Protein 3ENQ (pdb70)

CATH classification: 3.40.50.1360 (+1 more: 3.30.70.260)

Foldseek 3Di:
DDCVLLLLLLLVCVVLDDFAFEEAAEDDSSSVSVLVNVLVPLPRYQAYEYLAPVSVVSRVVSVGDYDDPVVDQAGAEHEEEAQAAEPVQKGQHDPPGQQVSSLVNLVRYPAYEYGEEPPHYDHFPAQFFKKWWFAAVCPVVLQVVLVVVVWHWQWPPPDAHPVRTTITGTHDDRDDPLVVVLVSSVPRPGTDHIRICGVRGHRWYWYRDPVRIDTPD/DDLVLLLLLLLVCLVVDAFAFAEAAEDDSSSVSVLVNCLVCQVRYQAYEYLAPVSVVSCVVSVGDYDYPVVDQAGAEHEYEAQAAEPLQKGQHDPPGQQVSVVSNLVRYPAYEYGEEPPRYDHFDAQFWKKWWFAAVCVVVLCVVLVVVVWHWDWPPPDHHPVRTTITTTHGDGCPPLVVVLVSSVPDPGTDHISICHVRGHPWYFYRDPVGTDIDD

Solvent-accessible surface area: 18018 Å² total; per-residue (Å²): 153,71,77,124,24,42,106,24,0,0,98,16,0,31,186,69,16,108,168,56,15,27,0,0,0,0,34,34,56,13,1,59,30,0,0,65,0,0,18,84,22,31,143,66,16,124,0,0,2,13,0,8,90,68,4,25,104,56,0,90,94,68,64,6,145,60,33,78,6,44,113,13,77,59,3,56,12,0,0,2,11,4,28,6,6,18,102,86,94,12,0,0,8,4,19,73,40,30,6,6,48,5,14,0,0,1,24,10,6,77,116,0,1,0,1,3,13,53,115,55,72,40,127,52,0,3,119,74,24,1,0,0,2,0,7,52,50,0,66,26,22,0,20,71,36,0,88,156,61,51,10,82,23,55,78,68,138,81,83,118,26,116,47,23,2,8,10,2,16,1,97,64,15,182,4,97,87,14,97,86,14,7,70,76,0,21,45,15,22,3,8,6,6,0,0,0,3,4,99,64,15,7,52,10,8,0,16,1,37,126,186,45,26,110,80,86,110,120,84,89,126,38,29,104,33,0,0,92,15,0,25,163,45,13,113,156,44,14,23,1,0,0,0,35,36,57,10,0,59,35,0,0,61,0,0,19,89,36,27,174,84,17,123,0,0,3,6,0,8,105,65,1,26,104,63,0,100,92,71,69,8,125,49,28,85,4,57,108,18,73,62,4,60,12,0,0,2,10,6,31,7,5,17,108,111,66,16,0,0,5,5,17,77,42,47,9,8,68,4,16,0,0,0,22,10,7,97,84,0,0,0,0,2,2,52,73,49,76,40,142,66,1,1,124,72,25,1,1,0,2,0,6,53,42,0,63,26,23,0,21,69,38,0,87,153,58,55,10,80,23,52,78,64,136,80,79,118,22,147,36,28,2,8,18,3,17,1,96,54,17,176,5,114,73,10,102,95,16,7,69,71,0,22,39,15,25,2,8,9,7,0,0,0,2,5,99,62,14,7,51,4,5,0,28,0,30,114,165,30,40,114,50,54,155

Nearest PDB structures (foldseek):
  3env-assembly1_B  TM=9.980E-01  e=5.534E-43  Vibrio vulnificus
  1ks2-assembly1_B  TM=9.826E-01  e=5.321E-38  Escherichia coli
  4x84-assembly1_D  TM=9.539E-01  e=6.608E-34  Pseudomonas aeruginosa PAO1
  6mc0-assembly1_B  TM=9.629E-01  e=4.181E-31  Legionella pneumophila subsp. pneumophila str. Philadelphia 1
  5uf2-assembly1_A  TM=9.646E-01  e=6.404E-30  Neisseria gonorrhoeae NCCP11945

Sequence (434 aa):
TQDEMKKAAGWAALKYVEKGSIVGVGTGSTVNHFIDALGTMSEEIKGAVSSSVASTEKLEALGIKIFDCNEVASLDIYVDGADEINADREMIKGGGAALTREKIVAAIADKFICIVDGTKAVDVLGTFPLPVEVIPMARSYVARQLVKLGGDPCYREGVITDNGNVILDVYGMKITNPKQLEDQINAIPGVVTVGLFAHRGADVVITGTPEGAKIEETQDEMKKAAGWAALKYVEKGSIVGVGTGSTVNHFIDALGTMSEEIKGAVSSSVASTEKLEALGIKIFDCNEVASLDIYVDGADEINADREMIKGGGAALTREKIVAAIADKFICIVDGTKAVDVLGTFPLPVEVIPMARSYVARQLVKLGGDPCYREGVITDNGNVILDVYGMKITNPKQLEDQINAIPGVVTVGLFAHRGADVVITGTPEGAKIEE

Secondary structure (DSSP, 8-state):
--TTHHHHHHHHGGGG--TTPEEEE--SHHHHHHHHHHHTTGGG--EEEES-HHHHHHHHHTTPPB--GGG-S-EEEEEE--SEE-TT--EE--SSS-HHHHHHHHHHEEEEEEEE-TTSB-SSBTSS-EEEEE-GGGHHHHHHHHHHTT-EEEE-TT---TTS-EEEEEES--BS-HHHHHHHHHTSTTEEEESEE-SS--SEEEE--TTS-EE--/--HHHHHHHHHHGGGG--TT-EEEE--SHHHHHHHHHHHTTSTT--EEEES-HHHHHHHHHTTPPB--GGG-S-EEEEEE--SEE-TT--EE--TTS-HHHHHHHHHHEEEEEEEE-TTSB-SSBTSSPEEEEE-GGGHHHHHHHHHHTT-EEEE-TT---TTS-EEEEEES--BS-HHHHHHHHHTSTTEEEESEE-SS--SEEEEE-SSSEEEE-

Organism: Vibrio vulnificus (strain YJ016) (NCBI:txid196600)

B-factor: mean 23.43, std 11.81, range [2.66, 72.48]

Radius of gyration: 24.06 Å; Cα contacts (8 Å, |Δi|>4): 1073; chains: 2; bounding box: 36×67×70 Å

Structure (mmCIF, N/CA/C/O backbone):
data_3ENQ
#
_entry.id   3ENQ
#
_cell.length_a   77.094
_cell.length_b   77.094
_cell.length_c   189.995
_cell.angle_alpha   90.000
_cell.angle_beta   90.000
_cell.angle_gamma   120.000
#
_symmetry.space_group_name_H-M   'H 3'
#
loop_
_entity.id
_entity.type
_entity.pdbx_description
1 polymer 'Ribose-5-phosphate isomerase A'
2 water water
#
loop_
_atom_site.group_PDB
_atom_site.id
_atom_site.type_symbol
_atom_site.label_atom_id
_atom_site.label_alt_id
_atom_site.label_comp_id
_atom_site.label_asym_id
_atom_site.label_entity_id
_atom_site.label_seq_id
_atom_site.pdbx_PDB_ins_code
_atom_site.Cartn_x
_atom_site.Cartn_y
_atom_site.Cartn_z
_atom_site.occupancy
_atom_site.B_iso_or_equiv
_atom_site.auth_seq_id
_atom_site.auth_comp_id
_atom_site.auth_asym_id
_atom_site.auth_atom_id
_atom_site.pdbx_PDB_model_num
ATOM 1 N N . THR A 1 19 ? -17.040 -51.766 15.009 1.00 63.84 2 THR A N 1
ATOM 2 C CA . THR A 1 19 ? -17.802 -52.906 14.369 1.00 63.66 2 THR A CA 1
ATOM 3 C C . THR A 1 19 ? -19.216 -53.305 14.951 1.00 63.14 2 THR A C 1
ATOM 4 O O . THR A 1 19 ? -20.174 -53.388 14.165 1.00 62.97 2 THR A O 1
ATOM 8 N N . GLN A 1 20 ? -19.430 -53.506 16.261 1.00 62.37 3 GLN A N 1
ATOM 9 C CA . GLN A 1 20 ? -18.783 -52.904 17.447 1.00 61.25 3 GLN A CA 1
ATOM 10 C C . GLN A 1 20 ? -19.019 -51.421 17.555 1.00 60.63 3 GLN A C 1
ATOM 11 O O . GLN A 1 20 ? -18.103 -50.611 17.424 1.00 60.73 3 GLN A O 1
ATOM 17 N N . ASP A 1 21 ? -20.289 -51.088 17.762 1.00 60.01 4 ASP A N 1
ATOM 18 C CA . ASP A 1 21 ? -20.663 -49.838 18.403 1.00 59.72 4 ASP A CA 1
ATOM 19 C C . ASP A 1 21 ? -20.734 -50.081 19.902 1.00 58.61 4 ASP A C 1
ATOM 20 O O . ASP A 1 21 ? -21.607 -49.530 20.599 1.00 59.05 4 ASP A O 1
ATOM 25 N N . GLU A 1 22 ? -19.834 -50.953 20.371 1.00 57.00 5 GLU A N 1
ATOM 26 C CA . GLU A 1 22 ? -19.455 -51.043 21.774 1.00 55.05 5 GLU A CA 1
ATOM 27 C C . GLU A 1 22 ? -18.208 -50.160 21.955 1.00 53.52 5 GLU A C 1
ATOM 28 O O . GLU A 1 22 ? -18.060 -49.493 22.993 1.00 53.18 5 GLU A O 1
ATOM 34 N N . MET A 1 23 ? -17.331 -50.138 20.943 1.00 51.24 6 MET A N 1
ATOM 35 C CA . MET A 1 23 ? -16.187 -49.223 20.940 1.00 49.34 6 MET A CA 1
ATOM 36 C C . MET A 1 23 ? -16.659 -47.812 20.592 1.00 47.91 6 MET A C 1
ATOM 37 O O . MET A 1 23 ? -16.082 -46.806 21.052 1.00 47.77 6 MET A O 1
ATOM 42 N N . LYS A 1 24 ? -17.691 -47.728 19.752 1.00 46.05 7 LYS A N 1
ATOM 43 C CA . LYS A 1 24 ? -18.374 -46.444 19.529 1.00 43.62 7 LYS A CA 1
ATOM 44 C C . LYS A 1 24 ? -18.848 -45.843 20.868 1.00 42.38 7 LYS A C 1
ATOM 45 O O . LYS A 1 24 ? -18.612 -44.665 21.128 1.00 42.04 7 LYS A O 1
ATOM 51 N N . LYS A 1 25 ? -19.455 -46.667 21.728 1.00 40.98 8 LYS A N 1
ATOM 52 C CA . LYS A 1 25 ? -19.950 -46.219 23.055 1.00 39.97 8 LYS A CA 1
ATOM 53 C C . LYS A 1 25 ? -18.849 -45.931 24.074 1.00 38.83 8 LYS A C 1
ATOM 54 O O . LYS A 1 25 ? -18.927 -44.970 24.816 1.00 38.30 8 LYS A O 1
ATOM 60 N N . ALA A 1 26 ? -17.821 -46.773 24.120 1.00 38.04 9 ALA A N 1
ATOM 61 C CA . ALA A 1 26 ? -16.638 -46.487 24.938 1.00 36.52 9 ALA A CA 1
ATOM 62 C C . ALA A 1 26 ? -16.141 -45.094 24.593 1.00 35.60 9 ALA A C 1
ATOM 63 O O . ALA A 1 26 ? -16.043 -44.238 25.478 1.00 34.99 9 ALA A O 1
ATOM 65 N N . ALA A 1 27 ? -15.850 -44.881 23.293 1.00 34.88 10 ALA A N 1
ATOM 66 C CA . ALA A 1 27 ? -15.386 -43.593 22.753 1.00 33.27 10 ALA A CA 1
ATOM 67 C C . ALA A 1 27 ? -16.309 -42.446 23.174 1.00 32.18 10 ALA A C 1
ATOM 68 O O . ALA A 1 27 ? -15.859 -41.564 23.854 1.00 33.05 10 ALA A O 1
ATOM 70 N N . GLY A 1 28 ? -17.579 -42.466 22.790 1.00 32.26 11 GLY A N 1
ATOM 71 C CA . GLY A 1 28 ? -18.559 -41.437 23.187 1.00 32.65 11 GLY A CA 1
ATOM 72 C C . GLY A 1 28 ? -18.685 -41.096 24.670 1.00 33.74 11 GLY A C 1
ATOM 73 O O . GLY A 1 28 ? -18.778 -39.940 25.027 1.00 33.95 11 GLY A O 1
ATOM 74 N N . TRP A 1 29 ? -18.700 -42.086 25.559 1.00 34.42 12 TRP A N 1
ATOM 75 C CA . TRP A 1 29 ? -18.695 -41.806 27.000 1.00 35.24 12 TRP A CA 1
ATOM 76 C C . TRP A 1 29 ? -17.346 -41.262 27.477 1.00 35.77 12 TRP A C 1
ATOM 77 O O . TRP A 1 29 ? -17.241 -40.538 28.479 1.00 36.39 12 TRP A O 1
ATOM 88 N N . ALA A 1 30 ? -16.300 -41.577 26.733 1.00 36.86 13 ALA A N 1
ATOM 89 C CA . ALA A 1 30 ? -14.950 -41.145 27.102 1.00 35.94 13 ALA A CA 1
ATOM 90 C C . ALA A 1 30 ? -14.843 -39.601 27.050 1.00 35.89 13 ALA A C 1
ATOM 91 O O . ALA A 1 30 ? -14.117 -38.991 27.854 1.00 35.11 13 ALA A O 1
ATOM 93 N N . ALA A 1 31 ? -15.593 -38.989 26.112 1.00 34.53 14 ALA A N 1
ATOM 94 C CA . ALA A 1 31 ? -15.655 -37.522 25.949 1.00 33.53 14 ALA A CA 1
ATOM 95 C C . ALA A 1 31 ? -16.312 -36.755 27.123 1.00 32.85 14 ALA A C 1
ATOM 96 O O . ALA A 1 31 ? -16.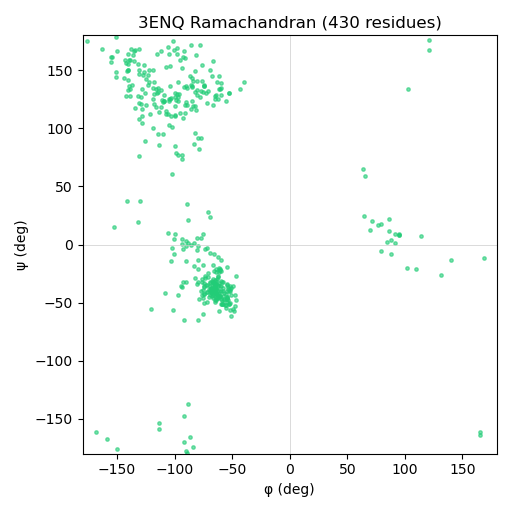187 -35.535 27.232 1.00 32.07 14 ALA A O 1
ATOM 98 N N . LEU A 1 32 ? -17.056 -37.446 27.972 1.00 32.78 15 LEU A N 1
ATOM 99 C CA . LEU A 1 32 ? -17.803 -36.747 29.042 1.00 33.34 15 LEU A CA 1
ATOM 100 C C . LEU A 1 32 ? -16.880 -35.995 30.026 1.00 33.10 15 LEU A C 1
ATOM 101 O O . LEU A 1 32 ? -17.282 -35.017 30.646 1.00 31.91 15 LEU A O 1
ATOM 106 N N . LYS A 1 33 ? -15.629 -36.439 30.104 1.00 34.25 16 LYS A N 1
ATOM 107 C CA . LYS A 1 33 ? -14.593 -35.832 30.960 1.00 35.22 16 LYS A CA 1
ATOM 108 C C . LYS A 1 33 ? -14.210 -34.421 30.543 1.00 34.88 16 LYS A C 1
ATOM 109 O O . LYS A 1 33 ? -13.695 -33.651 31.373 1.00 34.77 16 LYS A O 1
ATOM 115 N N . TYR A 1 34 ? -14.451 -34.079 29.264 1.00 33.65 17 TYR A N 1
ATOM 116 C CA . TYR A 1 34 ? -14.226 -32.707 28.757 1.00 32.56 17 TYR A CA 1
ATOM 117 C C . TYR A 1 34 ? -15.343 -31.682 29.095 1.00 33.03 17 TYR A C 1
ATOM 118 O O . TYR A 1 34 ? -15.131 -30.454 29.001 1.00 32.31 17 TYR A O 1
ATOM 127 N N . VAL A 1 35 ? -16.488 -32.193 29.559 1.00 32.95 18 VAL A N 1
ATOM 128 C CA . VAL A 1 35 ? -17.656 -31.383 29.833 1.00 34.38 18 VAL A CA 1
ATOM 129 C C . VAL A 1 35 ? -17.644 -30.758 31.244 1.00 36.98 18 VAL A C 1
ATOM 130 O O . VAL A 1 35 ? -17.692 -31.469 32.250 1.00 37.40 18 VAL A O 1
ATOM 134 N N . GLU A 1 36 ? -17.598 -29.419 31.272 1.00 39.24 19 GLU A N 1
ATOM 135 C CA . GLU A 1 36 ? -17.536 -28.605 32.476 1.00 40.21 19 GLU A CA 1
ATOM 136 C C . GLU A 1 36 ? -18.906 -28.236 32.992 1.00 40.25 19 GLU A C 1
ATOM 137 O O . GLU A 1 36 ? -19.776 -27.839 32.214 1.00 40.12 19 GLU A O 1
ATOM 143 N N . LYS A 1 37 ? -19.102 -28.334 34.300 1.00 39.71 20 LYS A N 1
ATOM 144 C CA . LYS A 1 37 ? -20.225 -27.651 34.955 1.00 39.29 20 LYS A CA 1
ATOM 145 C C . LYS A 1 37 ? -20.483 -26.227 34.378 1.00 37.66 20 LYS A C 1
ATOM 146 O O . LYS A 1 37 ? -19.534 -25.472 34.093 1.00 37.79 20 LYS A O 1
ATOM 152 N N . GLY A 1 38 ? -21.756 -25.864 34.216 1.00 35.86 21 GLY A N 1
ATOM 153 C CA . GLY A 1 38 ? -22.107 -24.475 33.846 1.00 33.75 21 GLY A CA 1
ATOM 154 C C . GLY A 1 38 ? -21.974 -24.055 32.393 1.00 32.49 21 GLY A C 1
ATOM 155 O O . GLY A 1 38 ? -22.353 -22.929 32.034 1.00 33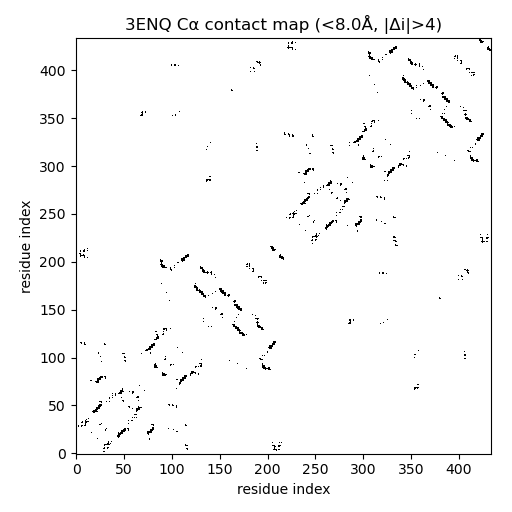.13 21 GLY A O 1
ATOM 156 N N . SER A 1 39 ? -21.441 -24.956 31.568 1.00 30.51 22 SER A N 1
ATOM 157 C CA . SER A 1 39 ? -21.175 -24.729 30.140 1.00 29.04 22 SER A CA 1
ATOM 158 C C . SER A 1 39 ? -22.295 -25.107 29.131 1.00 27.34 22 SER A C 1
ATOM 159 O O . SER A 1 39 ? -23.199 -25.882 29.420 1.00 27.32 22 SER A O 1
ATOM 162 N N . ILE A 1 40 ? -22.171 -24.517 27.945 1.00 26.22 23 ILE A N 1
ATOM 163 C CA . ILE A 1 40 ? -22.870 -24.893 26.724 1.00 23.82 23 ILE A CA 1
ATOM 164 C C . ILE A 1 40 ? -21.964 -25.788 25.862 1.00 22.20 23 ILE A C 1
ATOM 165 O O . ILE A 1 40 ? -20.880 -25.409 25.462 1.00 23.60 23 ILE A O 1
ATOM 170 N N . VAL A 1 41 ? -22.443 -26.962 25.536 1.00 20.67 24 VAL A N 1
ATOM 171 C CA . VAL A 1 41 ? -21.673 -27.983 24.869 1.00 20.82 24 VAL A CA 1
ATOM 172 C C . VAL A 1 41 ? -21.997 -27.998 23.345 1.00 21.20 24 VAL A C 1
ATOM 173 O O . VAL A 1 41 ? -23.152 -28.000 22.954 1.00 22.30 24 VAL A O 1
ATOM 177 N N . GLY A 1 42 ? -20.973 -27.977 22.500 1.00 21.23 25 GLY A N 1
ATOM 178 C CA . GLY A 1 42 ? -21.138 -28.126 21.054 1.00 19.52 25 GLY A CA 1
ATOM 179 C C . GLY A 1 42 ? -21.252 -29.596 20.761 1.00 19.38 25 GLY A C 1
ATOM 180 O O . GLY A 1 42 ? -20.480 -30.397 21.248 1.00 17.93 25 GLY A O 1
ATOM 181 N N . VAL A 1 43 ? -22.245 -29.989 19.979 1.00 19.75 26 VAL A N 1
ATOM 182 C CA . VAL A 1 43 ? -22.506 -31.424 19.763 1.00 21.12 26 VAL A CA 1
ATOM 183 C C . VAL A 1 43 ? -22.666 -31.729 18.288 1.00 20.73 26 VAL A C 1
ATOM 184 O O . VAL A 1 43 ? -23.442 -31.095 17.586 1.00 21.09 26 VAL A O 1
ATOM 188 N N . GLY A 1 44 ? -21.933 -32.697 17.786 1.00 23.03 27 GLY A N 1
ATOM 189 C CA . GLY A 1 44 ? -22.074 -33.046 16.357 1.00 24.40 27 GLY A CA 1
ATOM 190 C C . GLY A 1 44 ? -23.160 -34.088 16.128 1.00 26.55 27 GLY A C 1
ATOM 191 O O . GLY A 1 44 ? -24.237 -34.008 16.724 1.00 27.11 27 GLY A O 1
ATOM 192 N N . THR A 1 45 ? -22.873 -35.056 15.273 1.00 27.48 28 THR A N 1
ATOM 193 C CA . THR A 1 45 ? -23.738 -36.221 15.104 1.00 30.28 28 THR A CA 1
ATOM 194 C C . THR A 1 45 ? -23.005 -37.493 14.686 1.00 30.38 28 THR A C 1
ATOM 195 O O . THR A 1 45 ? -21.794 -3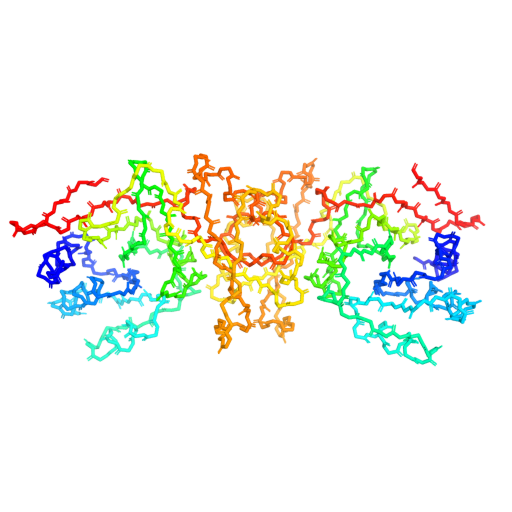7.524 14.477 1.00 30.13 28 THR A O 1
ATOM 199 N N . GLY A 1 46 ? -23.775 -38.550 14.569 1.00 31.09 29 GLY A N 1
ATOM 200 C CA . GLY A 1 46 ? -23.231 -39.849 14.310 1.00 32.98 29 GLY A CA 1
ATOM 201 C C . GLY A 1 46 ? -23.631 -40.773 15.435 1.00 33.49 29 GLY A C 1
ATOM 202 O O . GLY A 1 46 ? -24.110 -40.329 16.462 1.00 33.43 29 GLY A O 1
ATOM 203 N N . SER A 1 47 ? -23.432 -42.071 15.218 1.00 34.66 30 SER A N 1
ATOM 204 C CA . SER A 1 47 ? -23.765 -43.098 16.204 1.00 34.72 30 SER A CA 1
ATOM 205 C C . SER A 1 47 ? -22.853 -42.959 17.410 1.00 33.45 30 SER A C 1
ATOM 206 O O . SER A 1 47 ? -23.254 -43.221 18.531 1.00 32.73 30 SER A O 1
ATOM 209 N N . THR A 1 48 ? -21.621 -42.524 17.180 1.00 33.30 31 THR A N 1
ATOM 210 C CA . THR A 1 48 ? -20.681 -42.400 18.283 1.00 33.30 31 THR A CA 1
ATOM 211 C C . THR A 1 48 ? -20.891 -41.119 19.105 1.00 31.41 31 THR A C 1
ATOM 212 O O . THR A 1 48 ? -20.711 -41.122 20.322 1.00 31.82 31 THR A O 1
ATOM 216 N N . VAL A 1 49 ? -21.330 -40.040 18.453 1.00 29.96 32 VAL A N 1
ATOM 217 C CA . VAL A 1 49 ? -21.838 -38.849 19.186 1.00 28.31 32 VAL A CA 1
ATOM 218 C C . VAL A 1 49 ? -23.160 -39.146 19.924 1.00 27.61 32 VAL A C 1
ATOM 219 O O . VAL A 1 49 ? -23.357 -38.693 21.017 1.00 25.83 32 VAL A O 1
ATOM 223 N N . ASN A 1 50 ? -24.060 -39.907 19.299 1.00 28.44 33 ASN A N 1
ATOM 224 C CA . ASN A 1 50 ? -25.313 -40.262 19.941 1.00 29.58 33 ASN A CA 1
ATOM 225 C C . ASN A 1 50 ? -25.112 -41.046 21.277 1.00 29.11 33 ASN A C 1
ATOM 226 O O . ASN A 1 50 ? -25.850 -40.832 22.266 1.00 28.99 33 ASN A O 1
ATOM 231 N N . HIS A 1 51 ? -24.031 -41.836 21.361 1.00 29.35 34 HIS A N 1
ATOM 232 C CA . HIS A 1 51 ? -23.581 -42.385 22.667 1.00 29.59 34 HIS A CA 1
ATOM 233 C C . HIS A 1 51 ? -23.034 -41.313 23.613 1.00 29.29 34 HIS A C 1
ATOM 234 O O . HIS A 1 51 ? -23.270 -41.397 24.801 1.00 29.43 34 HIS A O 1
ATOM 241 N N . PHE A 1 52 ? -22.307 -40.309 23.099 1.00 28.39 35 PHE A N 1
ATOM 242 C CA . PHE A 1 52 ? -21.953 -39.131 23.901 1.00 27.18 35 PHE A CA 1
ATOM 243 C C . PHE A 1 52 ? -23.174 -38.322 24.395 1.00 27.32 35 PHE A C 1
ATOM 244 O O . PHE A 1 52 ? -23.125 -37.727 25.477 1.00 27.57 35 PHE A O 1
ATOM 252 N N . ILE A 1 53 ? -24.246 -38.279 23.608 1.00 27.23 36 ILE A N 1
ATOM 253 C CA . ILE A 1 53 ? -25.460 -37.584 24.046 1.00 28.95 36 ILE A CA 1
ATOM 254 C C . ILE A 1 53 ? -26.143 -38.398 25.189 1.00 30.31 36 ILE A C 1
ATOM 255 O O . ILE A 1 53 ? -26.832 -37.828 26.028 1.00 30.25 36 ILE A O 1
ATOM 260 N N . ASP A 1 54 ? -25.944 -39.712 25.198 1.00 31.51 37 ASP A N 1
ATOM 261 C CA . ASP A 1 54 ? -26.465 -40.547 26.286 1.00 33.84 37 ASP A CA 1
ATOM 262 C C . ASP A 1 54 ? -25.695 -40.268 27.568 1.00 34.06 37 ASP A C 1
ATOM 263 O O . ASP A 1 54 ? -26.285 -40.168 28.633 1.00 35.38 37 ASP A O 1
ATOM 268 N N . ALA A 1 55 ? -24.381 -40.068 27.436 1.00 34.82 38 ALA A N 1
ATOM 269 C CA . ALA A 1 55 ? -23.513 -39.635 28.531 1.00 34.25 38 ALA A CA 1
ATOM 270 C C . ALA A 1 55 ? -23.862 -38.251 29.032 1.00 34.55 38 ALA A C 1
ATOM 271 O O . ALA A 1 55 ? -23.954 -38.018 30.248 1.00 34.64 38 ALA A O 1
ATOM 273 N N . LEU A 1 56 ? -24.026 -37.321 28.094 1.00 34.26 39 LEU A N 1
ATOM 274 C CA . LEU A 1 56 ? -24.324 -35.931 28.410 1.00 34.20 39 LEU A CA 1
ATOM 275 C C . LEU A 1 56 ? -25.628 -35.702 29.212 1.00 35.62 39 LEU A C 1
ATOM 276 O O . LEU A 1 56 ? -25.648 -34.852 30.095 1.00 35.77 39 LEU A O 1
ATOM 281 N N . GLY A 1 57 ? -26.695 -36.432 28.884 1.00 37.29 40 GLY A N 1
ATOM 282 C CA . GLY A 1 57 ? -27.968 -36.414 29.638 1.00 38.95 40 GLY A CA 1
ATOM 283 C C . GLY A 1 57 ? -27.840 -36.878 31.094 1.00 40.46 40 GLY A C 1
ATOM 284 O O . GLY A 1 57 ? -28.669 -36.531 31.958 1.00 40.43 40 GLY A O 1
ATOM 285 N N . THR A 1 58 ? -26.779 -37.639 31.351 1.00 41.67 41 THR A N 1
ATOM 286 C CA . THR A 1 58 ? -26.370 -38.122 32.673 1.00 42.93 41 THR A CA 1
ATOM 287 C C . THR A 1 58 ? -26.013 -36.928 33.542 1.00 44.51 41 THR A C 1
ATOM 288 O O . THR A 1 58 ? -26.017 -37.020 34.783 1.00 45.38 41 THR A O 1
ATOM 292 N N . MET A 1 59 ? -25.703 -35.797 32.899 1.00 44.61 42 MET A N 1
ATOM 293 C CA . MET A 1 59 ? -25.458 -34.539 33.631 1.00 44.65 42 MET A CA 1
ATOM 294 C C . MET A 1 59 ? -26.252 -33.342 33.091 1.00 43.55 42 MET A C 1
ATOM 295 O O . MET A 1 59 ? -25.760 -32.238 33.086 1.00 43.46 42 MET A O 1
ATOM 300 N N . SER A 1 60 ? -27.490 -33.590 32.670 1.00 43.55 43 SER A N 1
ATOM 301 C CA . SER A 1 60 ? -28.405 -32.583 32.118 1.00 43.48 43 SER A CA 1
ATOM 302 C C . SER A 1 60 ? -28.508 -31.347 32.974 1.00 43.58 43 SER A C 1
ATOM 303 O O . SER A 1 60 ? -28.661 -30.231 32.473 1.00 43.91 43 SER A O 1
ATOM 306 N N . GLU A 1 61 ? -28.437 -31.600 34.283 1.00 42.95 44 GLU A N 1
ATOM 307 C CA . GLU A 1 61 ? -28.611 -30.655 35.368 1.00 41.65 44 GLU A CA 1
ATOM 308 C C . GLU A 1 61 ? -27.434 -29.720 35.535 1.00 40.46 44 GLU A C 1
ATOM 309 O O . GLU A 1 61 ? -27.593 -28.635 36.022 1.00 41.58 44 GLU A O 1
ATOM 315 N N . GLU A 1 62 ? -26.243 -30.142 35.147 1.00 38.64 45 GLU A N 1
ATOM 316 C CA . GLU A 1 62 ? -25.044 -29.395 35.486 1.00 37.02 45 GLU A CA 1
ATOM 317 C C . GLU A 1 62 ? -24.496 -28.524 34.374 1.00 35.43 45 GLU A C 1
ATOM 318 O O . GLU A 1 62 ? -23.446 -27.892 34.552 1.00 36.07 45 GLU A O 1
ATOM 324 N N . ILE A 1 63 ? -25.245 -28.482 33.265 1.00 33.29 46 ILE A N 1
ATOM 325 C CA . ILE A 1 63 ? -24.860 -27.936 31.948 1.00 30.64 46 ILE A CA 1
ATOM 326 C C . ILE A 1 63 ? -25.875 -26.859 31.606 1.00 29.27 46 ILE A C 1
ATOM 327 O O . ILE A 1 63 ? -27.040 -27.003 31.926 1.00 30.20 46 ILE A O 1
ATOM 332 N N . LYS A 1 64 ? -25.419 -25.746 31.030 1.00 27.01 47 LYS A N 1
ATOM 333 C CA . LYS A 1 64 ? -26.268 -24.613 30.684 1.00 24.72 47 LYS A CA 1
ATOM 334 C C . LYS A 1 64 ? -27.135 -24.926 29.440 1.00 22.88 47 LYS A C 1
ATOM 335 O O . LYS A 1 64 ? -28.284 -24.494 29.326 1.00 21.78 47 LYS A O 1
ATOM 341 N N . GLY A 1 65 ? -26.551 -25.674 28.521 1.00 21.89 48 GLY A N 1
ATOM 342 C CA . GLY A 1 65 ? -27.243 -26.137 27.324 1.00 21.52 48 GLY A CA 1
ATOM 343 C C . GLY A 1 65 ? -26.261 -26.655 26.292 1.00 20.72 48 GLY A C 1
ATOM 344 O O . GLY A 1 65 ? -25.094 -26.949 26.592 1.00 19.71 48 GLY A O 1
ATOM 345 N N . ALA A 1 66 ? -26.757 -26.731 25.066 1.00 19.96 49 ALA A N 1
ATOM 346 C CA . ALA A 1 66 ? -26.035 -27.272 23.934 1.00 20.12 49 ALA A CA 1
ATOM 347 C C . ALA A 1 66 ? -26.298 -26.455 22.649 1.00 19.56 49 ALA A C 1
ATOM 348 O O . ALA A 1 66 ? -27.387 -25.873 22.460 1.00 19.47 49 ALA A O 1
ATOM 350 N N . VAL A 1 67 ? -25.290 -26.446 21.782 1.00 19.46 50 VAL A N 1
ATOM 351 C CA . VAL A 1 67 ? -25.395 -26.011 20.379 1.00 18.58 50 VAL A CA 1
ATOM 352 C C . VAL A 1 67 ? -25.197 -27.264 19.556 1.00 19.29 50 VAL A C 1
ATOM 353 O O . VAL A 1 67 ? -24.284 -28.064 19.812 1.00 18.23 50 VAL A O 1
ATOM 357 N N . SER A 1 68 ? -26.058 -27.472 18.567 1.00 18.01 51 SER A N 1
ATOM 358 C CA . SER A 1 68 ? -25.885 -28.647 17.753 1.00 17.17 51 SER A CA 1
ATOM 359 C C . SER A 1 68 ? -25.840 -28.371 16.252 1.00 18.53 51 SER A C 1
ATOM 360 O O . SER A 1 68 ? -26.571 -27.498 15.731 1.00 15.65 51 SER A O 1
ATOM 363 N N . SER A 1 69 ? -25.026 -29.188 15.571 1.00 18.19 52 SER A N 1
ATOM 364 C CA . SER A 1 69 ? -24.916 -29.101 14.104 1.00 19.30 52 SER A CA 1
ATOM 365 C C . SER A 1 69 ? -25.880 -30.083 13.397 1.00 19.51 52 SER A C 1
ATOM 366 O O . SER A 1 69 ? -25.892 -30.127 12.183 1.00 19.73 52 SER A O 1
ATOM 369 N N . SER A 1 70 ? -26.728 -30.794 14.168 1.00 19.51 53 SER A N 1
ATOM 370 C CA . SER A 1 70 ? -27.568 -31.876 13.644 1.00 21.44 53 SER A CA 1
ATOM 371 C C . SER A 1 70 ? -29.032 -31.920 14.199 1.00 22.46 53 SER A C 1
ATOM 372 O O . SER A 1 70 ? -29.279 -31.719 15.397 1.00 22.05 53 SER A O 1
ATOM 375 N N . VAL A 1 71 ? -30.016 -32.088 13.314 1.00 23.71 54 VAL A N 1
ATOM 376 C CA . VAL A 1 71 ? -31.457 -32.134 13.730 1.00 25.01 54 VAL A CA 1
ATOM 377 C C . VAL A 1 71 ? -31.689 -33.275 14.739 1.00 24.93 54 VAL A C 1
ATOM 378 O O . VAL A 1 71 ? -32.322 -33.112 15.795 1.00 24.87 54 VAL A O 1
ATOM 382 N N . ALA A 1 72 ? -31.164 -34.439 14.376 1.00 25.96 55 ALA A N 1
ATOM 383 C CA . ALA A 1 72 ? -31.265 -35.656 15.175 1.00 26.28 55 ALA A CA 1
ATOM 384 C C . ALA A 1 72 ? -30.753 -35.431 16.599 1.00 26.00 55 ALA A C 1
ATOM 385 O O . ALA A 1 72 ? -31.445 -35.810 17.570 1.00 27.28 55 ALA A O 1
ATOM 387 N N . SER A 1 73 ? -29.549 -34.849 16.726 1.00 24.65 56 SER A N 1
ATOM 388 C CA . SER A 1 73 ? -28.957 -34.568 18.027 1.00 23.73 56 SER A CA 1
ATOM 389 C C . SER A 1 73 ? -29.751 -33.574 18.811 1.00 23.61 56 SER A C 1
ATOM 390 O O . SER A 1 73 ? -29.865 -33.745 20.000 1.00 23.85 56 SER A O 1
ATOM 393 N N . THR A 1 74 ? -30.242 -32.499 18.174 1.00 23.55 57 THR A N 1
ATOM 394 C CA . THR A 1 74 ? -30.954 -31.471 18.923 1.00 23.75 57 THR A CA 1
ATOM 395 C C . THR A 1 74 ? -32.308 -31.956 19.471 1.00 24.63 57 THR A C 1
ATOM 396 O O . THR A 1 74 ? -32.669 -31.631 20.596 1.00 24.04 57 THR A O 1
ATOM 400 N N . GLU A 1 75 ? -33.037 -32.724 18.670 1.00 25.48 58 GLU A N 1
ATOM 401 C CA . GLU A 1 75 ? -34.264 -33.406 19.121 1.00 26.70 58 GLU A CA 1
ATOM 402 C C . GLU A 1 75 ? -34.015 -34.339 20.300 1.00 27.27 58 GLU A C 1
ATOM 403 O O . GLU A 1 75 ? -34.823 -34.390 21.248 1.00 27.18 58 GLU A O 1
ATOM 409 N N . LYS A 1 76 ? -32.875 -35.043 20.242 1.00 28.46 59 LYS A N 1
ATOM 410 C CA . LYS A 1 76 ? -32.374 -35.915 21.319 1.00 27.88 59 LYS A CA 1
ATOM 411 C C . LYS A 1 76 ? -31.973 -35.143 22.596 1.00 27.35 59 LYS A C 1
ATOM 412 O O . LYS A 1 76 ? -32.331 -35.539 23.716 1.00 26.77 59 LYS A O 1
ATOM 418 N N . LEU A 1 77 ? -31.227 -34.049 22.433 1.00 26.21 60 LEU A N 1
ATOM 419 C CA . LEU A 1 77 ? -30.846 -33.208 23.555 1.00 25.21 60 LEU A CA 1
ATOM 420 C C . LEU A 1 77 ? -32.053 -32.577 24.214 1.00 25.85 60 LEU A C 1
ATOM 421 O O . LEU A 1 77 ? -32.125 -32.568 25.446 1.00 27.31 60 LEU A O 1
ATOM 426 N N . GLU A 1 78 ? -33.000 -32.087 23.427 1.00 25.44 61 GLU A N 1
ATOM 427 C CA . GLU A 1 78 ? -34.258 -31.500 23.946 1.00 27.43 61 GLU A CA 1
ATOM 428 C C . GLU A 1 78 ? -35.097 -32.429 24.806 1.00 28.55 61 GLU A C 1
ATOM 429 O O . GLU A 1 78 ? -35.564 -32.035 25.884 1.00 28.49 61 GLU A O 1
ATOM 435 N N . ALA A 1 79 ? -35.344 -33.624 24.249 1.00 29.54 62 ALA A N 1
ATOM 436 C CA . ALA A 1 79 ? -35.999 -34.747 24.890 1.00 30.32 62 ALA A CA 1
ATOM 437 C C . ALA A 1 79 ? -35.304 -35.125 26.221 1.00 31.26 62 ALA A C 1
ATOM 438 O O . ALA A 1 79 ? -35.983 -35.502 27.175 1.00 32.41 62 ALA A O 1
ATOM 440 N N . LEU A 1 80 ? -33.975 -34.982 26.321 1.00 30.84 63 LEU A N 1
ATOM 441 C CA . LEU A 1 80 ? -33.288 -35.062 27.610 1.00 30.38 63 LEU A CA 1
ATOM 442 C C . LEU A 1 80 ? -33.424 -33.788 28.474 1.00 30.28 63 LEU A C 1
ATOM 443 O O . LEU A 1 80 ? -32.786 -33.659 29.545 1.00 30.09 63 LEU A O 1
ATOM 448 N N . GLY A 1 81 ? -34.232 -32.848 27.982 1.00 29.98 64 GLY A N 1
ATOM 449 C CA . GLY A 1 81 ? -34.446 -31.504 28.602 1.00 29.14 64 GLY A CA 1
ATOM 450 C C . GLY A 1 81 ? -33.243 -30.565 28.659 1.00 27.79 64 GLY A C 1
ATOM 451 O O . GLY A 1 81 ? -33.173 -29.678 29.529 1.00 28.04 64 GLY A O 1
ATOM 452 N N . ILE A 1 82 ? -32.277 -30.747 27.761 1.00 25.59 65 ILE A N 1
ATOM 453 C CA . ILE A 1 82 ? -31.093 -29.830 27.680 1.00 24.40 65 ILE A CA 1
ATOM 454 C C . ILE A 1 82 ? -31.449 -28.612 26.801 1.00 24.67 65 ILE A C 1
ATOM 455 O O . ILE A 1 82 ? -31.863 -28.794 25.644 1.00 25.11 65 ILE A O 1
ATOM 460 N N . LYS A 1 83 ? -31.311 -27.399 27.348 1.00 24.36 66 LYS A N 1
ATOM 461 C CA . LYS A 1 83 ? -31.547 -26.147 26.614 1.00 25.17 66 LYS A CA 1
ATOM 462 C C . LYS A 1 83 ? -30.759 -26.060 25.289 1.00 23.49 66 LYS A C 1
ATOM 463 O O . LYS A 1 83 ? -29.560 -26.303 25.278 1.00 23.58 66 LYS A O 1
ATOM 469 N N . ILE A 1 84 ? -31.427 -25.719 24.184 1.00 22.89 67 ILE A N 1
ATOM 470 C CA . ILE A 1 84 ? -30.739 -25.491 22.871 1.00 22.20 67 ILE A CA 1
ATOM 471 C C . ILE A 1 84 ? -30.474 -24.009 22.614 1.00 21.97 67 ILE A C 1
ATOM 472 O O . ILE A 1 84 ? -31.376 -23.161 22.696 1.00 21.71 67 ILE A O 1
ATOM 477 N N . PHE A 1 85 ? -29.211 -23.716 22.328 1.00 21.63 68 PHE A N 1
ATOM 478 C CA . PHE A 1 85 ? -28.794 -22.407 21.872 1.00 20.74 68 PHE A CA 1
ATOM 479 C C . PHE A 1 85 ? -28.500 -22.377 20.362 1.00 21.15 68 PHE A C 1
ATOM 480 O O . PHE A 1 85 ? -28.086 -23.344 19.770 1.00 19.78 68 PHE A O 1
ATOM 488 N N . ASP A 1 86 ? -28.673 -21.183 19.837 1.00 22.52 69 ASP A N 1
ATOM 489 C CA . ASP A 1 86 ? -28.450 -20.686 18.490 1.00 23.87 69 ASP A CA 1
ATOM 490 C C . ASP A 1 86 ? -27.010 -20.169 18.542 1.00 22.13 69 ASP A C 1
ATOM 491 O O . ASP A 1 86 ? -26.617 -19.510 19.522 1.00 21.90 69 ASP A O 1
ATOM 496 N N . CYS A 1 87 ? -26.223 -20.479 17.514 1.00 20.98 70 CYS A N 1
ATOM 497 C CA . CYS A 1 87 ? -24.822 -20.026 17.363 1.00 19.69 70 CYS A CA 1
ATOM 498 C C . CYS A 1 87 ? -24.731 -18.535 17.512 1.00 17.98 70 CYS A C 1
ATOM 499 O O . CYS A 1 87 ? -23.816 -18.032 18.200 1.00 17.98 70 CYS A O 1
ATOM 502 N N . ASN A 1 88 ? -25.697 -17.794 16.950 1.00 17.36 71 ASN A N 1
ATOM 503 C CA . ASN A 1 88 ? -25.671 -16.328 17.077 1.00 15.78 71 ASN A CA 1
ATOM 504 C C . ASN A 1 88 ? -25.941 -15.808 18.501 1.00 18.45 71 ASN A C 1
ATOM 505 O O . ASN A 1 88 ? -25.822 -14.627 18.755 1.00 16.44 71 ASN A O 1
ATOM 510 N N . GLU A 1 89 ? -26.310 -16.691 19.417 1.00 21.16 72 GLU A N 1
ATOM 511 C CA . GLU A 1 89 ? -26.470 -16.280 20.807 1.00 25.10 72 GLU A CA 1
ATOM 512 C C . GLU A 1 89 ? -25.183 -16.491 21.650 1.00 25.36 72 GLU A C 1
ATOM 513 O O . GLU A 1 89 ? -25.166 -16.159 22.834 1.00 27.09 72 GLU A O 1
ATOM 519 N N . VAL A 1 90 ? -24.133 -17.073 21.092 1.00 25.37 73 VAL A N 1
ATOM 520 C CA . VAL A 1 90 ? -22.938 -17.365 21.909 1.00 25.27 73 VAL A CA 1
ATOM 521 C C . VAL A 1 90 ? -21.719 -16.690 21.281 1.00 25.24 73 VAL A C 1
ATOM 522 O O . VAL A 1 90 ? -21.670 -16.575 20.070 1.00 25.01 73 VAL A O 1
ATOM 526 N N . ALA A 1 91 ? -20.758 -16.211 22.066 1.00 25.54 74 ALA A N 1
ATOM 527 C CA . ALA A 1 91 ? -19.470 -15.692 21.480 1.00 25.41 74 ALA A CA 1
ATOM 528 C C . ALA A 1 91 ? -18.471 -16.795 21.185 1.00 25.54 74 ALA A C 1
ATOM 529 O O . ALA A 1 91 ? -17.497 -16.585 20.436 1.00 24.72 74 ALA A O 1
ATOM 531 N N . SER A 1 92 ? -18.691 -17.950 21.823 1.00 25.04 75 SER A N 1
ATOM 532 C CA . SER A 1 92 ? -17.874 -19.161 21.640 1.00 25.83 75 SER A CA 1
ATOM 533 C C . SER A 1 92 ? -18.437 -20.346 22.430 1.00 25.06 75 SER A C 1
ATOM 534 O O . SER A 1 92 ? -19.406 -20.215 23.161 1.00 23.46 75 SER A O 1
ATOM 537 N N . LEU A 1 93 ? -17.815 -21.516 22.249 1.00 25.51 76 LEU A N 1
ATOM 538 C CA . LEU A 1 93 ? -18.239 -22.763 22.894 1.00 25.16 76 LEU A CA 1
ATOM 539 C C . LEU A 1 93 ? -16.974 -23.309 23.482 1.00 25.16 76 LEU A C 1
ATOM 540 O O . LEU A 1 93 ? -15.912 -22.984 22.967 1.00 26.15 76 LEU A O 1
ATOM 545 N N . ASP A 1 94 ? -17.030 -24.057 24.582 1.00 25.57 77 ASP A N 1
ATOM 546 C CA . ASP A 1 94 ? -15.769 -24.603 25.129 1.00 24.60 77 ASP A CA 1
ATOM 547 C C . ASP A 1 94 ? -15.316 -25.738 24.241 1.00 23.59 77 ASP A C 1
ATOM 548 O O . ASP A 1 94 ? -14.152 -25.835 23.856 1.00 23.91 77 ASP A O 1
ATOM 553 N N . ILE A 1 95 ? -16.262 -26.569 23.842 1.00 22.20 78 ILE A N 1
ATOM 554 C CA . ILE A 1 95 ? -15.926 -27.802 23.128 1.00 22.30 78 ILE A CA 1
ATOM 555 C C . ILE A 1 95 ? -16.955 -28.112 22.013 1.00 19.83 78 ILE A C 1
ATOM 556 O O . ILE A 1 95 ? -18.088 -27.695 22.078 1.00 20.83 78 ILE A O 1
ATOM 561 N N . TYR A 1 96 ? -16.546 -28.867 21.026 1.00 19.15 79 TYR A N 1
ATOM 562 C CA . TYR A 1 96 ? -17.445 -29.425 20.033 1.00 18.46 79 TYR A CA 1
ATOM 563 C C . TYR A 1 96 ? -17.078 -30.890 19.949 1.00 18.66 79 TYR A C 1
ATOM 564 O O . TYR A 1 96 ? -15.945 -31.237 19.681 1.00 17.89 79 TYR A O 1
ATOM 573 N N . VAL A 1 97 ? -18.047 -31.753 20.213 1.00 19.81 80 VAL A N 1
ATOM 574 C CA . VAL A 1 97 ? -17.838 -33.204 20.205 1.00 19.92 80 VAL A CA 1
ATOM 575 C C . VAL A 1 97 ? -18.459 -33.830 18.963 1.00 19.23 80 VAL A C 1
ATOM 576 O O . VAL A 1 97 ? -19.670 -33.823 18.813 1.00 21.02 80 VAL A O 1
ATOM 580 N N . ASP A 1 98 ? -17.626 -34.334 18.074 1.00 17.93 81 ASP A N 1
ATOM 581 C CA . ASP A 1 98 ? -18.087 -34.870 16.832 1.00 19.75 81 ASP A CA 1
ATOM 582 C C . ASP A 1 98 ? -17.173 -35.956 16.390 1.00 19.26 81 ASP A C 1
ATOM 583 O O . ASP A 1 98 ? -16.036 -36.032 16.848 1.00 21.07 81 ASP A O 1
ATOM 588 N N . GLY A 1 99 ? -17.657 -36.707 15.404 1.00 20.15 82 GLY A N 1
ATOM 589 C CA . GLY A 1 99 ? -16.918 -37.747 14.710 1.00 19.16 82 GLY A CA 1
ATOM 590 C C . GLY A 1 99 ? -16.242 -37.180 13.486 1.00 19.18 82 GLY A C 1
ATOM 591 O O . GLY A 1 99 ? -16.207 -35.985 13.320 1.00 20.07 82 GLY A O 1
ATOM 592 N N . ALA A 1 100 ? -15.705 -38.050 12.640 1.00 17.86 83 ALA A N 1
ATOM 593 C CA . ALA A 1 100 ? -15.070 -37.658 11.412 1.00 18.47 83 ALA A CA 1
ATOM 594 C C . ALA A 1 100 ? -15.155 -38.844 10.471 1.00 17.92 83 ALA A C 1
ATOM 595 O O . ALA A 1 100 ? -15.391 -39.964 10.924 1.00 19.25 83 ALA A O 1
ATOM 597 N N . ASP A 1 101 ? -14.991 -38.605 9.177 1.00 17.25 84 ASP A N 1
ATOM 598 C CA . ASP A 1 101 ? -15.045 -39.662 8.170 1.00 17.79 84 ASP A CA 1
ATOM 599 C C . ASP A 1 101 ? -13.618 -40.203 7.980 1.00 17.74 84 ASP A C 1
ATOM 600 O O . ASP A 1 101 ? -13.453 -41.375 7.629 1.00 16.03 84 ASP A O 1
ATOM 605 N N . GLU A 1 102 ? -12.619 -39.323 8.148 1.00 16.64 85 GLU A N 1
ATOM 606 C CA . GLU A 1 102 ? -11.171 -39.665 8.061 1.00 17.73 85 GLU A CA 1
ATOM 607 C C . GLU A 1 102 ? -10.443 -38.710 8.946 1.00 18.90 85 GLU A C 1
ATOM 608 O O . GLU A 1 102 ? -10.814 -37.499 9.010 1.00 17.52 85 GLU A O 1
ATOM 614 N N . ILE A 1 103 ? -9.392 -39.193 9.604 1.00 18.40 86 ILE A N 1
ATOM 615 C CA . ILE A 1 103 ? -8.495 -38.322 10.360 1.00 19.41 86 ILE A CA 1
ATOM 616 C C . ILE A 1 103 ? -7.048 -38.802 10.120 1.00 21.40 86 ILE A C 1
ATOM 617 O O . ILE A 1 103 ? -6.795 -40.030 10.084 1.00 21.72 86 ILE A O 1
ATOM 622 N N . ASN A 1 104 ? -6.140 -37.844 9.890 1.00 20.54 87 ASN A N 1
ATOM 623 C CA . ASN A 1 104 ? -4.753 -38.151 9.589 1.00 19.33 87 ASN A CA 1
ATOM 624 C C . ASN A 1 104 ? -3.929 -37.940 10.865 1.00 19.08 87 ASN A C 1
ATOM 625 O O . ASN A 1 104 ? -4.482 -37.501 11.913 1.00 18.51 87 ASN A O 1
ATOM 630 N N . ALA A 1 105 ? -2.622 -38.273 10.809 1.00 19.16 88 ALA A N 1
ATOM 631 C CA . ALA A 1 105 ? -1.740 -38.210 11.954 1.00 19.13 88 ALA A CA 1
ATOM 632 C C . ALA A 1 105 ? -1.612 -36.793 12.481 1.00 17.97 88 ALA A C 1
ATOM 633 O O . ALA A 1 105 ? -1.349 -36.582 13.638 1.00 16.70 88 ALA A O 1
ATOM 635 N N . ASP A 1 106 ? -1.806 -35.820 11.605 1.00 19.63 89 ASP A N 1
ATOM 636 C CA . ASP A 1 106 ? -1.758 -34.416 12.006 1.00 20.65 89 ASP A CA 1
ATOM 637 C C . ASP A 1 106 ? -3.147 -33.867 12.450 1.00 21.94 89 ASP A C 1
ATOM 638 O O . ASP A 1 106 ? -3.259 -32.652 12.786 1.00 19.45 89 ASP A O 1
ATOM 643 N N . ARG A 1 107 ? -4.175 -34.749 12.466 1.00 21.64 90 ARG A N 1
ATOM 644 C CA . ARG A 1 107 ? -5.471 -34.487 13.142 1.00 22.21 90 ARG A CA 1
ATOM 645 C C . ARG A 1 107 ? -6.330 -33.586 12.250 1.00 21.06 90 ARG A C 1
ATOM 646 O O . ARG A 1 107 ? -7.264 -32.956 12.703 1.00 21.60 90 ARG A O 1
ATOM 654 N N . GLU A 1 108 ? -5.950 -33.531 10.981 1.00 19.27 91 GLU A N 1
ATOM 655 C CA . GLU A 1 108 ? -6.740 -33.014 9.902 1.00 19.37 91 GLU A CA 1
ATOM 656 C C . GLU A 1 108 ? -7.750 -34.060 9.437 1.00 18.91 91 GLU A C 1
ATOM 657 O O . GLU A 1 108 ? -7.432 -35.261 9.384 1.00 16.24 91 GLU A O 1
ATOM 663 N N . 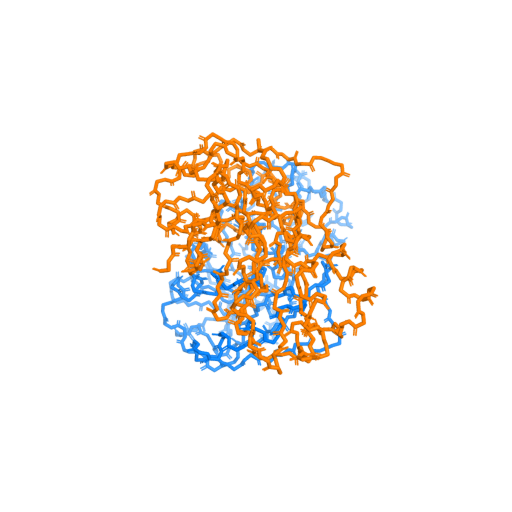MET A 1 109 ? -8.972 -33.583 9.115 1.00 19.14 92 MET A N 1
ATOM 664 C CA . MET A 1 109 ? -10.170 -34.462 8.886 1.00 18.37 92 MET A CA 1
ATOM 665 C C . MET A 1 109 ? -10.847 -34.199 7.554 1.00 17.84 92 MET A C 1
ATOM 666 O O . MET A 1 109 ? -10.822 -33.072 7.059 1.00 13.60 92 MET A O 1
ATOM 671 N N . ILE A 1 110 ? -11.429 -35.263 6.995 1.00 17.59 93 ILE A N 1
ATOM 672 C CA . ILE A 1 110 ? -12.545 -35.156 6.053 1.00 17.53 93 ILE A CA 1
ATOM 673 C C . ILE A 1 110 ? -13.811 -35.359 6.897 1.00 18.46 93 ILE A C 1
ATOM 674 O O . ILE A 1 110 ? -13.919 -36.296 7.720 1.00 18.88 93 ILE A O 1
ATOM 679 N N . LYS A 1 111 ? -14.752 -34.422 6.735 1.00 18.09 94 LYS A N 1
ATOM 680 C CA . LYS A 1 111 ? -16.047 -34.506 7.373 1.00 17.07 94 LYS A CA 1
ATOM 681 C C . LYS A 1 111 ? -17.170 -34.013 6.394 1.00 17.29 94 LYS A C 1
ATOM 682 O O . LYS A 1 111 ? -16.885 -33.394 5.382 1.00 16.81 94 LYS A O 1
ATOM 688 N N . GLY A 1 112 ? -18.428 -34.345 6.710 1.00 18.30 95 GLY A N 1
ATOM 689 C CA . GLY A 1 112 ? -19.579 -33.966 5.932 1.00 17.12 95 GLY A CA 1
ATOM 690 C C . GLY A 1 112 ? -20.050 -34.993 4.929 1.00 18.53 95 GLY A C 1
ATOM 691 O O . GLY A 1 112 ? -20.950 -34.710 4.088 1.00 17.44 95 GLY A O 1
ATOM 692 N N . GLY A 1 113 ? -19.470 -36.202 4.973 1.00 17.31 96 GLY A N 1
ATOM 693 C CA . GLY A 1 113 ? -19.953 -37.258 4.047 1.00 16.17 96 GLY A CA 1
ATOM 694 C C . GLY A 1 113 ? -21.365 -37.725 4.426 1.00 16.08 96 GLY A C 1
ATOM 695 O O . GLY A 1 113 ? -22.196 -38.024 3.564 1.00 16.83 96 GLY A O 1
ATOM 696 N N . GLY A 1 114 ? -21.687 -37.717 5.704 1.00 14.21 97 GLY A N 1
ATOM 697 C CA . GLY A 1 114 ? -22.977 -38.231 6.130 1.00 15.42 97 GLY A CA 1
ATOM 698 C C . GLY A 1 114 ? -23.747 -37.329 7.073 1.00 14.62 97 GLY A C 1
ATOM 699 O O . GLY A 1 114 ? -24.607 -37.825 7.774 1.00 13.72 97 GLY A O 1
ATOM 700 N N . ALA A 1 115 ? -23.432 -36.037 7.141 1.00 12.08 98 ALA A N 1
ATOM 701 C CA . ALA A 1 115 ? -24.290 -35.105 7.935 1.00 11.51 98 ALA A CA 1
ATOM 702 C C . ALA A 1 115 ? -24.057 -33.708 7.454 1.00 11.47 98 ALA A C 1
ATOM 703 O O . ALA A 1 115 ? -23.555 -33.542 6.329 1.00 12.32 98 ALA A O 1
ATOM 705 N N . ALA A 1 116 ? -24.535 -32.710 8.204 1.00 10.61 99 ALA A N 1
ATOM 706 C CA . ALA A 1 116 ? -24.629 -31.351 7.696 1.00 11.60 99 ALA A CA 1
ATOM 707 C C . ALA A 1 116 ? -23.252 -30.622 7.674 1.00 10.34 99 ALA A C 1
ATOM 708 O O . ALA A 1 116 ? -22.839 -30.020 8.647 1.00 10.53 99 ALA A O 1
ATOM 710 N N . LEU A 1 117 ? -22.585 -30.730 6.538 1.00 10.47 100 LEU A N 1
ATOM 711 C CA . LEU A 1 117 ? -21.211 -30.297 6.385 1.00 11.50 100 LEU A CA 1
ATOM 712 C C . LEU A 1 117 ? -21.030 -28.850 6.864 1.00 12.43 100 LEU A C 1
ATOM 713 O O . LEU A 1 117 ? -20.139 -28.591 7.679 1.00 12.73 100 LEU A O 1
ATOM 718 N N . THR A 1 118 ? -21.877 -27.933 6.390 1.00 10.70 101 THR A N 1
ATOM 719 C CA . THR A 1 118 ? -21.637 -26.507 6.702 1.00 12.40 101 THR A CA 1
ATOM 720 C C . THR A 1 118 ? -21.913 -26.112 8.115 1.00 10.46 101 THR A C 1
ATOM 721 O O . THR A 1 118 ? -21.139 -25.391 8.669 1.00 10.64 101 THR A O 1
ATOM 725 N N . ARG A 1 119 ? -22.906 -26.713 8.735 1.00 9.88 102 ARG A N 1
ATOM 726 C CA . ARG A 1 119 ? -23.218 -26.483 10.143 1.00 11.34 102 ARG A CA 1
ATOM 727 C C . ARG A 1 119 ? -22.128 -27.063 11.035 1.00 10.58 102 ARG A C 1
ATOM 728 O O . ARG A 1 119 ? -21.769 -26.465 12.012 1.00 9.81 102 ARG A O 1
ATOM 736 N N . GLU A 1 120 ? -21.612 -28.225 10.682 1.00 10.79 103 GLU A N 1
ATOM 737 C CA . GLU A 1 120 ? -20.479 -28.816 11.436 1.00 13.89 103 GLU A CA 1
ATOM 738 C C . GLU A 1 120 ? -19.264 -27.870 11.377 1.00 12.52 103 GLU A C 1
ATOM 739 O O . GLU A 1 120 ? -18.663 -27.592 12.405 1.00 13.74 103 GLU A O 1
ATOM 745 N N . LYS A 1 121 ? -18.953 -27.318 10.197 1.00 13.04 104 LYS A N 1
ATOM 746 C CA . LYS A 1 121 ? -17.713 -26.516 10.067 1.00 11.57 104 LYS A CA 1
ATOM 747 C C . LYS A 1 121 ? -17.881 -25.234 10.853 1.00 12.20 104 LYS A C 1
ATOM 748 O O . LYS A 1 121 ? -16.905 -24.701 11.428 1.00 11.54 104 LYS A O 1
ATOM 754 N N . ILE A 1 122 ? -19.115 -24.723 10.909 1.00 10.52 105 ILE A N 1
ATOM 755 C CA . ILE A 1 122 ? -19.377 -23.440 11.596 1.00 9.99 105 ILE A CA 1
ATOM 756 C C . ILE A 1 122 ? -19.355 -23.646 13.133 1.00 12.15 105 ILE A C 1
ATOM 757 O O . ILE A 1 122 ? -18.739 -22.848 13.817 1.00 10.81 105 ILE A O 1
ATOM 762 N N . VAL A 1 123 ? -20.009 -24.695 13.671 1.00 11.61 106 VAL A N 1
ATOM 763 C CA . VAL A 1 123 ? -19.979 -24.940 15.145 1.00 13.70 106 VAL A CA 1
ATOM 764 C C . VAL A 1 123 ? -18.539 -25.286 15.606 1.00 13.66 106 VAL A C 1
ATOM 765 O O . VAL A 1 123 ? -18.121 -24.872 16.677 1.00 16.08 106 VAL A O 1
ATOM 769 N N . ALA A 1 124 ? -17.814 -26.051 14.813 1.00 14.06 107 ALA A N 1
ATOM 770 C CA . ALA A 1 124 ? -16.358 -26.374 15.080 1.00 14.51 107 ALA A CA 1
ATOM 771 C C . ALA A 1 124 ? -15.509 -25.092 15.039 1.00 14.64 107 ALA A C 1
ATOM 772 O O . ALA A 1 124 ? -14.494 -24.957 15.760 1.00 16.08 107 ALA A O 1
ATOM 774 N N . ALA A 1 125 ? -15.937 -24.119 14.245 1.00 13.94 108 ALA A N 1
ATOM 775 C CA . ALA A 1 125 ? -15.145 -22.875 14.176 1.00 15.52 108 ALA A CA 1
ATOM 776 C C . ALA A 1 125 ? -15.312 -22.013 15.417 1.00 15.50 108 ALA A C 1
ATOM 777 O O . ALA A 1 125 ? -14.383 -21.335 15.797 1.00 16.19 108 ALA A O 1
ATOM 779 N N . ILE A 1 126 ? -16.523 -21.992 15.980 1.00 15.88 109 ILE A N 1
ATOM 780 C CA . ILE A 1 126 ? -16.873 -21.222 17.155 1.00 18.64 109 ILE A CA 1
ATOM 781 C C . ILE A 1 126 ? -16.330 -21.893 18.427 1.00 18.09 109 ILE A C 1
ATOM 782 O O . ILE A 1 126 ? -16.009 -21.192 19.389 1.00 17.26 109 ILE A O 1
ATOM 787 N N . ALA A 1 127 ? -16.210 -23.225 18.406 1.00 18.12 110 ALA A N 1
ATOM 788 C CA . ALA A 1 127 ? -15.627 -24.023 19.519 1.00 19.01 110 ALA A CA 1
ATOM 789 C C . ALA A 1 127 ? -14.110 -23.927 19.765 1.00 20.30 110 ALA A C 1
ATOM 790 O O . ALA A 1 127 ? -13.298 -24.031 18.849 1.00 18.99 110 ALA A O 1
ATOM 792 N N . ASP A 1 128 ? -13.739 -23.723 21.034 1.00 21.62 111 ASP A N 1
ATOM 793 C CA . ASP A 1 128 ? -12.311 -23.641 21.458 1.00 24.34 111 ASP A CA 1
ATOM 794 C C . ASP A 1 128 ? -11.573 -24.922 21.123 1.00 24.54 111 ASP A C 1
ATOM 795 O O . ASP A 1 128 ? -10.560 -24.891 20.407 1.00 25.67 111 ASP A O 1
ATOM 800 N N . LYS A 1 129 ? -12.163 -26.059 21.551 1.00 24.16 112 LYS A N 1
ATOM 801 C CA . LYS A 1 129 ? -11.540 -27.388 21.412 1.00 24.28 112 LYS A CA 1
ATOM 802 C C . LYS A 1 129 ? -12.475 -28.381 20.692 1.00 22.50 112 LYS A C 1
ATOM 803 O O . LYS A 1 129 ? -13.640 -28.496 21.073 1.00 23.36 112 LYS A O 1
ATOM 809 N N . PHE A 1 130 ? -11.971 -29.080 19.681 1.00 21.04 113 PHE A N 1
ATOM 810 C CA . PHE A 1 130 ? -12.703 -30.095 18.875 1.00 21.94 113 PHE A CA 1
ATOM 811 C C . PHE A 1 130 ? -12.282 -31.458 19.434 1.00 22.49 113 PHE A C 1
ATOM 812 O O . PHE A 1 130 ? -11.107 -31.785 19.429 1.00 21.37 113 PHE A O 1
ATOM 820 N N . ILE A 1 131 ? -13.254 -32.214 19.942 1.00 23.18 114 ILE A N 1
ATOM 821 C CA . ILE A 1 131 ? -13.039 -33.553 20.480 1.00 24.11 114 ILE A CA 1
ATOM 822 C C . ILE A 1 131 ? -13.497 -34.619 19.473 1.00 24.27 114 ILE A C 1
ATOM 823 O O . ILE A 1 131 ? -14.689 -34.868 19.307 1.00 25.20 114 ILE A O 1
ATOM 828 N N . CYS A 1 132 ? -12.560 -35.221 18.764 1.00 23.08 115 CYS A N 1
ATOM 829 C CA . CYS A 1 132 ? -12.929 -36.122 17.697 1.00 24.75 115 CYS A CA 1
ATOM 830 C C . CYS A 1 132 ? -13.074 -37.534 18.235 1.00 25.49 115 CYS A C 1
ATOM 831 O O . CYS A 1 132 ? -12.211 -38.031 18.946 1.00 25.98 115 CYS A O 1
ATOM 834 N N . ILE A 1 133 ? -14.152 -38.177 17.825 1.00 27.36 116 ILE A N 1
ATOM 835 C CA . ILE A 1 133 ? -14.646 -39.376 18.493 1.00 28.21 116 ILE A CA 1
ATOM 836 C C . ILE A 1 133 ? -14.896 -40.413 17.375 1.00 28.85 116 ILE A C 1
ATOM 837 O O . ILE A 1 133 ? -15.811 -40.274 16.537 1.00 27.80 116 ILE A O 1
ATOM 842 N N . VAL A 1 134 ? -14.028 -41.425 17.328 1.00 29.39 117 VAL A N 1
ATOM 843 C CA . VAL A 1 134 ? -13.913 -42.288 16.178 1.00 30.79 117 VAL A CA 1
ATOM 844 C C . VAL A 1 134 ? -13.833 -43.792 16.563 1.00 32.54 117 VAL A C 1
ATOM 845 O O . VAL A 1 134 ? -13.462 -44.103 17.668 1.00 32.65 117 VAL A O 1
ATOM 849 N N . ASP A 1 135 ? -14.171 -44.689 15.633 1.00 34.27 118 ASP A N 1
ATOM 850 C CA . ASP A 1 135 ? -13.765 -46.102 15.721 1.00 35.63 118 ASP A CA 1
ATOM 851 C C . ASP A 1 135 ? -12.414 -46.330 15.029 1.00 35.25 118 ASP A C 1
ATOM 852 O O . ASP A 1 135 ? -11.815 -45.390 14.487 1.00 35.80 118 ASP A O 1
ATOM 857 N N . GLY A 1 136 ? -11.963 -47.583 14.996 1.00 33.92 119 GLY A N 1
ATOM 858 C CA . GLY A 1 136 ? -10.720 -47.945 14.326 1.00 31.73 119 GLY A CA 1
ATOM 859 C C . GLY A 1 136 ? -10.592 -47.668 12.842 1.00 31.06 119 GLY A C 1
ATOM 860 O O . GLY A 1 136 ? -9.484 -47.719 12.301 1.00 29.57 119 GLY A O 1
ATOM 861 N N . THR A 1 137 ? -11.700 -47.354 12.165 1.00 30.59 120 THR A N 1
ATOM 862 C CA . THR A 1 137 ? -11.696 -47.254 10.694 1.00 30.06 120 THR A CA 1
ATOM 863 C C . THR A 1 137 ? -11.368 -45.804 10.189 1.00 28.92 120 THR A C 1
ATOM 864 O O . THR A 1 137 ? -10.980 -45.599 9.032 1.00 27.07 120 THR A O 1
ATOM 868 N N . LYS A 1 138 ? -11.430 -44.819 11.077 1.00 27.58 121 LYS A N 1
ATOM 869 C CA . LYS A 1 138 ? -11.243 -43.396 10.626 1.00 26.65 121 LYS A CA 1
ATOM 870 C C . LYS A 1 138 ? -9.774 -42.906 10.405 1.00 25.73 121 LYS A C 1
ATOM 871 O O . LYS A 1 138 ? -9.488 -42.116 9.483 1.00 24.00 121 LYS A O 1
ATOM 877 N N . ALA A 1 139 ? -8.845 -43.401 11.210 1.00 25.60 122 ALA A N 1
ATOM 878 C CA . ALA A 1 139 ? -7.428 -42.988 11.076 1.00 26.20 122 ALA A CA 1
ATOM 879 C C . ALA A 1 139 ? -6.839 -43.425 9.737 1.00 26.85 122 ALA A C 1
ATOM 880 O O . ALA A 1 139 ? -7.007 -44.580 9.333 1.00 27.13 122 ALA A O 1
ATOM 882 N N . VAL A 1 140 ? -6.238 -42.486 8.987 1.00 27.53 123 VAL A N 1
ATOM 883 C CA . VAL A 1 140 ? -5.661 -42.784 7.662 1.00 28.27 123 VAL A CA 1
ATOM 884 C C . VAL A 1 140 ? -4.188 -42.242 7.506 1.00 29.61 123 VAL A C 1
ATOM 885 O O . VAL A 1 140 ? -3.702 -41.471 8.313 1.00 28.88 123 VAL A O 1
ATOM 889 N N . ASP A 1 141 ? -3.503 -42.675 6.453 1.00 31.48 124 ASP A N 1
ATOM 890 C CA . ASP A 1 141 ? -2.163 -42.140 6.138 1.00 32.58 124 ASP A CA 1
ATOM 891 C C . ASP A 1 141 ? -2.332 -40.750 5.537 1.00 30.67 124 ASP A C 1
ATOM 892 O O . ASP A 1 141 ? -1.845 -39.686 6.033 1.00 30.96 124 ASP A O 1
ATOM 897 N N . VAL A 1 142 ? -3.058 -40.806 4.442 1.00 28.89 125 VAL A N 1
ATOM 898 C CA . VAL A 1 142 ? -3.307 -39.685 3.578 1.00 26.96 125 VAL A CA 1
ATOM 899 C C . VAL A 1 142 ? -4.840 -39.613 3.387 1.00 26.03 125 VAL A C 1
ATOM 900 O O . VAL A 1 142 ? -5.479 -40.551 2.867 1.00 24.69 125 VAL A O 1
ATOM 904 N N . LEU A 1 143 ? -5.399 -38.502 3.868 1.00 23.26 126 LEU A N 1
ATOM 905 C CA . LEU A 1 143 ? -6.768 -38.130 3.553 1.00 23.11 126 LEU A CA 1
ATOM 906 C C . LEU A 1 143 ? -7.148 -38.330 2.085 1.00 21.57 126 LEU A C 1
ATOM 907 O O . LEU A 1 143 ? -6.437 -37.902 1.189 1.00 22.57 126 LEU A O 1
ATOM 912 N N . GLY A 1 144 ? -8.301 -38.922 1.812 1.00 21.73 127 GLY A N 1
ATOM 913 C CA . GLY A 1 144 ? -8.799 -38.861 0.424 1.00 20.46 127 GLY A CA 1
ATOM 914 C C . GLY A 1 144 ? -9.444 -40.084 -0.185 1.00 19.90 127 GLY A C 1
ATOM 915 O O . GLY A 1 144 ? -10.068 -40.004 -1.271 1.00 19.68 127 GLY A O 1
ATOM 916 N N . THR A 1 145 ? -9.278 -41.233 0.465 1.00 20.57 128 THR A N 1
ATOM 917 C CA . THR A 1 145 ? -9.959 -42.447 0.031 1.00 22.39 128 THR A CA 1
ATOM 918 C C . THR A 1 145 ? -11.484 -42.274 0.096 1.00 21.11 128 THR A C 1
ATOM 919 O O . THR A 1 145 ? -12.159 -42.479 -0.891 1.00 21.02 128 THR A O 1
ATOM 923 N N . PHE A 1 146 ? -11.978 -41.939 1.289 1.00 21.60 129 PHE A N 1
ATOM 924 C CA . PHE A 1 146 ? -13.329 -41.366 1.522 1.00 20.39 129 PHE A CA 1
ATOM 925 C C . PHE A 1 146 ? -13.531 -40.102 0.678 1.00 19.35 129 PHE A C 1
ATOM 926 O O . PHE A 1 146 ? -12.678 -39.168 0.771 1.00 18.33 129 PHE A O 1
ATOM 934 N N . PRO A 1 147 ? -14.592 -40.081 -0.170 1.00 17.80 130 PRO A N 1
ATOM 935 C CA . PRO A 1 147 ? -14.765 -38.918 -1.051 1.00 18.18 130 PRO A CA 1
ATOM 936 C C . PRO A 1 147 ? -14.925 -37.625 -0.216 1.00 17.31 130 PRO A C 1
ATOM 937 O O . PRO A 1 147 ? -15.501 -37.655 0.879 1.00 15.26 130 PRO A O 1
ATOM 941 N N . LEU A 1 148 ? -14.278 -36.560 -0.700 1.00 16.60 131 LEU A N 1
ATOM 942 C CA . LEU A 1 148 ? -14.323 -35.245 -0.069 1.00 15.58 131 LEU A CA 1
ATOM 943 C C . LEU A 1 148 ? -15.621 -34.537 -0.488 1.00 13.14 131 LEU A C 1
ATOM 944 O O . LEU A 1 148 ? -15.845 -34.266 -1.682 1.00 12.38 131 LEU A O 1
ATOM 949 N N . PRO A 1 149 ? -16.509 -34.276 0.492 1.00 13.57 132 PRO A N 1
ATOM 950 C CA . PRO A 1 149 ? -17.744 -33.528 0.198 1.00 12.85 132 PRO A CA 1
ATOM 951 C C . PRO A 1 149 ? -17.469 -32.029 -0.008 1.00 12.14 132 PRO A C 1
ATOM 952 O O . PRO A 1 149 ? -16.714 -31.413 0.764 1.00 11.63 132 PRO A O 1
ATOM 956 N N . VAL A 1 150 ? -18.125 -31.479 -1.024 1.00 11.94 133 VAL A N 1
ATOM 957 C CA . VAL A 1 150 ? -18.062 -30.053 -1.329 1.00 10.64 133 VAL A CA 1
ATOM 958 C C . VAL A 1 150 ? -19.494 -29.524 -1.616 1.00 10.18 133 VAL A C 1
ATOM 959 O O . VAL A 1 150 ? -20.148 -29.927 -2.586 1.00 8.60 133 VAL A O 1
ATOM 963 N N . GLU A 1 151 ? -19.969 -28.586 -0.796 1.00 9.73 134 GLU A N 1
ATOM 964 C CA . GLU A 1 151 ? -21.267 -27.997 -1.031 1.00 8.34 134 GLU A CA 1
ATOM 965 C C . GLU A 1 151 ? -21.113 -26.849 -2.023 1.00 9.49 134 GLU A C 1
ATOM 966 O O . GLU A 1 151 ? -20.201 -26.021 -1.898 1.00 9.26 134 GLU A O 1
ATOM 972 N N . VAL A 1 152 ? -22.032 -26.789 -2.985 1.00 10.24 135 VAL A N 1
ATOM 973 C CA . VAL A 1 152 ? -21.888 -25.942 -4.164 1.00 10.38 135 VAL A CA 1
ATOM 974 C C . VAL A 1 152 ? -23.236 -25.247 -4.441 1.00 11.26 135 VAL A C 1
ATOM 975 O O . VAL A 1 152 ? -24.310 -25.879 -4.384 1.00 13.18 135 VAL A O 1
ATOM 979 N N . ILE A 1 153 ? -23.187 -23.970 -4.776 1.00 10.04 136 ILE A N 1
ATOM 980 C CA . ILE A 1 153 ? -24.354 -23.250 -5.241 1.00 10.73 136 ILE A CA 1
ATOM 981 C C . ILE A 1 153 ? -24.780 -23.991 -6.520 1.00 12.82 136 ILE A C 1
ATOM 982 O O . ILE A 1 153 ? -23.907 -24.319 -7.304 1.00 13.87 136 ILE A O 1
ATOM 987 N N . PRO A 1 154 ? -26.099 -24.315 -6.713 1.00 13.77 137 PRO A N 1
ATOM 988 C CA . PRO A 1 154 ? -26.553 -25.135 -7.837 1.00 13.54 137 PRO A CA 1
ATOM 989 C C . PRO A 1 154 ? -26.205 -24.610 -9.266 1.00 14.37 137 PRO A C 1
ATOM 990 O O . PRO A 1 154 ? -25.762 -25.381 -10.145 1.00 11.10 137 PRO A O 1
ATOM 994 N N . MET A 1 155 ? -26.353 -23.294 -9.486 1.00 13.25 138 MET A N 1
ATOM 995 C CA . MET A 1 155 ? -25.942 -22.722 -10.801 1.00 15.11 138 MET A CA 1
ATOM 996 C C . MET A 1 155 ? -24.433 -22.883 -11.126 1.00 13.38 138 MET A C 1
ATOM 997 O O . MET A 1 155 ? -24.020 -22.850 -12.291 1.00 14.75 138 MET A O 1
ATOM 1002 N N . ALA A 1 156 ? -23.617 -23.103 -10.102 1.00 12.32 139 ALA A N 1
ATOM 1003 C CA . ALA A 1 156 ? -22.170 -23.324 -10.296 1.00 12.63 139 ALA A CA 1
ATOM 1004 C C . ALA A 1 156 ? -21.707 -24.786 -10.417 1.00 12.66 139 ALA A C 1
ATOM 1005 O O . ALA A 1 156 ? -20.523 -25.034 -10.552 1.00 12.43 139 ALA A O 1
ATOM 1007 N N . ARG A 1 157 ? -22.611 -25.763 -10.356 1.00 13.72 140 ARG A N 1
ATOM 1008 C CA . ARG A 1 157 ? -22.189 -27.162 -10.114 1.00 14.11 140 ARG A CA 1
ATOM 1009 C C . ARG A 1 157 ? -21.273 -27.715 -11.235 1.00 15.53 140 ARG A C 1
ATOM 1010 O O . ARG A 1 157 ? -20.273 -28.322 -10.954 1.00 16.37 140 ARG A O 1
ATOM 1018 N N . SER A 1 158 ? -21.637 -27.507 -12.488 1.00 16.56 141 SER A N 1
ATOM 1019 C CA . SER A 1 158 ? -20.781 -27.929 -13.587 1.00 17.95 141 SER A CA 1
ATOM 1020 C C . SER A 1 158 ? -19.444 -27.178 -13.601 1.00 16.84 141 SER A C 1
ATOM 1021 O O . SER A 1 158 ? -18.391 -27.813 -13.848 1.00 19.21 141 SER A O 1
ATOM 1024 N N . TYR A 1 159 ? -19.447 -25.867 -13.301 1.00 15.70 142 TYR A N 1
ATOM 1025 C CA . TYR A 1 159 ? -18.206 -25.074 -13.139 1.00 14.20 142 TYR A CA 1
ATOM 1026 C C . TYR A 1 159 ? -17.275 -25.601 -12.037 1.00 13.88 142 TYR A C 1
ATOM 1027 O O . TYR A 1 159 ? -16.061 -25.812 -12.289 1.00 14.62 142 TYR A O 1
ATOM 1036 N N . VAL A 1 160 ? -17.790 -25.822 -10.817 1.00 11.66 143 VAL A N 1
ATOM 1037 C CA . VAL A 1 160 ? -16.966 -26.245 -9.703 1.00 12.82 143 VAL A CA 1
ATOM 1038 C C . VAL A 1 160 ? -16.374 -27.632 -10.010 1.00 15.25 143 VAL A C 1
ATOM 1039 O O . VAL A 1 160 ? -15.180 -27.956 -9.702 1.00 15.06 143 VAL A O 1
ATOM 1043 N N . ALA A 1 161 ? -17.212 -28.447 -10.651 1.00 15.87 144 ALA A N 1
ATOM 1044 C CA . ALA A 1 161 ? -16.838 -29.799 -10.988 1.00 16.74 144 ALA A CA 1
ATOM 1045 C C . ALA A 1 161 ? -15.652 -29.727 -11.975 1.00 16.15 144 ALA A C 1
ATOM 1046 O O . ALA A 1 161 ? -14.728 -30.447 -11.782 1.00 16.34 144 ALA A O 1
ATOM 1048 N N . ARG A 1 162 ? -15.702 -28.873 -13.010 1.00 17.34 145 ARG A N 1
ATOM 1049 C CA . ARG A 1 162 ? -14.516 -28.695 -13.924 1.00 17.47 145 ARG A CA 1
ATOM 1050 C C . ARG A 1 162 ? -13.255 -28.320 -13.191 1.00 17.79 145 ARG A C 1
ATOM 1051 O O . ARG A 1 162 ? -12.159 -28.862 -13.465 1.00 19.21 145 ARG A O 1
ATOM 1059 N N . GLN A 1 163 ? -13.397 -27.415 -12.223 1.00 17.33 146 GLN A N 1
ATOM 1060 C CA . GLN A 1 163 ? -12.290 -27.029 -11.352 1.00 16.38 146 GLN A CA 1
ATOM 1061 C C . GLN A 1 163 ? -11.711 -28.096 -10.445 1.00 16.67 146 GLN A C 1
ATOM 1062 O O . GLN A 1 163 ? -10.517 -28.092 -10.201 1.00 14.63 146 GLN A O 1
ATOM 1068 N N . LEU A 1 164 ? -12.559 -28.957 -9.881 1.00 15.99 147 LEU A N 1
ATOM 1069 C CA . LEU A 1 164 ? -12.080 -30.105 -9.108 1.00 16.93 147 LEU A CA 1
ATOM 1070 C C . LEU A 1 164 ? -11.323 -31.132 -9.956 1.00 17.95 147 LEU A C 1
ATOM 1071 O O . LEU A 1 164 ? -10.417 -31.806 -9.454 1.00 18.31 147 LEU A O 1
ATOM 1076 N N . VAL A 1 165 ? -11.728 -31.272 -11.213 1.00 18.34 148 VAL A N 1
ATOM 1077 C CA . VAL A 1 165 ? -11.050 -32.163 -12.124 1.00 20.48 148 VAL A CA 1
ATOM 1078 C C . VAL A 1 165 ? -9.629 -31.636 -12.361 1.00 22.28 148 VAL A C 1
ATOM 1079 O O . VAL A 1 165 ? -8.665 -32.389 -12.274 1.00 23.36 148 VAL A O 1
ATOM 1083 N N . LYS A 1 166 ? -9.486 -30.326 -12.561 1.00 22.50 149 LYS A N 1
ATOM 1084 C CA . LYS A 1 166 ? -8.150 -29.726 -12.715 1.00 22.52 149 LYS A CA 1
ATOM 1085 C C . LYS A 1 166 ? -7.247 -29.959 -11.499 1.00 23.08 149 LYS A C 1
ATOM 1086 O O . LYS A 1 166 ? -6.041 -30.080 -11.635 1.00 24.47 149 LYS A O 1
ATOM 1092 N N . LEU A 1 167 ? -7.838 -30.022 -10.315 1.00 21.28 150 LEU A N 1
ATOM 1093 C CA . LEU A 1 167 ? -7.135 -30.306 -9.108 1.00 20.81 150 LEU A CA 1
ATOM 1094 C C . LEU A 1 167 ? -6.855 -31.802 -8.932 1.00 21.13 150 LEU A C 1
ATOM 1095 O O . LEU A 1 167 ? -6.246 -32.165 -7.923 1.00 21.44 150 LEU A O 1
ATOM 1100 N N . GLY A 1 168 ? -7.302 -32.630 -9.874 1.00 21.06 151 GLY A N 1
ATOM 1101 C CA . GLY A 1 168 ? -7.040 -34.075 -9.804 1.00 23.25 151 GLY A CA 1
ATOM 1102 C C . GLY A 1 168 ? -8.034 -34.912 -8.983 1.00 22.23 151 GLY A C 1
ATOM 1103 O O . GLY A 1 168 ? -7.720 -36.029 -8.477 1.00 20.71 151 GLY A O 1
ATOM 1104 N N . GLY A 1 169 ? -9.224 -34.350 -8.818 1.00 22.55 152 GLY A N 1
ATOM 1105 C CA . GLY A 1 169 ? -10.360 -35.097 -8.248 1.00 21.53 152 GLY A CA 1
ATOM 1106 C C . GLY A 1 169 ? -11.303 -35.642 -9.282 1.00 21.70 152 GLY A C 1
ATOM 1107 O O . GLY A 1 169 ? -11.266 -35.260 -10.465 1.00 21.68 152 GLY A O 1
ATOM 1108 N N . ASP A 1 170 ? -12.195 -36.510 -8.813 1.00 22.43 153 ASP A N 1
ATOM 1109 C CA . ASP A 1 170 ? -13.290 -37.069 -9.653 1.00 23.04 153 ASP A CA 1
ATOM 1110 C C . ASP A 1 170 ? -14.593 -36.781 -8.896 1.00 21.78 153 ASP A C 1
ATOM 1111 O O . ASP A 1 170 ? -14.986 -37.576 -8.073 1.00 17.79 153 ASP A O 1
ATOM 1116 N N . PRO A 1 171 ? -15.205 -35.587 -9.153 1.00 22.65 154 PRO A N 1
ATOM 1117 C CA . PRO A 1 171 ? -16.403 -35.052 -8.456 1.00 21.31 154 PRO A CA 1
ATOM 1118 C C . PRO A 1 171 ? -17.636 -35.827 -8.889 1.00 20.99 154 PRO A C 1
ATOM 1119 O O . PRO A 1 171 ? -17.814 -36.032 -10.066 1.00 21.89 154 PRO A O 1
ATOM 1123 N N . CYS A 1 172 ? -18.453 -36.304 -7.950 1.00 20.25 155 CYS A N 1
ATOM 1124 C CA . CYS A 1 172 ? -19.686 -36.968 -8.305 1.00 20.26 155 CYS A CA 1
ATOM 1125 C C . CYS A 1 172 ? -20.800 -36.258 -7.585 1.00 17.70 155 CYS A C 1
ATOM 1126 O O . CYS A 1 172 ? -20.812 -36.213 -6.346 1.00 17.04 155 CYS A O 1
ATOM 1129 N N . TYR A 1 173 ? -21.727 -35.730 -8.360 1.00 15.91 156 TYR A N 1
ATOM 1130 C CA . TYR A 1 173 ? -22.930 -35.071 -7.829 1.00 16.14 156 TYR A CA 1
ATOM 1131 C C . TYR A 1 173 ? -23.798 -36.077 -7.064 1.00 15.47 156 TYR A C 1
ATOM 1132 O O . TYR A 1 173 ? -24.095 -37.140 -7.553 1.00 13.87 156 TYR A O 1
ATOM 1141 N N . ARG A 1 174 ? -24.166 -35.725 -5.847 1.00 14.30 157 ARG A N 1
ATOM 1142 C CA . ARG A 1 174 ? -25.088 -36.483 -5.041 1.00 15.37 157 ARG A CA 1
ATOM 1143 C C . ARG A 1 174 ? -26.513 -36.158 -5.505 1.00 15.57 157 ARG A C 1
ATOM 1144 O O . ARG A 1 174 ? -27.106 -35.183 -5.090 1.00 15.56 157 ARG A O 1
ATOM 1152 N N . GLU A 1 175 ? -27.050 -36.934 -6.442 1.00 13.91 158 GLU A N 1
ATOM 1153 C CA . GLU A 1 175 ? -28.315 -36.604 -7.058 1.00 16.04 158 GLU A CA 1
ATOM 1154 C C . GLU A 1 175 ? -29.495 -36.927 -6.109 1.00 16.26 158 GLU A C 1
ATOM 1155 O O . GLU A 1 175 ? -29.372 -37.856 -5.266 1.00 17.28 158 GLU A O 1
ATOM 1161 N N . GLY A 1 176 ? -30.611 -36.228 -6.294 1.00 14.82 159 GLY A N 1
ATOM 1162 C CA . GLY A 1 176 ? -31.876 -36.488 -5.614 1.00 14.23 159 GLY A CA 1
ATOM 1163 C C . GLY A 1 176 ? -32.014 -35.850 -4.245 1.00 14.82 159 GLY A C 1
ATOM 1164 O O . GLY A 1 176 ? -33.024 -36.044 -3.528 1.00 14.57 159 GLY A O 1
ATOM 1165 N N . VAL A 1 177 ? -30.991 -35.103 -3.847 1.00 11.99 160 VAL A N 1
ATOM 1166 C CA . VAL A 1 177 ? -31.028 -34.452 -2.558 1.00 12.36 160 VAL A CA 1
ATOM 1167 C C . VAL A 1 177 ? -30.345 -33.064 -2.674 1.00 12.72 160 VAL A C 1
ATOM 1168 O O . VAL A 1 177 ? -29.582 -32.792 -3.630 1.00 11.80 160 VAL A O 1
ATOM 1172 N N . ILE A 1 178 ? -30.677 -32.204 -1.730 1.00 12.15 161 ILE A N 1
ATOM 1173 C CA . ILE A 1 178 ? -30.070 -30.882 -1.572 1.00 14.20 161 ILE A CA 1
ATOM 1174 C C . ILE A 1 178 ? -29.770 -30.684 -0.041 1.00 13.86 161 ILE A C 1
ATOM 1175 O O . ILE A 1 178 ? -30.278 -31.400 0.810 1.00 13.21 161 ILE A O 1
ATOM 1180 N N . THR A 1 179 ? -28.976 -29.688 0.306 1.00 15.40 162 THR A N 1
ATOM 1181 C CA . THR A 1 179 ? -28.751 -29.316 1.729 1.00 16.75 162 THR A CA 1
ATOM 1182 C C . THR A 1 179 ? -29.969 -28.514 2.236 1.00 19.43 162 THR A C 1
ATOM 1183 O O . THR A 1 179 ? -30.800 -28.109 1.410 1.00 19.68 162 THR A O 1
ATOM 1187 N N . ASP A 1 180 ? -30.079 -28.205 3.551 1.00 23.14 163 ASP A N 1
ATOM 1188 C CA . ASP A 1 180 ? -31.230 -27.361 3.981 1.00 25.76 163 ASP A CA 1
ATOM 1189 C C . ASP A 1 180 ? -31.350 -26.061 3.180 1.00 27.11 163 ASP A C 1
ATOM 1190 O O . ASP A 1 180 ? -32.470 -25.671 2.818 1.00 27.17 163 ASP A O 1
ATOM 1195 N N . ASN A 1 181 ? -30.183 -25.451 2.907 1.00 27.17 164 ASN A N 1
ATOM 1196 C CA . ASN A 1 181 ? -29.982 -24.225 2.104 1.00 29.14 164 ASN A CA 1
ATOM 1197 C C . ASN A 1 181 ? -30.448 -24.318 0.640 1.00 27.14 164 ASN A C 1
ATOM 1198 O O . ASN A 1 181 ? -30.703 -23.275 -0.015 1.00 28.03 164 ASN A O 1
ATOM 1203 N N . GLY A 1 182 ? -30.553 -25.561 0.126 1.00 24.85 165 GLY A N 1
ATOM 1204 C CA . GLY A 1 182 ? -30.900 -25.817 -1.245 1.00 19.89 165 GLY A CA 1
ATOM 1205 C C . GLY A 1 182 ? -29.705 -26.006 -2.170 1.00 18.39 165 GLY A C 1
ATOM 1206 O O . GLY A 1 182 ? -29.873 -26.096 -3.353 1.00 18.70 165 GLY A O 1
ATOM 1207 N N . ASN A 1 183 ? -28.501 -26.100 -1.634 1.00 16.43 166 ASN A N 1
ATOM 1208 C CA . ASN A 1 183 ? -27.305 -26.372 -2.443 1.00 14.64 166 ASN A CA 1
ATOM 1209 C C . ASN A 1 183 ? -27.102 -27.856 -2.779 1.00 14.12 166 ASN A C 1
ATOM 1210 O O . ASN A 1 183 ? -27.688 -28.750 -2.177 1.00 12.93 166 ASN A O 1
ATOM 1215 N N . VAL A 1 184 ? -26.270 -28.124 -3.771 1.00 13.20 167 VAL A N 1
ATOM 1216 C CA . VAL A 1 184 ? -25.992 -29.528 -4.064 1.00 13.10 167 VAL A CA 1
ATOM 1217 C C . VAL A 1 184 ? -24.655 -29.983 -3.488 1.00 13.62 167 VAL A C 1
ATOM 1218 O O . VAL A 1 184 ? -23.807 -29.140 -3.062 1.00 11.50 167 VAL A O 1
ATOM 1222 N N . ILE A 1 185 ? -24.438 -31.319 -3.477 1.00 12.38 168 ILE A N 1
ATOM 1223 C CA . ILE A 1 185 ? -23.197 -31.821 -2.945 1.00 13.20 168 ILE A CA 1
ATOM 1224 C C . ILE A 1 185 ? -22.495 -32.522 -4.048 1.00 14.44 168 ILE A C 1
ATOM 1225 O O . ILE A 1 185 ? -23.141 -33.185 -4.872 1.00 13.20 168 ILE A O 1
ATOM 1230 N N . LEU A 1 186 ? -21.181 -32.318 -4.091 1.00 14.39 169 LEU A N 1
ATOM 1231 C CA . LEU A 1 186 ? -20.287 -33.056 -5.000 1.00 16.26 169 LEU A CA 1
ATOM 1232 C C . LEU A 1 186 ? -19.396 -33.860 -4.048 1.00 16.97 169 LEU A C 1
ATOM 1233 O O . LEU A 1 186 ? -18.814 -33.303 -3.088 1.00 17.27 169 LEU A O 1
ATOM 1238 N N . ASP A 1 187 ? -19.279 -35.153 -4.308 1.00 16.56 170 ASP A N 1
ATOM 1239 C CA . ASP A 1 187 ? -18.354 -35.977 -3.559 1.00 16.23 170 ASP A CA 1
ATOM 1240 C C . ASP A 1 187 ? -17.167 -36.251 -4.444 1.00 15.25 170 ASP A C 1
ATOM 1241 O O . ASP A 1 187 ? -17.310 -36.776 -5.535 1.00 14.63 170 ASP A O 1
ATOM 1246 N N . VAL A 1 188 ? -16.001 -35.890 -3.960 1.00 15.49 171 VAL A N 1
ATOM 1247 C CA . VAL A 1 188 ? -14.816 -35.867 -4.860 1.00 16.37 171 VAL A CA 1
ATOM 1248 C C . VAL A 1 188 ? -13.934 -37.081 -4.622 1.00 16.02 171 VAL A C 1
ATOM 1249 O O . VAL A 1 188 ? -13.317 -37.208 -3.586 1.00 15.18 171 VAL A O 1
ATOM 1253 N N . TYR A 1 189 ? -13.907 -37.969 -5.607 1.00 18.38 172 TYR A N 1
ATOM 1254 C CA . TYR A 1 189 ? -13.122 -39.222 -5.480 1.00 20.52 172 TYR A CA 1
ATOM 1255 C C . TYR A 1 189 ? -11.696 -39.124 -6.073 1.00 21.26 172 TYR A C 1
ATOM 1256 O O . TYR A 1 189 ? -11.446 -38.369 -7.013 1.00 21.74 172 TYR A O 1
ATOM 1265 N N . GLY A 1 190 ? -10.769 -39.909 -5.528 1.00 22.93 173 GLY A N 1
ATOM 1266 C CA . GLY A 1 190 ? -9.508 -40.159 -6.243 1.00 24.09 173 GLY A CA 1
ATOM 1267 C C . GLY A 1 190 ? -8.330 -39.285 -5.891 1.00 24.43 173 GLY A C 1
ATOM 1268 O O . GLY A 1 190 ? -7.271 -39.381 -6.515 1.00 25.47 173 GLY A O 1
ATOM 1269 N N . MET A 1 191 ? -8.472 -38.480 -4.844 1.00 24.20 174 MET A N 1
ATOM 1270 C CA . MET A 1 191 ? -7.460 -37.523 -4.500 1.00 24.15 174 MET A CA 1
ATOM 1271 C C . MET A 1 191 ? -6.542 -38.053 -3.407 1.00 24.54 174 MET A C 1
ATOM 1272 O O . MET A 1 191 ? -6.992 -38.707 -2.477 1.00 23.60 174 MET A O 1
ATOM 1277 N N . LYS A 1 192 ? -5.245 -37.783 -3.534 1.00 25.02 175 LYS A N 1
ATOM 1278 C CA . LYS A 1 192 ? -4.279 -38.173 -2.508 1.00 27.69 175 LYS A CA 1
ATOM 1279 C C . LYS A 1 192 ? -3.994 -36.849 -1.846 1.00 26.30 175 LYS A C 1
ATOM 1280 O O . LYS A 1 192 ? -3.255 -36.014 -2.402 1.00 25.84 175 LYS A O 1
ATOM 1286 N N . ILE A 1 193 ? -4.589 -36.638 -0.677 1.00 25.62 176 ILE A N 1
ATOM 1287 C CA . ILE A 1 193 ? -4.592 -35.288 -0.133 1.00 24.54 176 ILE A CA 1
ATOM 1288 C C . ILE A 1 193 ? -3.438 -35.111 0.787 1.00 25.30 176 ILE A C 1
ATOM 1289 O O . ILE A 1 193 ? -3.534 -35.110 2.008 1.00 25.20 176 ILE A O 1
ATOM 1294 N N . THR A 1 194 ? -2.297 -35.018 0.139 1.00 27.03 177 THR A N 1
ATOM 1295 C CA . THR A 1 194 ? -1.141 -34.510 0.768 1.00 28.93 177 THR A CA 1
ATOM 1296 C C . THR A 1 194 ? -1.387 -32.995 0.531 1.00 29.77 177 THR A C 1
ATOM 1297 O O . THR A 1 194 ? -1.960 -32.542 -0.542 1.00 31.61 177 THR A O 1
ATOM 1301 N N . ASN A 1 195 ? -1.008 -32.230 1.545 1.00 29.63 178 ASN A N 1
ATOM 1302 C CA . ASN A 1 195 ? -1.293 -30.783 1.634 1.00 27.20 178 ASN A CA 1
ATOM 1303 C C . ASN A 1 195 ? -2.807 -30.451 1.753 1.00 24.41 178 ASN A C 1
ATOM 1304 O O . ASN A 1 195 ? -3.377 -29.748 0.929 1.00 21.51 178 ASN A O 1
ATOM 1309 N N . PRO A 1 196 ? -3.433 -30.982 2.802 1.00 22.52 179 PRO A N 1
ATOM 1310 C CA . PRO A 1 196 ? -4.846 -30.684 3.110 1.00 23.01 179 PRO A CA 1
ATOM 1311 C C . PRO A 1 196 ? -5.112 -29.180 3.311 1.00 21.60 179 PRO A C 1
ATOM 1312 O O . PRO A 1 196 ? -6.161 -28.710 2.952 1.00 21.01 179 PRO A O 1
ATOM 1316 N N . LYS A 1 197 ? -4.171 -28.457 3.925 1.00 21.30 180 LYS A N 1
ATOM 1317 C CA . LYS A 1 197 ? -4.389 -27.039 4.211 1.00 20.52 180 LYS A CA 1
ATOM 1318 C C . LYS A 1 197 ? -4.412 -26.337 2.863 1.00 20.27 180 LYS A C 1
ATOM 1319 O O . LYS A 1 197 ? -5.265 -25.489 2.611 1.00 21.07 180 LYS A O 1
ATOM 1325 N N . GLN A 1 198 ? -3.509 -26.736 1.970 1.00 19.46 181 GLN A N 1
ATOM 1326 C CA . GLN A 1 198 ? -3.443 -26.126 0.644 1.00 18.87 181 GLN A CA 1
ATOM 1327 C C . GLN A 1 198 ? -4.656 -26.434 -0.238 1.00 17.32 181 GLN A C 1
ATOM 1328 O O . GLN A 1 198 ? -5.187 -25.559 -0.919 1.00 15.31 181 GLN A O 1
ATOM 1334 N N . LEU A 1 199 ? -5.078 -27.698 -0.238 1.00 14.95 182 LEU A N 1
ATOM 1335 C CA . LEU A 1 199 ? -6.294 -28.068 -0.956 1.00 13.38 182 LEU A CA 1
ATOM 1336 C C . LEU A 1 199 ? -7.540 -27.332 -0.358 1.00 13.21 182 LEU A C 1
ATOM 1337 O O . LEU A 1 199 ? -8.363 -26.855 -1.108 1.00 14.01 182 LEU A O 1
ATOM 1342 N N . GLU A 1 200 ? -7.615 -27.194 0.951 1.00 12.29 183 GLU A N 1
ATOM 1343 C CA . GLU A 1 200 ? -8.708 -26.444 1.590 1.00 13.21 183 GLU A CA 1
ATOM 1344 C C . GLU A 1 200 ? -8.715 -25.010 0.999 1.00 16.02 183 GLU A C 1
ATOM 1345 O O . GLU A 1 200 ? -9.733 -24.525 0.416 1.00 14.77 183 GLU A O 1
ATOM 1351 N N . ASP A 1 201 ? -7.532 -24.362 1.036 1.00 15.79 184 ASP A N 1
ATOM 1352 C CA . ASP A 1 201 ? -7.367 -23.061 0.374 1.00 16.73 184 ASP A CA 1
ATOM 1353 C C . ASP A 1 201 ? -7.896 -23.021 -1.083 1.00 16.35 184 ASP A C 1
ATOM 1354 O O . ASP A 1 201 ? -8.721 -22.176 -1.459 1.00 15.69 184 ASP A O 1
ATOM 1359 N N . GLN A 1 202 ? -7.376 -23.916 -1.916 1.00 16.98 185 GLN A N 1
ATOM 1360 C CA . GLN A 1 202 ? -7.717 -24.018 -3.312 1.00 17.27 185 GLN A CA 1
ATOM 1361 C C . GLN A 1 202 ? -9.203 -24.145 -3.603 1.00 16.23 185 GLN A C 1
ATOM 1362 O O . GLN A 1 202 ? -9.745 -23.488 -4.533 1.00 15.52 185 GLN A O 1
ATOM 1368 N N . ILE A 1 203 ? -9.859 -25.048 -2.882 1.00 15.04 186 ILE A N 1
ATOM 1369 C CA . ILE A 1 203 ? -11.331 -25.272 -3.134 1.00 12.76 186 ILE A CA 1
ATOM 1370 C C . ILE A 1 203 ? -12.130 -24.108 -2.536 1.00 12.51 186 ILE A C 1
ATOM 1371 O O . ILE A 1 203 ? -13.095 -23.690 -3.134 1.00 12.77 186 ILE A O 1
ATOM 1376 N N . ASN A 1 204 ? -11.751 -23.613 -1.376 1.00 12.91 187 ASN A N 1
ATOM 1377 C CA . ASN A 1 204 ? -12.439 -22.417 -0.803 1.00 14.19 187 ASN A CA 1
ATOM 1378 C C . ASN A 1 204 ? -12.313 -21.206 -1.758 1.00 15.46 187 ASN A C 1
ATOM 1379 O O . ASN A 1 204 ? -13.108 -20.250 -1.699 1.00 13.69 187 ASN A O 1
ATOM 1384 N N . ALA A 1 205 ? -11.294 -21.214 -2.628 1.00 17.14 188 ALA A N 1
ATOM 1385 C CA . ALA A 1 205 ? -11.193 -20.149 -3.610 1.00 17.70 188 ALA A CA 1
ATOM 1386 C C . ALA A 1 205 ? -12.036 -20.229 -4.854 1.00 17.91 188 ALA A C 1
ATOM 1387 O O . ALA A 1 205 ? -12.019 -19.268 -5.623 1.00 16.80 188 ALA A O 1
ATOM 1389 N N . ILE A 1 206 ? -12.791 -21.323 -5.062 1.00 15.50 189 ILE A N 1
ATOM 1390 C CA . ILE A 1 206 ? -13.519 -21.521 -6.349 1.00 14.32 189 ILE A CA 1
ATOM 1391 C C . ILE A 1 206 ? -14.890 -20.881 -6.178 1.00 14.68 189 ILE A C 1
ATOM 1392 O O . ILE A 1 206 ? -15.649 -21.261 -5.237 1.00 12.24 189 ILE A O 1
ATOM 1397 N N . PRO A 1 207 ? -15.213 -19.913 -7.069 1.00 12.85 190 PRO A N 1
ATOM 1398 C CA . PRO A 1 207 ? -16.526 -19.284 -6.975 1.00 14.41 190 PRO A CA 1
ATOM 1399 C C . PRO A 1 207 ? -17.673 -20.298 -7.131 1.00 14.22 190 PRO A C 1
ATOM 1400 O O . PRO A 1 207 ? -17.594 -21.177 -7.963 1.00 16.08 190 PRO A O 1
ATOM 1404 N N . GLY A 1 208 ? -18.685 -20.224 -6.273 1.00 13.65 191 GLY A N 1
ATOM 1405 C CA . GLY A 1 208 ? -19.762 -21.238 -6.330 1.00 13.46 191 GLY A CA 1
ATOM 1406 C C . GLY A 1 208 ? -19.605 -22.304 -5.236 1.00 13.63 191 GLY A C 1
ATOM 1407 O O . GLY A 1 208 ? -20.581 -23.002 -4.885 1.00 12.68 191 GLY A O 1
ATOM 1408 N N . VAL A 1 209 ? -18.390 -22.449 -4.677 1.00 14.43 192 VAL A N 1
ATOM 1409 C CA . VAL A 1 209 ? -18.213 -23.349 -3.520 1.00 12.18 192 VAL A CA 1
ATOM 1410 C C . VAL A 1 209 ? -18.726 -22.651 -2.301 1.00 11.68 192 VAL A C 1
ATOM 1411 O O . VAL A 1 209 ? -18.374 -21.508 -2.085 1.00 10.67 192 VAL A O 1
ATOM 1415 N N . VAL A 1 210 ? -19.541 -23.362 -1.506 1.00 10.18 193 VAL A N 1
ATOM 1416 C CA . VAL A 1 210 ? -20.060 -22.941 -0.194 1.00 9.21 193 VAL A CA 1
ATOM 1417 C C . VAL A 1 210 ? -19.174 -23.396 0.927 1.00 10.29 193 VAL A C 1
ATOM 1418 O O . VAL A 1 210 ? -18.641 -22.569 1.702 1.00 10.17 193 VAL A O 1
ATOM 1422 N N . THR A 1 211 ? -19.085 -24.721 1.094 1.00 11.27 194 THR A N 1
ATOM 1423 C CA . THR A 1 211 ? -18.144 -25.277 2.056 1.00 11.75 194 THR A CA 1
ATOM 1424 C C . THR A 1 211 ? -17.411 -26.566 1.584 1.00 12.07 194 THR A C 1
ATOM 1425 O O . THR A 1 211 ? -17.929 -27.299 0.741 1.00 10.28 194 THR A O 1
ATOM 1429 N N . VAL A 1 212 ? -16.188 -26.762 2.074 1.00 12.01 195 VAL A N 1
ATOM 1430 C CA . VAL A 1 212 ? -15.385 -27.942 1.704 1.00 12.21 195 VAL A CA 1
ATOM 1431 C C . VAL A 1 212 ? -15.122 -28.740 2.973 1.00 10.67 195 VAL A C 1
ATOM 1432 O O . VAL A 1 212 ? -14.779 -28.159 4.012 1.00 11.09 195 VAL A O 1
ATOM 1436 N N . GLY A 1 213 ? -15.407 -30.035 2.877 1.00 11.93 196 GLY A N 1
ATOM 1437 C CA . GLY A 1 213 ? -15.274 -30.981 3.968 1.00 12.06 196 GLY A CA 1
ATOM 1438 C C . GLY A 1 213 ? -13.863 -31.319 4.376 1.00 12.72 196 GLY A C 1
ATOM 1439 O O . GLY A 1 213 ? -13.635 -32.401 4.930 1.00 12.63 196 GLY A O 1
ATOM 1440 N N . LEU A 1 214 ? -12.912 -30.389 4.173 1.00 12.35 197 LEU A N 1
ATOM 1441 C CA . LEU A 1 214 ? -11.546 -30.524 4.736 1.00 14.02 197 LEU A CA 1
ATOM 1442 C C . LEU A 1 214 ? -11.508 -29.677 5.969 1.00 14.55 197 LEU A C 1
ATOM 1443 O O . LEU A 1 214 ? -11.647 -28.458 5.882 1.00 16.69 197 LEU A O 1
ATOM 1448 N N . PHE A 1 215 ? -11.421 -30.299 7.134 1.00 16.09 198 PHE A N 1
ATOM 1449 C CA . PHE A 1 215 ? -11.169 -29.551 8.371 1.00 16.28 198 PHE A CA 1
ATOM 1450 C C . PHE A 1 215 ? -9.647 -29.635 8.651 1.00 16.91 198 PHE A C 1
ATOM 1451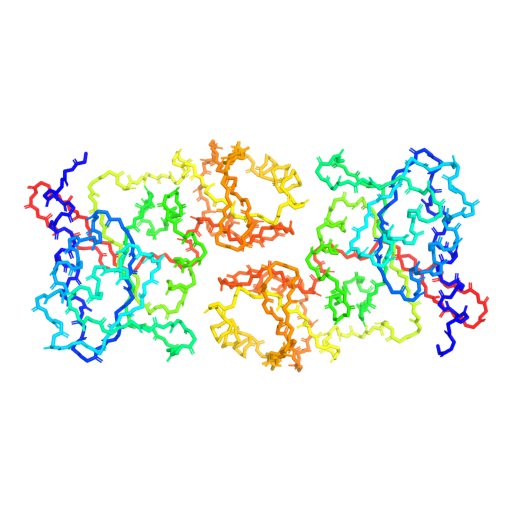 O O . PHE A 1 215 ? -9.201 -30.396 9.550 1.00 16.29 198 PHE A O 1
ATOM 1459 N N . ALA A 1 216 ? -8.889 -28.826 7.904 1.00 17.23 199 ALA A N 1
ATOM 1460 C CA . ALA A 1 216 ? -7.386 -28.860 7.935 1.00 17.35 199 ALA A CA 1
ATOM 1461 C C . ALA A 1 216 ? -6.758 -27.654 8.631 1.00 17.55 199 ALA A C 1
ATOM 1462 O O . ALA A 1 216 ? -5.876 -27.808 9.444 1.00 18.43 199 ALA A O 1
ATOM 1464 N N . HIS A 1 217 ? -7.262 -26.444 8.403 1.00 19.18 200 HIS A N 1
ATOM 1465 C CA . HIS A 1 217 ? -6.760 -25.318 9.192 1.00 18.82 200 HIS A CA 1
ATOM 1466 C C . HIS A 1 217 ? -7.288 -25.376 10.593 1.00 18.97 200 HIS A C 1
ATOM 1467 O O . HIS A 1 217 ? -6.608 -24.958 11.537 1.00 20.33 200 HIS A O 1
ATOM 1474 N N . ARG A 1 218 ? -8.461 -25.952 10.799 1.00 17.65 201 ARG A N 1
ATOM 1475 C CA . ARG A 1 218 ? -8.903 -26.138 12.193 1.00 18.27 201 ARG A CA 1
ATOM 1476 C C . ARG A 1 218 ? -9.264 -27.617 12.212 1.00 19.11 201 ARG A C 1
ATOM 1477 O O . ARG A 1 218 ? -10.192 -27.986 11.514 1.00 17.83 201 ARG A O 1
ATOM 1485 N N . GLY A 1 219 ? -8.484 -28.457 12.918 1.00 18.52 202 GLY A N 1
ATOM 1486 C CA . GLY A 1 219 ? -8.777 -29.891 12.983 1.00 19.94 202 GLY A CA 1
ATOM 1487 C C . GLY A 1 219 ? -9.180 -30.356 14.400 1.00 20.60 202 GLY A C 1
ATOM 1488 O O . GLY A 1 219 ? -9.692 -29.554 15.220 1.00 21.85 202 GLY A O 1
ATOM 1489 N N . ALA A 1 220 ? -8.936 -31.641 14.706 1.00 20.93 203 ALA A N 1
ATOM 1490 C CA . ALA A 1 220 ? -9.277 -32.194 16.018 1.00 21.28 203 ALA A CA 1
ATOM 1491 C C . ALA A 1 220 ? -8.252 -31.746 17.087 1.00 21.49 203 ALA A C 1
ATOM 1492 O O . ALA A 1 220 ? -7.044 -31.695 16.810 1.00 21.05 203 ALA A O 1
ATOM 1494 N N . ASP A 1 221 ? -8.721 -31.428 18.292 1.00 21.24 204 ASP A N 1
ATOM 1495 C CA . ASP A 1 221 ? -7.796 -31.029 19.369 1.00 23.23 204 ASP A CA 1
ATOM 1496 C C . ASP A 1 221 ? -7.461 -32.204 20.289 1.00 24.11 204 ASP A C 1
ATOM 1497 O O . ASP A 1 221 ? -6.287 -32.380 20.640 1.00 25.44 204 ASP A O 1
ATOM 1502 N N . VAL A 1 222 ? -8.502 -32.981 20.638 1.00 24.15 205 VAL A N 1
ATOM 1503 C CA . VAL A 1 222 ? -8.405 -34.326 21.246 1.00 23.33 205 VAL A CA 1
ATOM 1504 C C . VAL A 1 222 ? -9.005 -35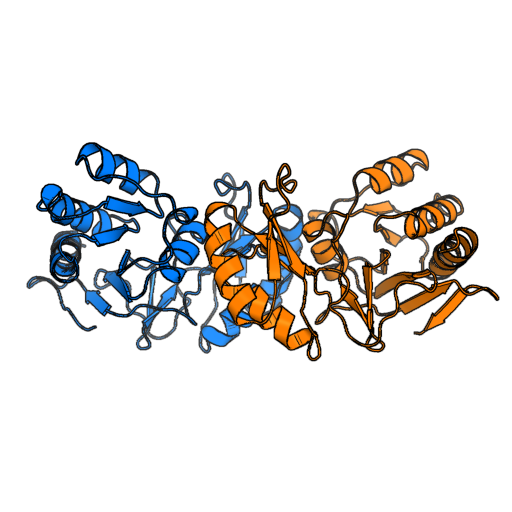.376 20.286 1.00 24.56 205 VAL A C 1
ATOM 1505 O O . VAL A 1 222 ? -10.094 -35.147 19.701 1.00 24.03 205 VAL A O 1
ATOM 1509 N N . VAL A 1 223 ? -8.297 -36.493 20.084 1.00 24.23 206 VAL A N 1
ATOM 1510 C CA . VAL A 1 223 ? -8.864 -37.689 19.431 1.00 26.10 206 VAL A CA 1
ATOM 1511 C C . VAL A 1 223 ? -9.061 -38.821 20.449 1.00 28.10 206 VAL A C 1
ATOM 1512 O O . VAL A 1 223 ? -8.122 -39.169 21.195 1.00 28.18 206 VAL A O 1
ATOM 1516 N N . ILE A 1 224 ? -10.278 -39.381 20.465 1.00 29.67 207 ILE A N 1
ATOM 1517 C CA . ILE A 1 224 ? -10.655 -40.513 21.331 1.00 30.68 207 ILE A CA 1
ATOM 1518 C C . ILE A 1 224 ? -11.101 -41.627 20.403 1.00 33.39 207 ILE A C 1
ATOM 1519 O O . ILE A 1 224 ? -12.097 -41.481 19.672 1.00 32.89 207 ILE A O 1
ATOM 1524 N N . THR A 1 225 ? -10.316 -42.707 20.364 1.00 36.41 208 THR A N 1
ATOM 1525 C CA . THR A 1 225 ? -10.561 -43.813 19.422 1.00 39.13 208 THR A CA 1
ATOM 1526 C C . THR A 1 225 ? -11.058 -45.011 20.201 1.00 41.81 208 THR A C 1
ATOM 1527 O O . THR A 1 225 ? -10.411 -45.467 21.134 1.00 42.29 208 THR A O 1
ATOM 1531 N N . GLY A 1 226 ? -12.221 -45.512 19.828 1.00 44.65 209 GLY A N 1
ATOM 1532 C CA . GLY A 1 226 ? -12.757 -46.717 20.457 1.00 48.35 209 GLY A CA 1
ATOM 1533 C C . GLY A 1 226 ? -11.910 -47.931 20.129 1.00 50.68 209 GLY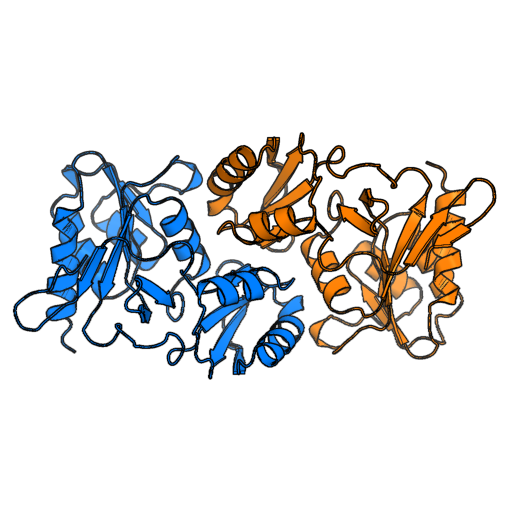 A C 1
ATOM 1534 O O . GLY A 1 226 ? -11.744 -48.280 18.947 1.00 50.85 209 GLY A O 1
ATOM 1535 N N . THR A 1 227 ? -11.362 -48.558 21.172 1.00 53.31 210 THR A N 1
ATOM 1536 C CA . THR A 1 227 ? -10.691 -49.857 21.035 1.00 56.61 210 THR A CA 1
ATOM 1537 C C . THR A 1 227 ? -11.496 -50.949 21.753 1.00 58.89 210 THR A C 1
ATOM 1538 O O . THR A 1 227 ? -12.419 -50.622 22.521 1.00 59.18 210 THR A O 1
ATOM 1542 N N . PRO A 1 228 ? -11.173 -52.246 21.491 1.00 61.24 211 PRO A N 1
ATOM 1543 C CA . PRO A 1 228 ? -11.846 -53.332 22.249 1.00 63.28 211 PRO A CA 1
ATOM 1544 C C . PRO A 1 228 ? -11.820 -53.209 23.807 1.00 64.21 211 PRO A C 1
ATOM 1545 O O . PRO A 1 228 ? -12.837 -53.508 24.448 1.00 64.44 211 PRO A O 1
ATOM 1549 N N . GLU A 1 229 ? -10.711 -52.744 24.403 1.00 65.54 212 GLU A N 1
ATOM 1550 C CA . GLU A 1 229 ? -10.624 -52.596 25.885 1.00 66.64 212 GLU A CA 1
ATOM 1551 C C . GLU A 1 229 ? -11.096 -51.252 26.496 1.00 67.77 212 GLU A C 1
ATOM 1552 O O . GLU A 1 229 ? -10.701 -50.907 27.629 1.00 67.85 212 GLU A O 1
ATOM 1558 N N . GLY A 1 230 ? -11.921 -50.496 25.760 1.00 68.42 213 GLY A N 1
ATOM 1559 C CA . GLY A 1 230 ? -12.655 -49.358 26.352 1.00 69.15 213 GLY A CA 1
ATOM 1560 C C . GLY A 1 230 ? -12.396 -47.899 25.944 1.00 69.74 213 GLY A C 1
ATOM 1561 O O . GLY A 1 230 ? -12.947 -46.987 26.599 1.00 70.01 213 GLY A O 1
ATOM 1562 N N . ALA A 1 231 ? -11.575 -47.675 24.897 1.00 69.36 214 ALA A N 1
ATOM 1563 C CA . ALA A 1 231 ? -11.324 -46.343 24.253 1.00 68.98 214 ALA A CA 1
ATOM 1564 C C . ALA A 1 231 ? -10.013 -45.640 24.591 1.00 68.81 214 ALA A C 1
ATOM 1565 O O . ALA A 1 231 ? -9.652 -45.493 25.758 1.00 68.71 214 ALA A O 1
ATOM 1567 N N . LYS A 1 232 ? -9.367 -45.138 23.537 1.00 68.82 215 LYS A N 1
ATOM 1568 C CA . LYS A 1 232 ? -7.963 -44.683 23.531 1.00 69.06 215 LYS A CA 1
ATOM 1569 C C . LYS A 1 232 ? -7.835 -43.145 23.406 1.00 68.81 215 LYS A C 1
ATOM 1570 O O . LYS A 1 232 ? -7.858 -42.596 22.298 1.00 68.74 215 LYS A O 1
ATOM 1576 N N . ILE A 1 233 ? -7.712 -42.453 24.534 1.00 68.77 216 ILE A N 1
ATOM 1577 C CA . ILE A 1 233 ? -7.623 -40.992 24.507 1.00 69.50 216 ILE A CA 1
ATOM 1578 C C . ILE A 1 233 ? -6.217 -40.518 24.116 1.00 70.20 216 ILE A C 1
ATOM 1579 O O . ILE A 1 233 ? -5.388 -40.168 24.967 1.00 70.21 216 ILE A O 1
ATOM 1584 N N . GLU A 1 234 ? -5.989 -40.509 22.802 1.00 70.86 217 GLU A N 1
ATOM 1585 C CA . GLU A 1 234 ? -4.709 -40.172 22.154 1.00 71.11 217 GLU A CA 1
ATOM 1586 C C . GLU A 1 234 ? -4.788 -38.759 21.608 1.00 70.59 217 GLU A C 1
ATOM 1587 O O . GLU A 1 234 ? -4.648 -38.547 20.402 1.00 70.67 217 GLU A O 1
ATOM 1593 N N . GLU A 1 235 ? -5.010 -37.794 22.492 1.00 70.34 218 GLU A N 1
ATOM 1594 C CA . GLU A 1 235 ? -5.348 -36.417 22.083 1.00 69.96 218 GLU A CA 1
ATOM 1595 C C . GLU A 1 235 ? -4.371 -35.690 21.085 1.00 69.92 218 GLU A C 1
ATOM 1596 O O . GLU A 1 235 ? -4.660 -35.514 19.886 1.00 69.37 218 GLU A O 1
ATOM 1603 N N . THR B 1 19 ? -21.719 11.411 -11.326 1.00 43.59 2 THR B N 1
ATOM 1604 C CA . THR B 1 19 ? -21.774 10.367 -12.408 1.00 43.38 2 THR B CA 1
ATOM 1605 C C . THR B 1 19 ? -22.620 10.823 -13.626 1.00 42.65 2 THR B C 1
ATOM 1606 O O . THR B 1 19 ? -23.712 11.398 -13.486 1.00 43.55 2 THR B O 1
ATOM 1610 N N . GLN B 1 20 ? -22.133 10.603 -14.836 1.00 41.00 3 GLN B N 1
ATOM 1611 C CA . GLN B 1 20 ? -22.957 11.035 -15.980 1.00 38.23 3 GLN B CA 1
ATOM 1612 C C . GLN B 1 20 ? -23.432 9.838 -16.803 1.00 36.08 3 GLN B C 1
ATOM 1613 O O . GLN B 1 20 ? -22.653 8.922 -17.117 1.00 34.31 3 GLN B O 1
ATOM 1619 N N . ASP B 1 21 ? -24.730 9.836 -17.085 1.00 34.92 4 ASP B N 1
ATOM 1620 C CA . ASP B 1 21 ? -25.354 8.755 -17.854 1.00 34.74 4 ASP B CA 1
ATOM 1621 C C . ASP B 1 21 ? -24.803 8.626 -19.279 1.00 32.96 4 ASP B C 1
ATOM 1622 O O . ASP B 1 21 ? -24.851 7.536 -19.845 1.00 32.30 4 ASP B O 1
ATOM 1627 N N . GLU B 1 22 ? -24.312 9.736 -19.856 1.00 31.32 5 GLU B N 1
ATOM 1628 C CA . GLU B 1 22 ? -23.757 9.750 -21.212 1.00 29.60 5 GLU B CA 1
ATOM 1629 C C . GLU B 1 22 ? -22.390 9.106 -21.220 1.00 28.21 5 GLU B C 1
ATOM 1630 O O . GLU B 1 22 ? -22.019 8.454 -22.173 1.00 28.33 5 GLU B O 1
ATOM 1636 N N . MET B 1 23 ? -21.652 9.258 -20.124 1.00 26.80 6 MET B N 1
ATOM 1637 C CA . MET B 1 23 ? -20.411 8.532 -19.955 1.00 24.79 6 MET B CA 1
ATOM 1638 C C . MET B 1 23 ? -20.648 7.037 -19.697 1.00 23.67 6 MET B C 1
ATOM 1639 O O . MET B 1 23 ? -19.935 6.209 -20.261 1.00 22.56 6 MET B O 1
ATOM 1644 N N . LYS B 1 24 ? -21.654 6.698 -18.872 1.00 22.73 7 LYS B N 1
ATOM 1645 C CA . LYS B 1 24 ? -22.132 5.298 -18.721 1.00 21.62 7 LYS B CA 1
ATOM 1646 C C . LYS B 1 24 ? -22.489 4.768 -20.089 1.00 21.33 7 LYS B C 1
ATOM 1647 O O . LYS B 1 24 ? -22.153 3.629 -20.451 1.00 20.30 7 LYS B O 1
ATOM 1653 N N . LYS B 1 25 ? -23.216 5.591 -20.848 1.00 21.92 8 LYS B N 1
ATOM 1654 C CA . LYS B 1 25 ? -23.707 5.163 -22.184 1.00 22.40 8 LYS B CA 1
ATOM 1655 C C . LYS B 1 25 ? -22.537 4.945 -23.077 1.00 22.16 8 LYS B C 1
ATOM 1656 O O . LYS B 1 25 ? -22.450 3.911 -23.709 1.00 22.56 8 LYS B O 1
ATOM 1662 N N . ALA B 1 26 ? -21.607 5.893 -23.149 1.00 23.09 9 ALA B N 1
ATOM 1663 C CA . ALA B 1 26 ? -20.419 5.648 -24.000 1.00 23.88 9 ALA B CA 1
ATOM 1664 C C . ALA B 1 26 ? -19.713 4.297 -23.664 1.00 24.67 9 ALA B C 1
ATOM 1665 O O . ALA B 1 26 ? -19.452 3.478 -24.564 1.00 24.57 9 ALA B O 1
ATOM 1667 N N . ALA B 1 27 ? -19.411 4.077 -22.378 1.00 23.48 10 ALA B N 1
ATOM 1668 C CA . ALA B 1 27 ? -18.741 2.875 -21.936 1.00 23.24 10 ALA B CA 1
ATOM 1669 C C . ALA B 1 27 ? -19.506 1.618 -22.318 1.00 24.34 10 ALA B C 1
ATOM 1670 O O . ALA B 1 27 ? -18.909 0.695 -22.911 1.00 26.59 10 ALA B O 1
ATOM 1672 N N . GLY B 1 28 ? -20.811 1.563 -22.090 1.00 23.45 11 GLY B N 1
ATOM 1673 C CA . GLY B 1 28 ? -21.544 0.337 -22.415 1.00 24.62 11 GLY B CA 1
ATOM 1674 C C . GLY B 1 28 ? -21.557 0.013 -23.905 1.00 26.51 11 GLY B C 1
ATOM 1675 O O . GLY B 1 28 ? -21.386 -1.142 -24.281 1.00 25.85 11 GLY B O 1
ATOM 1676 N N . TRP B 1 29 ? -21.737 1.029 -24.758 1.00 26.19 12 TRP B N 1
ATOM 1677 C CA . TRP B 1 29 ? -21.687 0.811 -26.217 1.00 28.10 12 TRP B CA 1
ATOM 1678 C C . TRP B 1 29 ? -20.314 0.314 -26.734 1.00 28.82 12 TRP B C 1
ATOM 1679 O O . TRP B 1 29 ? -20.270 -0.496 -27.688 1.00 29.64 12 TRP B O 1
ATOM 1690 N N . ALA B 1 30 ? -19.221 0.788 -26.111 1.00 28.67 13 ALA B N 1
ATOM 1691 C CA . ALA B 1 30 ? -17.862 0.507 -26.555 1.00 29.47 13 ALA B CA 1
ATOM 1692 C C . ALA B 1 30 ? -17.528 -0.949 -26.391 1.00 29.85 13 ALA B C 1
ATOM 1693 O O . ALA B 1 30 ? -16.695 -1.494 -27.139 1.00 29.29 13 ALA B O 1
ATOM 1695 N N . ALA B 1 31 ? -18.173 -1.571 -25.385 1.00 29.96 14 ALA B N 1
ATOM 1696 C CA . ALA B 1 31 ? -18.011 -2.995 -25.056 1.00 29.48 14 ALA B CA 1
ATOM 1697 C C . ALA B 1 31 ? -18.506 -3.887 -26.181 1.00 30.66 14 ALA B C 1
ATOM 1698 O O . ALA B 1 31 ? -18.102 -5.048 -26.277 1.00 29.46 14 ALA B O 1
ATOM 1700 N N . LEU B 1 32 ? -19.399 -3.352 -27.009 1.00 31.77 15 LEU B N 1
ATOM 1701 C CA . LEU B 1 32 ? -20.008 -4.115 -28.082 1.00 34.76 15 LEU B CA 1
ATOM 1702 C C . LEU B 1 32 ? -18.980 -4.673 -29.135 1.00 35.89 15 LEU B C 1
ATOM 1703 O O . LEU B 1 32 ? -19.136 -5.801 -29.629 1.00 35.96 15 LEU B O 1
ATOM 1708 N N . LYS B 1 33 ? -17.926 -3.893 -29.409 1.00 37.45 16 LYS B N 1
ATOM 1709 C CA . LYS B 1 33 ? -16.748 -4.329 -30.176 1.00 38.82 16 LYS B CA 1
ATOM 1710 C C . LYS B 1 33 ? -16.207 -5.682 -29.734 1.00 37.42 16 LYS B C 1
ATOM 1711 O O . LYS B 1 33 ? -15.583 -6.380 -30.538 1.00 38.01 16 LYS B O 1
ATOM 1717 N N . TYR B 1 34 ? -16.425 -6.053 -28.477 1.00 36.21 17 TYR B N 1
ATOM 1718 C CA . TYR B 1 34 ? -15.884 -7.317 -27.953 1.00 35.30 17 TYR B CA 1
ATOM 1719 C C . TYR B 1 34 ? -16.801 -8.518 -28.155 1.00 34.68 17 TYR B C 1
ATOM 1720 O O . TYR B 1 34 ? -16.461 -9.635 -27.761 1.00 34.41 17 TYR B O 1
ATOM 1729 N N . VAL B 1 35 ? -17.943 -8.293 -28.800 1.00 34.01 18 VAL B N 1
ATOM 1730 C CA . VAL B 1 35 ? -18.899 -9.361 -28.985 1.00 33.90 18 VAL B CA 1
ATOM 1731 C C . VAL B 1 35 ? -18.723 -10.105 -30.324 1.00 35.29 18 VAL B C 1
ATOM 1732 O O . VAL B 1 35 ? -19.056 -9.578 -31.396 1.00 35.49 18 VAL B O 1
ATOM 1736 N N . GLU B 1 36 ? -18.231 -11.338 -30.231 1.00 36.02 19 GLU B N 1
ATOM 1737 C CA . GLU B 1 36 ? -18.058 -12.213 -31.373 1.00 37.39 19 GLU B CA 1
ATOM 1738 C C . GLU B 1 36 ? -19.382 -12.772 -31.864 1.00 37.54 19 GLU B C 1
ATOM 1739 O O . GLU B 1 36 ? -20.237 -13.238 -31.061 1.00 36.71 19 GLU B O 1
ATOM 1745 N N . LYS B 1 37 ? -19.539 -12.759 -33.197 1.00 36.53 20 LYS B N 1
ATOM 1746 C CA . LYS B 1 37 ? -20.730 -13.288 -33.848 1.00 35.34 20 LYS B CA 1
ATOM 1747 C C . LYS B 1 37 ? -20.846 -14.772 -33.522 1.00 33.40 20 LYS B C 1
ATOM 1748 O O . LYS B 1 37 ? -19.849 -15.452 -33.367 1.00 32.50 20 LYS B O 1
ATOM 1754 N N . GLY B 1 38 ? -22.074 -15.250 -33.379 1.00 32.47 21 GLY B N 1
ATOM 1755 C CA . GLY B 1 38 ? -22.319 -16.646 -32.964 1.00 32.15 21 GLY B CA 1
ATOM 1756 C C . GLY B 1 38 ? -21.958 -17.000 -31.512 1.00 32.06 21 GLY B C 1
ATOM 1757 O O . GLY B 1 38 ? -21.917 -18.178 -31.163 1.00 31.96 21 GLY B O 1
ATOM 1758 N N . SER B 1 39 ? -21.705 -16.009 -30.653 1.00 31.13 22 SER B N 1
ATOM 1759 C CA . SER B 1 39 ? -21.369 -16.314 -29.231 1.00 31.05 22 SER B CA 1
ATOM 1760 C C . SER B 1 39 ? -22.566 -16.197 -28.238 1.00 29.95 22 SER B C 1
ATOM 1761 O O . SER B 1 39 ? -23.616 -15.638 -28.577 1.00 30.66 22 SER B O 1
ATOM 1764 N N . ILE B 1 40 ? -22.401 -16.778 -27.040 1.00 28.97 23 ILE B N 1
ATOM 1765 C CA . ILE B 1 40 ? -23.375 -16.625 -25.944 1.00 25.84 23 ILE B CA 1
ATOM 1766 C C . ILE B 1 40 ? -22.655 -15.670 -25.047 1.00 24.95 23 ILE B C 1
ATOM 1767 O O . ILE B 1 40 ? -21.499 -15.942 -24.714 1.00 25.09 23 ILE B O 1
ATOM 1772 N N . VAL B 1 41 ? -23.314 -14.555 -24.714 1.00 23.42 24 VAL B N 1
ATOM 1773 C CA . VAL B 1 41 ? -22.691 -13.373 -24.069 1.00 21.94 24 VAL B CA 1
ATOM 1774 C C . VAL B 1 41 ? -22.978 -13.399 -22.564 1.00 20.58 24 VAL B C 1
ATOM 1775 O O . VAL B 1 41 ? -24.119 -13.574 -22.172 1.00 19.90 24 VAL B O 1
ATOM 1779 N N . GLY B 1 42 ? -21.937 -13.293 -21.748 1.00 20.14 25 GLY B N 1
ATOM 1780 C CA . GLY B 1 42 ? -22.135 -13.105 -20.301 1.00 20.37 25 GLY B CA 1
ATOM 1781 C C . GLY B 1 42 ? -22.502 -11.659 -20.029 1.00 20.42 25 GLY B C 1
ATOM 1782 O O . GLY B 1 42 ? -21.794 -10.738 -20.452 1.00 20.01 25 GLY B O 1
ATOM 1783 N N . VAL B 1 43 ? -23.609 -11.429 -19.324 1.00 19.93 26 VAL B N 1
ATOM 1784 C CA . VAL B 1 43 ? -24.093 -10.065 -19.156 1.00 20.26 26 VAL B CA 1
ATOM 1785 C C . VAL B 1 43 ? -24.337 -9.771 -17.684 1.00 19.42 26 VAL B C 1
ATOM 1786 O O . VAL B 1 43 ? -24.983 -10.562 -17.000 1.00 18.95 26 VAL B O 1
ATOM 1790 N N . GLY B 1 44 ? -23.862 -8.611 -17.222 1.00 19.66 27 GLY B N 1
ATOM 1791 C CA . GLY B 1 44 ? -23.983 -8.222 -15.789 1.00 18.85 27 GLY B CA 1
ATOM 1792 C C . GLY B 1 44 ? -25.226 -7.431 -15.476 1.00 18.88 27 GLY B C 1
ATOM 1793 O O . GLY B 1 44 ? -26.246 -7.642 -16.103 1.00 19.94 27 GLY B O 1
ATOM 1794 N N . THR B 1 45 ? -25.160 -6.517 -14.505 1.00 18.41 28 THR B N 1
ATOM 1795 C CA . THR B 1 45 ? -26.293 -5.646 -14.185 1.00 18.06 28 THR B CA 1
ATOM 1796 C C . THR B 1 45 ? -25.859 -4.216 -13.975 1.00 16.80 28 THR B C 1
ATOM 1797 O O . THR B 1 45 ? -24.710 -3.973 -13.653 1.00 14.91 28 THR B O 1
ATOM 1801 N N . GLY B 1 46 ? -26.824 -3.314 -14.024 1.00 15.24 29 GLY B N 1
ATOM 1802 C CA . GLY B 1 46 ? -26.660 -1.940 -13.644 1.00 17.93 29 GLY B CA 1
ATOM 1803 C C . GLY B 1 46 ? -26.991 -1.035 -14.811 1.00 19.08 29 GLY B C 1
ATOM 1804 O O . GLY B 1 46 ? -27.198 -1.517 -15.931 1.00 19.75 29 GLY B O 1
ATOM 1805 N N . SER B 1 47 ? -26.960 0.273 -14.566 1.00 20.04 30 SER B N 1
ATOM 1806 C CA . SER B 1 47 ? -27.266 1.290 -15.594 1.00 21.63 30 SER B CA 1
ATOM 1807 C C . SER B 1 47 ? -26.257 1.289 -16.726 1.00 20.31 30 SER B C 1
ATOM 1808 O O . SER B 1 47 ? -26.600 1.533 -17.905 1.00 20.51 30 SER B O 1
ATOM 1811 N N . THR B 1 48 ? -25.002 1.029 -16.382 1.00 19.26 31 THR B N 1
ATOM 1812 C CA . THR B 1 48 ? -23.975 1.051 -17.421 1.00 18.04 31 THR B CA 1
ATOM 1813 C C . THR B 1 48 ? -24.201 -0.133 -18.335 1.00 17.78 31 THR B C 1
ATOM 1814 O O . THR B 1 48 ? -24.162 0.009 -19.551 1.00 19.44 31 THR B O 1
ATOM 1818 N N . VAL B 1 49 ? -24.487 -1.303 -17.756 1.00 17.11 32 VAL B N 1
ATOM 1819 C CA . VAL B 1 49 ? -24.774 -2.526 -18.504 1.00 17.07 32 VAL B CA 1
ATOM 1820 C C . VAL B 1 49 ? -26.068 -2.433 -19.302 1.00 18.64 32 VAL B C 1
ATOM 1821 O O . VAL B 1 49 ? -26.178 -3.021 -20.385 1.00 19.03 32 VAL B O 1
ATOM 1825 N N . ASN B 1 50 ? -27.064 -1.712 -18.785 1.00 18.86 33 ASN B N 1
ATOM 1826 C CA . ASN B 1 50 ? -28.282 -1.446 -19.571 1.00 19.68 33 ASN B CA 1
ATOM 1827 C C . ASN B 1 50 ? -27.960 -0.800 -20.934 1.00 20.52 33 ASN B C 1
ATOM 1828 O O . ASN B 1 50 ? -28.524 -1.154 -21.967 1.00 20.58 33 ASN B O 1
ATOM 1833 N N . HIS B 1 51 ? -27.004 0.113 -20.963 1.00 22.12 34 HIS B N 1
ATOM 1834 C CA . HIS B 1 51 ? -26.558 0.658 -22.267 1.00 21.55 34 HIS B CA 1
ATOM 1835 C C . HIS B 1 51 ? -25.930 -0.425 -23.131 1.00 22.72 34 HIS B C 1
ATOM 1836 O O . HIS B 1 51 ? -26.273 -0.531 -24.300 1.00 23.69 34 HIS B O 1
ATOM 1843 N N . PHE B 1 52 ? -25.045 -1.255 -22.567 1.00 21.42 35 PHE B N 1
ATOM 1844 C CA . PHE B 1 52 ? -24.534 -2.420 -23.289 1.00 20.60 35 PHE B CA 1
ATOM 1845 C C . PHE B 1 52 ? -25.625 -3.351 -23.861 1.00 20.21 35 PHE B C 1
ATOM 1846 O O . PHE B 1 52 ? -25.490 -3.917 -24.986 1.00 20.64 35 PHE B O 1
ATOM 1854 N N . ILE B 1 53 ? -26.690 -3.535 -23.103 1.00 19.02 36 ILE B N 1
ATOM 1855 C CA . ILE B 1 53 ? -27.772 -4.377 -23.537 1.00 19.57 36 ILE B CA 1
ATOM 1856 C C . ILE B 1 53 ? -28.484 -3.738 -24.750 1.00 21.79 36 ILE B C 1
ATOM 1857 O O . ILE B 1 53 ? -28.880 -4.429 -25.684 1.00 22.20 36 ILE B O 1
ATOM 1862 N N . ASP B 1 54 ? -28.584 -2.417 -24.735 1.00 23.31 37 ASP B N 1
ATOM 1863 C CA . ASP B 1 54 ? -29.097 -1.656 -25.863 1.00 24.25 37 ASP B CA 1
ATOM 1864 C C . ASP B 1 54 ? -28.242 -1.940 -27.087 1.00 25.21 37 ASP B C 1
ATOM 1865 O O . ASP B 1 54 ? -28.765 -2.304 -28.165 1.00 28.20 37 ASP B O 1
ATOM 1870 N N . ALA B 1 55 ? -26.939 -1.807 -26.920 1.00 26.12 38 ALA B N 1
ATOM 1871 C CA . ALA B 1 55 ? -25.964 -2.140 -27.941 1.00 26.53 38 ALA B CA 1
ATOM 1872 C C . ALA B 1 55 ? -26.125 -3.559 -28.510 1.00 28.01 38 ALA B C 1
ATOM 1873 O O . ALA B 1 55 ? -26.188 -3.755 -29.739 1.00 27.34 38 ALA B O 1
ATOM 1875 N N . LEU B 1 56 ? -26.203 -4.536 -27.613 1.00 27.64 39 LEU B N 1
ATOM 1876 C CA . LEU B 1 56 ? -26.416 -5.939 -27.950 1.00 29.50 39 LEU B CA 1
ATOM 1877 C C . LEU B 1 56 ? -27.727 -6.165 -28.742 1.00 30.47 39 LEU B C 1
ATOM 1878 O O . LEU B 1 56 ? -27.811 -7.076 -29.590 1.00 31.69 39 LEU B O 1
ATOM 1883 N N . GLY B 1 57 ? -28.744 -5.341 -28.471 1.00 31.15 40 GLY B N 1
ATOM 1884 C CA . GLY B 1 57 ? -29.964 -5.325 -29.268 1.00 32.25 40 GLY B CA 1
ATOM 1885 C C . GLY B 1 57 ? -29.658 -5.135 -30.759 1.00 33.27 40 GLY B C 1
ATOM 1886 O O . GLY B 1 57 ? -30.326 -5.736 -31.623 1.00 33.28 40 GLY B O 1
ATOM 1887 N N . THR B 1 58 ? -28.638 -4.315 -31.051 1.00 34.59 41 THR B N 1
ATOM 1888 C CA . THR B 1 58 ? -28.261 -3.955 -32.440 1.00 34.82 41 THR B CA 1
ATOM 1889 C C . THR B 1 58 ? -27.524 -5.057 -33.210 1.00 36.59 41 THR B C 1
ATOM 1890 O O . THR B 1 58 ? -27.060 -4.841 -34.324 1.00 36.68 41 THR B O 1
ATOM 1894 N N . MET B 1 59 ? -27.462 -6.246 -32.634 1.00 37.93 42 MET B N 1
ATOM 1895 C CA . MET B 1 59 ? -26.627 -7.309 -33.141 1.00 39.55 42 MET B CA 1
ATOM 1896 C C . MET B 1 59 ? -27.242 -8.672 -32.742 1.00 39.42 42 MET B C 1
ATOM 1897 O O . MET B 1 59 ? -26.583 -9.705 -32.841 1.00 38.43 42 MET B O 1
ATOM 1902 N N . SER B 1 60 ? -28.510 -8.655 -32.310 1.00 39.76 43 SER B N 1
ATOM 1903 C CA . SER B 1 60 ? -29.153 -9.814 -31.675 1.00 41.10 43 SER B CA 1
ATOM 1904 C C . SER B 1 60 ? -29.329 -11.052 -32.563 1.00 42.09 43 SER B C 1
ATOM 1905 O O . SER B 1 60 ? -29.321 -12.193 -32.074 1.00 40.95 43 SER B O 1
ATOM 1908 N N . GLU B 1 61 ? -29.559 -10.796 -33.854 1.00 43.45 44 GLU B N 1
ATOM 1909 C CA . GLU B 1 61 ? -29.704 -11.819 -34.879 1.00 44.46 44 GLU B CA 1
ATOM 1910 C C . GLU B 1 61 ? -28.313 -11.783 -35.458 1.00 44.67 44 GLU B C 1
ATOM 1911 O O . GLU B 1 61 ? -28.084 -11.175 -36.529 1.00 46.23 44 GLU B O 1
ATOM 1917 N N . GLU B 1 62 ? -27.400 -12.430 -34.723 1.00 43.90 45 GLU B N 1
ATOM 1918 C CA . GLU B 1 62 ? -25.937 -12.463 -34.922 1.00 42.99 45 GLU B CA 1
ATOM 1919 C C . GLU B 1 62 ? -25.246 -13.100 -33.685 1.00 41.77 45 GLU B C 1
ATOM 1920 O O . GLU B 1 62 ? -24.050 -13.398 -33.720 1.00 42.36 45 GLU B O 1
ATOM 1926 N N . ILE B 1 63 ? -26.005 -13.289 -32.590 1.00 39.68 46 ILE B N 1
ATOM 1927 C CA . ILE B 1 63 ? -25.534 -13.975 -31.366 1.00 36.73 46 ILE B CA 1
ATOM 1928 C C . ILE B 1 63 ? -26.472 -15.136 -30.998 1.00 35.74 46 ILE B C 1
ATOM 1929 O O . ILE B 1 63 ? -27.706 -15.016 -31.143 1.00 35.34 46 ILE B O 1
ATOM 1934 N N . LYS B 1 64 ? -25.890 -16.242 -30.503 1.00 34.48 47 LYS B N 1
ATOM 1935 C CA . LYS B 1 64 ? -26.670 -17.432 -30.076 1.00 32.88 47 LYS B CA 1
ATOM 1936 C C . LYS B 1 64 ? -27.521 -17.135 -28.822 1.00 31.40 47 LYS B C 1
ATOM 1937 O O . LYS B 1 64 ? -28.599 -17.695 -28.647 1.00 31.49 47 LYS B O 1
ATOM 1943 N N . GLY B 1 65 ? -27.037 -16.239 -27.960 1.00 28.96 48 GLY B N 1
ATOM 1944 C CA . GLY B 1 65 ? -27.698 -16.032 -26.685 1.00 26.33 48 GLY B CA 1
ATOM 1945 C C . GLY B 1 65 ? -26.873 -15.268 -25.685 1.00 25.13 48 GLY B C 1
ATOM 1946 O O . GLY B 1 65 ? -25.921 -14.568 -26.049 1.00 26.12 48 GLY B O 1
ATOM 1947 N N . ALA B 1 66 ? -27.314 -15.354 -24.428 1.00 24.72 49 ALA B N 1
ATOM 1948 C CA . ALA B 1 66 ? -26.760 -14.611 -23.279 1.00 22.75 49 ALA B CA 1
ATOM 1949 C C . ALA B 1 66 ? -26.946 -15.392 -21.951 1.00 21.63 49 ALA B C 1
ATOM 1950 O O . ALA B 1 66 ? -27.906 -16.133 -21.779 1.00 20.27 49 ALA B O 1
ATOM 1952 N N . VAL B 1 67 ? -25.991 -15.206 -21.036 1.00 20.59 50 VAL B N 1
ATOM 1953 C CA . VAL B 1 67 ? -26.055 -15.735 -19.710 1.00 19.16 50 VAL B CA 1
ATOM 1954 C C . VAL B 1 67 ? -26.024 -14.485 -18.838 1.00 19.34 50 VAL B C 1
ATOM 1955 O O . VAL B 1 67 ? -25.093 -13.661 -18.976 1.00 18.86 50 VAL B O 1
ATOM 1959 N N . SER B 1 68 ? -27.016 -14.342 -17.951 1.00 17.17 51 SER B N 1
ATOM 1960 C CA . SER B 1 68 ? -27.166 -13.134 -17.180 1.00 17.55 51 SER B CA 1
ATOM 1961 C C . SER B 1 68 ? -27.044 -13.376 -15.692 1.00 18.37 51 SER B C 1
ATOM 1962 O O . SER B 1 68 ? -27.424 -14.430 -15.196 1.00 18.26 51 SER B O 1
ATOM 1965 N N . SER B 1 69 ? -26.568 -12.371 -14.973 1.00 19.01 52 SER B N 1
ATOM 1966 C CA . SER B 1 69 ? -26.414 -12.464 -13.532 1.00 19.12 52 SER B CA 1
ATOM 1967 C C . SER B 1 69 ? -27.509 -11.646 -12.798 1.00 19.17 52 SER B C 1
ATOM 1968 O O . SER B 1 69 ? -27.481 -11.453 -11.577 1.00 17.64 52 SER B O 1
ATOM 1971 N N . SER B 1 70 ? -28.488 -11.185 -13.568 1.00 17.76 53 SER B N 1
ATOM 1972 C CA . SER B 1 70 ? -29.448 -10.247 -13.053 1.00 17.45 53 SER B CA 1
ATOM 1973 C C . SER B 1 70 ? -30.813 -10.568 -13.631 1.00 17.77 53 SER B C 1
ATOM 1974 O O . SER B 1 70 ? -30.947 -10.761 -14.853 1.00 16.01 53 SER B O 1
ATOM 1977 N N . VAL B 1 71 ? -31.796 -10.702 -12.732 1.00 18.05 54 VAL B N 1
ATOM 1978 C CA . VAL B 1 71 ? -33.232 -10.747 -13.077 1.00 19.32 54 VAL B CA 1
ATOM 1979 C C . VAL B 1 71 ? -33.608 -9.641 -14.069 1.00 19.24 54 VAL B C 1
ATOM 1980 O O . VAL B 1 71 ? -34.298 -9.872 -15.097 1.00 19.72 54 VAL B O 1
ATOM 1984 N N . ALA B 1 72 ? -33.182 -8.415 -13.792 1.00 19.40 55 ALA B N 1
ATOM 1985 C CA . ALA B 1 72 ? -33.638 -7.328 -14.680 1.00 19.21 55 ALA B CA 1
ATOM 1986 C C . ALA B 1 72 ? -32.965 -7.380 -16.051 1.00 18.95 55 ALA B C 1
ATOM 1987 O O . ALA B 1 72 ? -33.602 -7.040 -17.081 1.00 19.25 55 ALA B O 1
ATOM 1989 N N . SER B 1 73 ? -31.695 -7.791 -16.077 1.00 17.57 56 SER B N 1
ATOM 1990 C CA . SER B 1 73 ? -30.975 -7.962 -17.333 1.00 17.45 56 SER B CA 1
ATOM 1991 C C . SER B 1 73 ? -31.573 -9.092 -18.208 1.00 17.87 56 SER B C 1
ATOM 1992 O O . SER B 1 73 ? -31.578 -8.982 -19.423 1.00 18.62 56 SER B O 1
ATOM 1995 N N . THR B 1 74 ? -32.018 -10.172 -17.582 1.00 17.60 57 THR B N 1
ATOM 1996 C CA . THR B 1 74 ? -32.703 -11.284 -18.280 1.00 17.89 57 THR B CA 1
ATOM 1997 C C . THR B 1 74 ? -34.003 -10.812 -18.978 1.00 19.07 57 THR B C 1
ATOM 1998 O O . THR B 1 74 ? -34.263 -11.175 -20.158 1.00 17.45 57 THR B O 1
ATOM 2002 N N . GLU B 1 75 ? -34.789 -9.999 -18.253 1.00 20.21 58 GLU B N 1
ATOM 2003 C CA . GLU B 1 75 ? -35.998 -9.422 -18.788 1.00 22.46 58 GLU B CA 1
ATOM 2004 C C . GLU B 1 75 ? -35.710 -8.621 -20.037 1.00 23.42 58 GLU B C 1
ATOM 2005 O O . GLU B 1 75 ? -36.401 -8.807 -21.026 1.00 23.72 58 GLU B O 1
ATOM 2011 N N . LYS B 1 76 ? -34.683 -7.761 -19.987 1.00 24.50 59 LYS B N 1
ATOM 2012 C CA . LYS B 1 76 ? -34.296 -6.878 -21.092 1.00 24.53 59 LYS B CA 1
ATOM 2013 C C . LYS B 1 76 ? -33.800 -7.671 -22.309 1.00 24.32 59 LYS B C 1
ATOM 2014 O O . LYS B 1 76 ? -34.236 -7.445 -23.458 1.00 23.15 59 LYS B O 1
ATOM 2020 N N . LEU B 1 77 ? -32.917 -8.634 -22.067 1.00 23.66 60 LEU B N 1
ATOM 2021 C CA . LEU B 1 77 ? -32.438 -9.511 -23.123 1.00 23.27 60 LEU B CA 1
ATOM 2022 C C . LEU B 1 77 ? -33.575 -10.340 -23.784 1.00 24.87 60 LEU B C 1
ATOM 2023 O O . LEU B 1 77 ? -33.564 -10.558 -25.023 1.00 23.68 60 LEU B O 1
ATOM 2028 N N . GLU B 1 78 ? -34.516 -10.825 -22.965 1.00 24.77 61 GLU B N 1
ATOM 2029 C CA . GLU B 1 78 ? -35.750 -11.486 -23.470 1.00 25.69 61 GLU B CA 1
ATOM 2030 C C . GLU B 1 78 ? -36.599 -10.508 -24.334 1.00 27.18 61 GLU B C 1
ATOM 2031 O O . GLU B 1 78 ? -37.122 -10.899 -25.379 1.00 28.38 61 GLU B O 1
ATOM 2037 N N . ALA B 1 79 ? -36.752 -9.267 -23.906 1.00 27.89 62 ALA B N 1
ATOM 2038 C CA . ALA B 1 79 ? -37.465 -8.264 -24.712 1.00 29.77 62 ALA B CA 1
ATOM 2039 C C . ALA B 1 79 ? -36.931 -8.170 -26.139 1.00 30.21 62 ALA B C 1
ATOM 2040 O O . ALA B 1 79 ? -37.708 -7.898 -27.073 1.00 32.03 62 ALA B O 1
ATOM 2042 N N . LEU B 1 80 ? -35.615 -8.334 -26.282 1.00 29.95 63 LEU B N 1
ATOM 2043 C CA . LEU B 1 80 ? -34.878 -8.260 -27.551 1.00 29.95 63 LEU B CA 1
ATOM 2044 C C . LEU B 1 80 ? -34.862 -9.580 -28.314 1.00 29.85 63 LEU B C 1
ATOM 2045 O O . LEU B 1 80 ? -34.276 -9.659 -29.395 1.00 30.24 63 LEU B O 1
ATOM 2050 N N . GLY B 1 81 ? -35.501 -10.603 -27.746 1.00 30.11 64 GLY B N 1
ATOM 2051 C CA . GLY B 1 81 ? -35.556 -11.966 -28.294 1.00 29.29 64 GLY B CA 1
ATOM 2052 C C . GLY B 1 81 ? -34.248 -12.726 -28.201 1.00 29.61 64 GLY B C 1
ATOM 2053 O O . GLY B 1 81 ? -34.042 -13.709 -28.954 1.00 30.50 64 GLY B O 1
ATOM 2054 N N . ILE B 1 82 ? -33.348 -12.300 -27.301 1.00 28.18 65 ILE B N 1
ATOM 2055 C CA . ILE B 1 82 ? -32.066 -12.996 -27.126 1.00 26.30 65 ILE B CA 1
ATOM 2056 C C . ILE B 1 82 ? -32.254 -14.261 -26.227 1.00 26.49 65 ILE B C 1
ATOM 2057 O O . ILE B 1 82 ? -32.885 -14.190 -25.159 1.00 27.25 65 ILE B O 1
ATOM 2062 N N . LYS B 1 83 ? -31.784 -15.419 -26.675 1.00 24.30 66 LYS B N 1
ATOM 2063 C CA . LYS B 1 83 ? -32.035 -16.618 -25.879 1.00 24.87 66 LYS B CA 1
ATOM 2064 C C . LYS B 1 83 ? -31.266 -16.551 -24.550 1.00 23.76 66 LYS B C 1
ATOM 2065 O O . LYS B 1 83 ? -30.161 -15.986 -24.466 1.00 23.75 66 LYS B O 1
ATOM 2071 N N . ILE B 1 84 ? -31.882 -17.085 -23.499 1.00 23.49 67 ILE B N 1
ATOM 2072 C CA . ILE B 1 84 ? -31.213 -17.105 -22.226 1.00 22.07 67 ILE B CA 1
ATOM 2073 C C . ILE B 1 84 ? -30.681 -18.507 -21.935 1.00 21.41 67 ILE B C 1
ATOM 2074 O O . ILE B 1 84 ? -31.430 -19.467 -22.035 1.00 19.01 67 ILE B O 1
ATOM 2079 N N . PHE B 1 85 ? -29.376 -18.607 -21.640 1.00 20.12 68 PHE B N 1
ATOM 2080 C CA . PHE B 1 85 ? -28.816 -19.846 -21.140 1.00 21.37 68 PHE B CA 1
ATOM 2081 C C . PHE B 1 85 ? -28.480 -19.722 -19.634 1.00 22.55 68 PHE B C 1
ATOM 2082 O O . PHE B 1 85 ? -28.134 -18.628 -19.157 1.00 20.65 68 PHE B O 1
ATOM 2090 N N . ASP B 1 86 ? -28.511 -20.866 -18.946 1.00 23.49 69 ASP B N 1
ATOM 2091 C CA . ASP B 1 86 ? -27.978 -20.992 -17.594 1.00 26.44 69 ASP B CA 1
ATOM 2092 C C . ASP B 1 86 ? -26.507 -21.457 -17.669 1.00 26.36 69 ASP B C 1
ATOM 2093 O O . ASP B 1 86 ? -26.042 -22.025 -18.684 1.00 26.96 69 ASP B O 1
ATOM 2098 N N . CYS B 1 87 ? -25.801 -21.236 -16.569 1.00 26.44 70 CYS B N 1
ATOM 2099 C CA . CYS B 1 87 ? -24.393 -21.580 -16.389 1.00 26.05 70 CYS B CA 1
ATOM 2100 C C . CYS B 1 87 ? -24.069 -23.073 -16.531 1.00 25.42 70 CYS B C 1
ATOM 2101 O O . CYS B 1 87 ? -23.005 -23.434 -17.028 1.00 25.99 70 CYS B O 1
ATOM 2104 N N . ASN B 1 88 ? -24.979 -23.929 -16.089 1.00 25.27 71 ASN B N 1
ATOM 2105 C CA . ASN B 1 88 ? -24.842 -25.366 -16.303 1.00 25.21 71 ASN B CA 1
ATOM 2106 C C . ASN B 1 88 ? -25.067 -25.832 -17.748 1.00 26.30 71 ASN B C 1
ATOM 2107 O O . ASN B 1 88 ? -24.957 -27.038 -18.023 1.00 25.17 71 ASN B O 1
ATOM 2112 N N . GLU B 1 89 ? -25.424 -24.903 -18.642 1.00 26.81 72 GLU B N 1
ATOM 2113 C CA . GLU B 1 89 ? -25.728 -25.256 -20.035 1.00 29.47 72 GLU B CA 1
ATOM 2114 C C . GLU B 1 89 ? -24.567 -24.953 -20.974 1.00 29.69 72 GLU B C 1
ATOM 2115 O O . GLU B 1 89 ? -24.589 -25.320 -22.163 1.00 31.15 72 GLU B O 1
ATOM 2121 N N . VAL B 1 90 ? -23.557 -24.268 -20.435 1.00 29.27 73 VAL B N 1
ATOM 2122 C CA . VAL B 1 90 ? -22.378 -23.812 -21.176 1.00 28.96 73 VAL B CA 1
ATOM 2123 C C . VAL B 1 90 ? -21.148 -24.332 -20.413 1.00 29.30 73 VAL B C 1
ATOM 2124 O O . VAL B 1 90 ? -21.252 -24.588 -19.205 1.00 29.96 73 VAL B O 1
ATOM 2128 N N . ALA B 1 91 ? -20.018 -24.512 -21.100 1.00 29.22 74 ALA B N 1
ATOM 2129 C CA . ALA B 1 91 ? -18.753 -24.912 -20.446 1.00 29.22 74 ALA B CA 1
ATOM 2130 C C . ALA B 1 91 ? -17.797 -23.746 -20.288 1.00 29.16 74 ALA B C 1
ATOM 2131 O O . ALA B 1 91 ? -16.806 -23.851 -19.575 1.00 29.93 74 ALA B O 1
ATOM 2133 N N . SER B 1 92 ? -18.065 -22.649 -20.981 1.00 27.96 75 SER B N 1
ATOM 2134 C CA . SER B 1 92 ? -17.236 -21.451 -20.897 1.00 27.32 75 SER B CA 1
ATOM 2135 C C . SER B 1 92 ? -18.085 -20.363 -21.454 1.00 26.16 75 SER B C 1
ATOM 2136 O O . SER B 1 92 ? -19.151 -20.619 -22.046 1.00 25.50 75 SER B O 1
ATOM 2139 N N . LEU B 1 93 ? -17.629 -19.135 -21.249 1.00 25.65 76 LEU B N 1
ATOM 2140 C CA . LEU B 1 93 ? -18.216 -17.992 -21.927 1.00 24.78 76 LEU B CA 1
ATOM 2141 C C . LEU B 1 93 ? -17.021 -17.241 -22.492 1.00 23.61 76 LEU B C 1
ATOM 2142 O O . LEU B 1 93 ? -15.961 -17.250 -21.895 1.00 23.36 76 LEU B O 1
ATOM 2147 N N . ASP B 1 94 ? -17.165 -16.597 -23.642 1.00 24.33 77 ASP B N 1
ATOM 2148 C CA . ASP B 1 94 ? -16.021 -15.813 -24.211 1.00 24.52 77 ASP B CA 1
ATOM 2149 C C . ASP B 1 94 ? -15.791 -14.536 -23.376 1.00 22.97 77 ASP B C 1
ATOM 2150 O O . ASP B 1 94 ? -14.662 -14.217 -22.963 1.00 23.91 77 ASP B O 1
ATOM 2155 N N . ILE B 1 95 ? -16.879 -13.802 -23.128 1.00 22.31 78 ILE B N 1
ATOM 2156 C CA . ILE B 1 95 ? -16.819 -12.551 -22.337 1.00 21.02 78 ILE B CA 1
ATOM 2157 C C . ILE B 1 95 ? -17.906 -12.478 -21.244 1.00 20.09 78 ILE B C 1
ATOM 2158 O O . ILE B 1 95 ? -18.950 -13.105 -21.355 1.00 20.68 78 ILE B O 1
ATOM 2163 N N . TYR B 1 96 ? -17.636 -11.705 -20.204 1.00 17.83 79 TYR B N 1
ATOM 2164 C CA . TYR B 1 96 ? -18.678 -11.264 -19.287 1.00 17.67 79 TYR B CA 1
ATOM 2165 C C . TYR B 1 96 ? -18.543 -9.787 -19.168 1.00 16.41 79 TYR B C 1
ATOM 2166 O O . TYR B 1 96 ? -17.477 -9.292 -18.905 1.00 16.70 79 TYR B O 1
ATOM 2175 N N . VAL B 1 97 ? -19.646 -9.098 -19.399 1.00 17.14 80 VAL B N 1
ATOM 2176 C CA . VAL B 1 97 ? -19.682 -7.638 -19.404 1.00 15.97 80 VAL B CA 1
ATOM 2177 C C . VAL B 1 97 ? -20.467 -7.096 -18.249 1.00 15.26 80 VAL B C 1
ATOM 2178 O O . VAL B 1 97 ? -21.656 -7.377 -18.116 1.00 15.67 80 VAL B O 1
ATOM 2182 N N . ASP B 1 98 ? -19.792 -6.324 -17.385 1.00 15.28 81 ASP B N 1
ATOM 2183 C CA . ASP B 1 98 ? -20.437 -5.909 -16.097 1.00 14.64 81 ASP B CA 1
ATOM 2184 C C . ASP B 1 98 ? -19.813 -4.601 -15.588 1.00 14.44 81 ASP B C 1
ATOM 2185 O O . ASP B 1 98 ? -18.720 -4.247 -15.993 1.00 14.43 81 ASP B O 1
ATOM 2190 N N . GLY B 1 99 ? -20.506 -3.906 -14.690 1.00 13.89 82 GLY B N 1
ATOM 2191 C CA . GLY B 1 99 ? -19.939 -2.755 -14.000 1.00 13.55 82 GLY B CA 1
ATOM 2192 C C . GLY B 1 99 ? -19.182 -3.210 -12.763 1.00 14.59 82 GLY B C 1
ATOM 2193 O O . GLY B 1 99 ? -18.863 -4.376 -12.613 1.00 14.18 82 GLY B O 1
ATOM 2194 N N . ALA B 1 100 ? -18.864 -2.284 -11.876 1.00 15.02 83 ALA B N 1
ATOM 2195 C CA . ALA B 1 100 ? -18.170 -2.592 -10.591 1.00 14.74 83 ALA B CA 1
ATOM 2196 C C . ALA B 1 100 ? -18.534 -1.478 -9.681 1.00 14.60 83 ALA B C 1
ATOM 2197 O O . ALA B 1 100 ? -18.867 -0.390 -10.176 1.00 14.47 83 ALA B O 1
ATOM 2199 N N . ASP B 1 101 ? -18.450 -1.728 -8.370 1.00 13.99 84 ASP B N 1
ATOM 2200 C CA . ASP B 1 101 ? -18.617 -0.731 -7.313 1.00 13.32 84 ASP B CA 1
ATOM 2201 C C . ASP B 1 101 ? -17.360 0.083 -7.161 1.00 14.06 84 ASP B C 1
ATOM 2202 O O . ASP B 1 101 ? -17.460 1.304 -7.051 1.00 11.04 84 ASP B O 1
ATOM 2207 N N . GLU B 1 102 ? -16.213 -0.600 -7.118 1.00 12.77 85 GLU B N 1
ATOM 2208 C CA . GLU B 1 102 ? -14.888 0.068 -7.090 1.00 14.46 85 GLU B CA 1
ATOM 2209 C C . GLU B 1 102 ? -13.946 -0.740 -7.939 1.00 14.15 85 GLU B C 1
ATOM 2210 O O . GLU B 1 102 ? -14.144 -1.974 -8.061 1.00 16.20 85 GLU B O 1
ATOM 2216 N N . ILE B 1 103 ? -12.963 -0.092 -8.569 1.00 14.03 86 ILE B N 1
ATOM 2217 C CA . ILE B 1 103 ? -11.900 -0.823 -9.337 1.00 14.44 86 ILE B CA 1
ATOM 2218 C C . ILE B 1 103 ? -10.543 -0.140 -9.039 1.00 15.97 86 ILE B C 1
ATOM 2219 O O . ILE B 1 103 ? -10.477 1.104 -8.986 1.00 16.58 86 ILE B O 1
ATOM 2224 N N . ASN B 1 104 ? -9.523 -0.904 -8.622 1.00 16.98 87 ASN B N 1
ATOM 2225 C CA . ASN B 1 104 ? -8.165 -0.307 -8.369 1.00 15.09 87 ASN B CA 1
ATOM 2226 C C . ASN B 1 104 ? -7.367 -0.345 -9.670 1.00 15.61 87 ASN B C 1
ATOM 2227 O O . ASN B 1 104 ? -7.891 -0.842 -10.636 1.00 14.45 87 ASN B O 1
ATOM 2232 N N . ALA B 1 105 ? -6.105 0.127 -9.704 1.00 15.68 88 ALA B N 1
ATOM 2233 C CA . ALA B 1 105 ? -5.364 0.282 -10.962 1.00 17.54 88 ALA B CA 1
ATOM 2234 C C . ALA B 1 105 ? -4.893 -1.079 -11.496 1.00 16.73 88 ALA B C 1
ATOM 2235 O O . ALA B 1 105 ? -4.624 -1.257 -12.712 1.00 16.81 88 ALA B O 1
ATOM 2237 N N . ASP B 1 106 ? -4.895 -2.053 -10.581 1.00 17.61 89 ASP B N 1
ATOM 2238 C CA . ASP B 1 106 ? -4.631 -3.455 -10.880 1.00 19.42 89 ASP B CA 1
ATOM 2239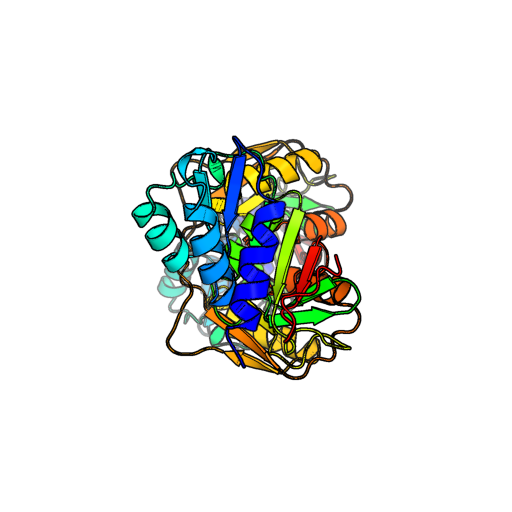 C C . ASP B 1 106 ? -5.817 -4.221 -11.375 1.00 19.19 89 ASP B C 1
ATOM 2240 O O . ASP B 1 106 ? -5.671 -5.395 -11.687 1.00 19.40 89 ASP B O 1
ATOM 2245 N N . ARG B 1 107 ? -6.961 -3.546 -11.510 1.00 17.36 90 ARG B N 1
ATOM 2246 C CA . ARG B 1 107 ? -8.157 -4.101 -12.132 1.00 14.70 90 ARG B CA 1
ATOM 2247 C C . ARG B 1 107 ? -8.911 -5.058 -11.230 1.00 15.52 90 ARG B C 1
ATOM 2248 O O . ARG B 1 107 ? -9.768 -5.840 -11.713 1.00 15.81 90 ARG B O 1
ATOM 2256 N N . GLU B 1 108 ? -8.595 -4.988 -9.934 1.00 13.28 91 GLU B N 1
ATOM 2257 C CA . GLU B 1 108 ? -9.276 -5.725 -8.895 1.00 13.90 91 GLU B CA 1
ATOM 2258 C C . GLU B 1 108 ? -10.469 -4.920 -8.480 1.00 13.96 91 GLU B C 1
ATOM 2259 O O . GLU B 1 108 ? -10.350 -3.729 -8.369 1.00 13.39 91 GLU B O 1
ATOM 2265 N N . MET B 1 109 ? -11.617 -5.587 -8.282 1.00 14.46 92 MET B N 1
ATOM 2266 C CA . MET B 1 109 ? -12.890 -4.915 -8.035 1.00 12.07 92 MET B CA 1
ATOM 2267 C C . MET B 1 109 ? -13.570 -5.303 -6.710 1.00 12.80 92 MET B C 1
ATOM 2268 O O . MET B 1 109 ? -13.378 -6.434 -6.177 1.00 10.97 92 MET B O 1
ATOM 2273 N N . ILE B 1 110 ? -14.333 -4.334 -6.158 1.00 11.31 93 ILE B N 1
ATOM 2274 C CA . ILE B 1 110 ? -15.388 -4.667 -5.212 1.00 10.65 93 ILE B CA 1
ATOM 2275 C C . ILE B 1 110 ? -16.672 -4.679 -6.045 1.00 11.73 93 ILE B C 1
ATOM 2276 O O . ILE B 1 110 ? -16.981 -3.743 -6.870 1.00 11.54 93 ILE B O 1
ATOM 2281 N N . LYS B 1 111 ? -17.381 -5.770 -5.864 1.00 9.90 94 LYS B N 1
ATOM 2282 C CA . LYS B 1 111 ? -18.648 -5.983 -6.591 1.00 12.88 94 LYS B CA 1
ATOM 2283 C C . LYS B 1 111 ? -19.706 -6.568 -5.633 1.00 12.01 94 LYS B C 1
ATOM 2284 O O . LYS B 1 111 ? -19.381 -6.999 -4.527 1.00 12.09 94 LYS B O 1
ATOM 2290 N N . GLY B 1 112 ? -20.953 -6.590 -6.070 1.00 14.37 95 GLY B N 1
ATOM 2291 C CA . GLY B 1 112 ? -22.007 -7.176 -5.225 1.00 13.48 95 GLY B CA 1
ATOM 2292 C C . GLY B 1 112 ? -22.721 -6.212 -4.308 1.00 15.01 95 GLY B C 1
ATOM 2293 O O . GLY B 1 112 ? -23.658 -6.620 -3.597 1.00 16.20 95 GLY B O 1
ATOM 2294 N N . GLY B 1 113 ? -22.388 -4.923 -4.337 1.00 12.81 96 GLY B N 1
ATOM 2295 C CA . GLY B 1 113 ? -23.005 -3.995 -3.376 1.00 13.87 96 GLY B CA 1
ATOM 2296 C C . GLY B 1 113 ? -24.506 -3.839 -3.597 1.00 14.40 96 GLY B C 1
ATOM 2297 O O . GLY B 1 113 ? -25.249 -3.745 -2.622 1.00 14.59 96 GLY B O 1
ATOM 2298 N N . GLY B 1 114 ? -24.964 -3.846 -4.864 1.00 12.19 97 GLY B N 1
ATOM 2299 C CA . GLY B 1 114 ? -26.387 -3.716 -5.134 1.00 12.77 97 GLY B CA 1
ATOM 2300 C C . GLY B 1 114 ? -26.729 -4.641 -6.290 1.00 13.13 97 GLY B C 1
ATOM 2301 O O . GLY B 1 114 ? -27.536 -4.284 -7.132 1.00 11.87 97 GLY B O 1
ATOM 2302 N N . ALA B 1 115 ? -26.111 -5.816 -6.351 1.00 13.14 98 ALA B N 1
ATOM 2303 C CA . ALA B 1 115 ? -26.531 -6.843 -7.330 1.00 12.40 98 ALA B CA 1
ATOM 2304 C C . ALA B 1 115 ? -26.261 -8.220 -6.760 1.00 13.94 98 ALA B C 1
ATOM 2305 O O . ALA B 1 115 ? -25.952 -8.307 -5.531 1.00 12.01 98 ALA B O 1
ATOM 2307 N N . ALA B 1 116 ? -26.506 -9.287 -7.555 1.00 9.54 99 ALA B N 1
ATOM 2308 C CA . ALA B 1 116 ? -26.534 -10.642 -7.026 1.00 10.94 99 ALA B CA 1
ATOM 2309 C C . ALA B 1 116 ? -25.085 -11.097 -6.965 1.00 10.84 99 ALA B C 1
ATOM 2310 O O . ALA B 1 116 ? -24.563 -11.489 -7.956 1.00 11.27 99 ALA B O 1
ATOM 2312 N N . LEU B 1 117 ? -24.451 -10.970 -5.806 1.00 10.08 100 LEU B N 1
ATOM 2313 C CA . LEU B 1 117 ? -23.015 -11.134 -5.651 1.00 9.46 100 LEU B CA 1
ATOM 2314 C C . LEU B 1 117 ? -22.514 -12.516 -6.069 1.00 10.86 100 LEU B C 1
ATOM 2315 O O . LEU B 1 117 ? -21.536 -12.640 -6.861 1.00 10.70 100 LEU B O 1
ATOM 2320 N N . THR B 1 118 ? -23.210 -13.559 -5.595 1.00 8.97 101 THR B N 1
ATOM 2321 C CA . THR B 1 118 ? -22.769 -14.902 -5.886 1.00 9.11 101 THR B CA 1
ATOM 2322 C C . THR B 1 118 ? -22.965 -15.253 -7.354 1.00 9.18 101 THR B C 1
ATOM 2323 O O . THR B 1 118 ? -22.047 -15.799 -8.000 1.00 9.17 101 THR B O 1
ATOM 2327 N N . ARG B 1 119 ? -24.137 -14.922 -7.907 1.00 9.91 102 ARG B N 1
ATOM 2328 C CA . ARG B 1 119 ? -24.358 -15.034 -9.366 1.00 12.21 102 ARG B CA 1
ATOM 2329 C C . ARG B 1 119 ? -23.201 -14.403 -10.177 1.00 11.90 102 ARG B C 1
ATOM 2330 O O . ARG B 1 119 ? -22.668 -15.041 -11.069 1.00 12.60 102 ARG B O 1
ATOM 2338 N N . GLU B 1 120 ? -22.866 -13.141 -9.886 1.00 10.13 103 GLU B N 1
ATOM 2339 C CA . GLU B 1 120 ? -21.858 -12.421 -10.663 1.00 11.53 103 GLU B CA 1
ATOM 2340 C C . GLU B 1 120 ? -20.468 -13.051 -10.576 1.00 11.76 103 GLU B C 1
ATOM 2341 O O . GLU B 1 120 ? -19.738 -13.194 -11.608 1.00 11.63 103 GLU B O 1
ATOM 2347 N N . LYS B 1 121 ? -20.094 -13.453 -9.349 1.00 11.98 104 LYS B N 1
ATOM 2348 C CA . LYS B 1 121 ? -18.753 -14.042 -9.204 1.00 10.33 104 LYS B CA 1
ATOM 2349 C C . LYS B 1 121 ? -18.640 -15.386 -9.941 1.00 11.80 104 LYS B C 1
ATOM 2350 O O . LYS B 1 121 ? -17.564 -15.679 -10.440 1.00 11.07 104 LYS B O 1
ATOM 2356 N N . ILE B 1 122 ? -19.734 -16.185 -10.012 1.00 10.61 105 ILE B N 1
ATOM 2357 C CA . ILE B 1 122 ? -19.752 -17.510 -10.747 1.00 9.36 105 ILE B CA 1
ATOM 2358 C C . ILE B 1 122 ? -19.798 -17.241 -12.263 1.00 11.79 105 ILE B C 1
ATOM 2359 O O . ILE B 1 122 ? -19.084 -17.882 -13.006 1.00 10.43 105 ILE B O 1
ATOM 2364 N N . VAL B 1 123 ? -20.619 -16.270 -12.732 1.00 11.21 106 VAL B N 1
ATOM 2365 C CA . VAL B 1 123 ? -20.648 -16.019 -14.199 1.00 12.11 106 VAL B CA 1
ATOM 2366 C C . VAL B 1 123 ? -19.255 -15.481 -14.629 1.00 13.82 106 VAL B C 1
ATOM 2367 O O . VAL B 1 123 ? -18.723 -15.834 -15.711 1.00 15.67 106 VAL B O 1
ATOM 2371 N N . ALA B 1 124 ? -18.675 -14.615 -13.814 1.00 14.05 107 ALA B N 1
ATOM 2372 C CA . ALA B 1 124 ? -17.314 -14.117 -14.140 1.00 14.60 107 ALA B CA 1
ATOM 2373 C C . ALA B 1 124 ? -16.226 -15.209 -14.102 1.00 14.93 107 ALA B C 1
ATOM 2374 O O . ALA B 1 124 ? -15.236 -15.163 -14.887 1.00 14.61 107 ALA B O 1
ATOM 2376 N N . ALA B 1 125 ? -16.395 -16.166 -13.195 1.00 14.31 108 ALA B N 1
ATOM 2377 C CA . ALA B 1 125 ? -15.467 -17.315 -13.122 1.00 15.51 108 ALA B CA 1
ATOM 2378 C C . ALA B 1 125 ? -15.539 -18.190 -14.374 1.00 16.47 108 ALA B C 1
ATOM 2379 O O . ALA B 1 125 ? -14.533 -18.724 -14.795 1.00 14.80 108 ALA B O 1
ATOM 2381 N N . ILE B 1 126 ? -16.711 -18.246 -15.010 1.00 17.12 109 ILE B N 1
ATOM 2382 C CA . ILE B 1 126 ? -16.917 -19.044 -16.206 1.00 19.71 109 ILE B CA 1
ATOM 2383 C C . ILE B 1 126 ? -16.415 -18.284 -17.472 1.00 19.79 109 ILE B C 1
ATOM 2384 O O . ILE B 1 126 ? -16.038 -18.917 -18.464 1.00 19.30 109 ILE B O 1
ATOM 2389 N N . ALA B 1 127 ? -16.443 -16.947 -17.451 1.00 20.19 110 ALA B N 1
ATOM 2390 C CA . ALA B 1 127 ? -16.147 -16.194 -18.676 1.00 21.47 110 ALA B CA 1
ATOM 2391 C C . ALA B 1 127 ? -14.636 -16.083 -18.842 1.00 21.72 110 ALA B C 1
ATOM 2392 O O . ALA B 1 127 ? -13.895 -16.156 -17.860 1.00 22.18 110 ALA B O 1
ATOM 2394 N N . ASP B 1 128 ? -14.179 -16.032 -20.095 1.00 23.57 111 ASP B N 1
ATOM 2395 C CA . ASP B 1 128 ? -12.728 -16.009 -20.399 1.00 24.07 111 ASP B CA 1
ATOM 2396 C C . ASP B 1 128 ? -12.176 -14.616 -20.061 1.00 23.61 111 ASP B C 1
ATOM 2397 O O . ASP B 1 128 ? -11.165 -14.470 -19.341 1.00 21.81 111 ASP B O 1
ATOM 2402 N N . LYS B 1 129 ? -12.898 -13.619 -20.607 1.00 22.68 112 LYS B N 1
ATOM 2403 C CA . LYS B 1 129 ? -12.574 -12.189 -20.610 1.00 23.18 112 LYS B CA 1
ATOM 2404 C C . LYS B 1 129 ? -13.636 -11.403 -19.821 1.00 21.62 112 LYS B C 1
ATOM 2405 O O . LYS B 1 129 ? -14.813 -11.449 -20.165 1.00 20.74 112 LYS B O 1
ATOM 2411 N N . PHE B 1 130 ? -13.223 -10.738 -18.740 1.00 20.47 113 PHE B N 1
ATOM 2412 C CA . PHE B 1 130 ? -14.098 -9.807 -17.993 1.00 20.58 113 PHE B CA 1
ATOM 2413 C C . PHE B 1 130 ? -13.968 -8.371 -18.523 1.00 20.36 113 PHE B C 1
ATOM 2414 O O . PHE B 1 130 ? -12.930 -7.773 -18.342 1.00 20.26 113 PHE B O 1
ATOM 2422 N N . ILE B 1 131 ? -15.020 -7.825 -19.137 1.00 21.09 114 ILE B N 1
ATOM 2423 C CA . ILE B 1 131 ? -15.026 -6.435 -19.567 1.00 21.17 114 ILE B CA 1
ATOM 2424 C C . ILE B 1 131 ? -15.791 -5.630 -18.527 1.00 21.41 114 ILE B C 1
ATOM 2425 O O . ILE B 1 131 ? -17.006 -5.772 -18.414 1.00 20.87 114 ILE B O 1
ATOM 2430 N N . CYS B 1 132 ? -15.052 -4.792 -17.787 1.00 20.34 115 CYS B N 1
ATOM 2431 C CA . CYS B 1 132 ? -15.618 -3.929 -16.796 1.00 19.44 115 CYS B CA 1
ATOM 2432 C C . CYS B 1 132 ? -15.949 -2.593 -17.460 1.00 18.87 115 CYS B C 1
ATOM 2433 O O . CYS B 1 132 ? -15.059 -1.959 -18.035 1.00 18.46 115 CYS B O 1
ATOM 2436 N N . ILE B 1 133 ? -17.229 -2.207 -17.436 1.00 18.00 116 ILE B N 1
ATOM 2437 C CA . ILE B 1 133 ? -17.677 -0.935 -18.015 1.00 17.52 116 ILE B CA 1
ATOM 2438 C C . ILE B 1 133 ? -18.059 -0.005 -16.898 1.00 18.85 116 ILE B C 1
ATOM 2439 O O . ILE B 1 133 ? -18.914 -0.323 -16.009 1.00 16.90 116 ILE B O 1
ATOM 2444 N N . VAL B 1 134 ? -17.408 1.157 -16.908 1.00 19.41 117 VAL B N 1
ATOM 2445 C CA . VAL B 1 134 ? -17.567 2.080 -15.757 1.00 19.58 117 VAL B CA 1
ATOM 2446 C C . VAL B 1 134 ? -17.650 3.540 -16.253 1.00 20.71 117 VAL B C 1
ATOM 2447 O O . VAL B 1 134 ? -17.192 3.853 -17.368 1.00 19.10 117 VAL B O 1
ATOM 2451 N N . ASP B 1 135 ? -18.278 4.406 -15.450 1.00 21.75 118 ASP B N 1
ATOM 2452 C CA . ASP B 1 135 ? -18.075 5.872 -15.583 1.00 21.87 118 ASP B CA 1
ATOM 2453 C C . ASP B 1 135 ? -16.795 6.247 -14.804 1.00 22.07 118 ASP B C 1
ATOM 2454 O O . ASP B 1 135 ? -16.051 5.353 -14.361 1.00 20.41 118 ASP B O 1
ATOM 2459 N N . GLY B 1 136 ? -16.491 7.545 -14.705 1.00 21.77 119 GLY B N 1
ATOM 2460 C CA . GLY B 1 136 ? -15.385 8.010 -13.881 1.00 20.78 119 GLY B CA 1
ATOM 2461 C C . GLY B 1 136 ? -15.386 7.863 -12.373 1.00 20.19 119 GLY B C 1
ATOM 2462 O O . GLY B 1 136 ? -14.363 8.151 -11.709 1.00 20.75 119 GLY B O 1
ATOM 2463 N N . THR B 1 137 ? -16.495 7.453 -11.791 1.00 20.38 120 THR B N 1
ATOM 2464 C CA . THR B 1 137 ? -16.605 7.409 -10.310 1.00 19.59 120 THR B CA 1
ATOM 2465 C C . THR B 1 137 ? -16.171 6.050 -9.663 1.00 18.13 120 THR B C 1
ATOM 2466 O O . THR B 1 137 ? -16.187 5.892 -8.444 1.00 17.96 120 THR B O 1
ATOM 2470 N N . LYS B 1 138 ? -15.786 5.097 -10.476 1.00 17.26 121 LYS B N 1
ATOM 2471 C CA . LYS B 1 138 ? -15.520 3.721 -9.943 1.00 15.69 121 LYS B CA 1
ATOM 2472 C C . LYS B 1 138 ? -14.061 3.471 -9.562 1.00 16.27 121 LYS B C 1
ATOM 2473 O O . LYS B 1 138 ? -13.832 2.779 -8.573 1.00 15.06 121 LYS B O 1
ATOM 2479 N N . ALA B 1 139 ? -13.118 4.104 -10.288 1.00 16.41 122 ALA B N 1
ATOM 2480 C CA . ALA B 1 139 ? -11.675 4.035 -9.921 1.00 16.31 122 ALA B CA 1
ATOM 2481 C C . ALA B 1 139 ? -11.313 4.602 -8.569 1.00 16.53 122 ALA B C 1
ATOM 2482 O O . ALA B 1 139 ? -11.747 5.677 -8.182 1.00 14.75 122 ALA B O 1
ATOM 2484 N N . VAL B 1 140 ? -10.510 3.847 -7.827 1.00 13.30 123 VAL B N 1
ATOM 2485 C CA . VAL B 1 140 ? -10.145 4.247 -6.514 1.00 13.92 123 VAL B CA 1
ATOM 2486 C C . VAL B 1 140 ? -8.658 3.896 -6.399 1.00 14.30 123 VAL B C 1
ATOM 2487 O O . VAL B 1 140 ? -8.172 3.059 -7.173 1.00 14.98 123 VAL B O 1
ATOM 2491 N N . ASP B 1 141 ? -7.953 4.540 -5.472 1.00 14.46 124 ASP B N 1
ATOM 2492 C CA . ASP B 1 141 ? -6.523 4.255 -5.274 1.00 17.00 124 ASP B CA 1
ATOM 2493 C C . ASP B 1 141 ? -6.340 2.947 -4.512 1.00 16.58 124 ASP B C 1
ATOM 2494 O O . ASP B 1 141 ? -5.453 2.174 -4.811 1.00 16.53 124 ASP B O 1
ATOM 2499 N N . VAL B 1 142 ? -7.186 2.750 -3.530 1.00 16.82 125 VAL B N 1
ATOM 2500 C CA . VAL B 1 142 ? -7.153 1.585 -2.656 1.00 18.62 125 VAL B CA 1
ATOM 2501 C C . VAL B 1 142 ? -8.603 1.144 -2.386 1.00 18.78 125 VAL B C 1
ATOM 2502 O O . VAL B 1 142 ? -9.435 1.959 -2.013 1.00 18.45 125 VAL B O 1
ATOM 2506 N N . LEU B 1 143 ? -8.892 -0.157 -2.502 1.00 18.79 126 LEU B N 1
ATOM 2507 C CA . LEU B 1 143 ? -10.279 -0.662 -2.254 1.00 16.23 126 LEU B CA 1
ATOM 2508 C C . LEU B 1 143 ? -10.633 -0.565 -0.813 1.00 14.43 126 LEU B C 1
ATOM 2509 O O . LEU B 1 143 ? -9.761 -0.647 0.064 1.00 12.80 126 LEU B O 1
ATOM 2514 N N . GLY B 1 144 ? -11.933 -0.380 -0.552 1.00 12.94 127 GLY B N 1
ATOM 2515 C CA . GLY B 1 144 ? -12.413 -0.417 0.794 1.00 12.71 127 GLY B CA 1
ATOM 2516 C C . GLY B 1 144 ? -13.320 0.705 1.269 1.00 12.65 127 GLY B C 1
ATOM 2517 O O . GLY B 1 144 ? -14.059 0.507 2.230 1.00 10.80 127 GLY B O 1
ATOM 2518 N N . THR B 1 145 ? -13.227 1.910 0.668 1.00 12.99 128 THR B N 1
ATOM 2519 C CA . THR B 1 145 ? -14.179 2.976 1.074 1.00 13.64 128 THR B CA 1
ATOM 2520 C C . THR B 1 145 ? -15.640 2.502 0.930 1.00 12.66 128 THR B C 1
ATOM 2521 O O . THR B 1 145 ? -16.439 2.616 1.899 1.00 15.58 128 THR B O 1
ATOM 2525 N N . PHE B 1 146 ? -15.985 2.036 -0.278 1.00 14.48 129 PHE B N 1
ATOM 2526 C CA . PHE B 1 146 ? -17.243 1.349 -0.613 1.00 14.12 129 PHE B CA 1
ATOM 2527 C C . PHE B 1 146 ? -17.252 0.052 0.161 1.00 13.67 129 PHE B C 1
ATOM 2528 O O . PHE B 1 146 ? -16.296 -0.670 0.076 1.00 16.32 129 PHE B O 1
ATOM 2536 N N . PRO B 1 147 ? -18.310 -0.215 0.966 1.00 13.76 130 PRO B N 1
ATOM 2537 C CA . PRO B 1 147 ? -18.284 -1.393 1.827 1.00 12.67 130 PRO B CA 1
ATOM 2538 C C . PRO B 1 147 ? -18.224 -2.741 1.029 1.00 11.73 130 PRO B C 1
ATOM 2539 O O . PRO B 1 147 ? -18.838 -2.899 -0.040 1.00 9.09 130 PRO B O 1
ATOM 2543 N N . LEU B 1 148 ? -17.413 -3.658 1.563 1.00 10.85 131 LEU B N 1
ATOM 2544 C CA . LEU B 1 148 ? -17.214 -4.945 0.962 1.00 10.73 131 LEU B CA 1
ATOM 2545 C C . LEU B 1 148 ? -18.353 -5.868 1.430 1.00 10.01 131 LEU B C 1
ATOM 2546 O O . LEU B 1 148 ? -18.523 -6.085 2.618 1.00 9.66 131 LEU B O 1
ATOM 2551 N N . PRO B 1 149 ? -19.158 -6.381 0.481 1.00 11.84 132 PRO B N 1
ATOM 2552 C CA . PRO B 1 149 ? -20.279 -7.306 0.756 1.00 12.13 132 PRO B CA 1
ATOM 2553 C C . PRO B 1 149 ? -19.706 -8.721 0.935 1.00 11.55 132 PRO B C 1
ATOM 2554 O O . PRO B 1 149 ? -18.889 -9.158 0.167 1.00 12.16 132 PRO B O 1
ATOM 2558 N N . VAL B 1 150 ? -20.158 -9.382 1.980 1.00 11.64 133 VAL B N 1
ATOM 2559 C CA . VAL B 1 150 ? -19.864 -10.757 2.248 1.00 11.05 133 VAL B CA 1
ATOM 2560 C C . VAL B 1 150 ? -21.205 -11.462 2.513 1.00 10.65 133 VAL B C 1
ATOM 2561 O O . VAL B 1 150 ? -21.934 -11.171 3.446 1.00 11.44 133 VAL B O 1
ATOM 2565 N N . GLU B 1 151 ? -21.477 -12.453 1.704 1.00 11.34 134 GLU B N 1
ATOM 2566 C CA . GLU B 1 151 ? -22.643 -13.311 1.885 1.00 10.39 134 GLU B CA 1
ATOM 2567 C C . GLU B 1 151 ? -22.303 -14.426 2.868 1.00 10.80 134 GLU B C 1
ATOM 2568 O O . GLU B 1 151 ? -21.273 -15.056 2.767 1.00 8.90 134 GLU B O 1
ATOM 2574 N N . VAL B 1 152 ? -23.211 -14.696 3.797 1.00 11.29 135 VAL B N 1
ATOM 2575 C CA . VAL B 1 152 ? -22.890 -15.510 4.932 1.00 9.93 135 VAL B CA 1
ATOM 2576 C C . VAL B 1 152 ? -24.081 -16.449 5.271 1.00 9.48 135 VAL B C 1
ATOM 2577 O O . VAL B 1 152 ? -25.259 -16.057 5.153 1.00 10.38 135 VAL B O 1
ATOM 2581 N N . ILE B 1 153 ? -23.766 -17.677 5.658 1.00 8.67 136 ILE B N 1
ATOM 2582 C CA . ILE B 1 153 ? -24.744 -18.642 6.191 1.00 8.91 136 ILE B CA 1
ATOM 2583 C C . ILE B 1 153 ? -25.369 -18.037 7.448 1.00 9.56 136 ILE B C 1
ATOM 2584 O O . ILE B 1 153 ? -24.629 -17.559 8.341 1.00 7.98 136 ILE B O 1
ATOM 2589 N N . PRO B 1 154 ? -26.734 -18.009 7.526 1.00 10.40 137 PRO B N 1
ATOM 2590 C CA . PRO B 1 154 ? -27.335 -17.250 8.641 1.00 10.66 137 PRO B CA 1
ATOM 2591 C C . PRO B 1 154 ? -26.880 -17.604 10.072 1.00 11.95 137 PRO B C 1
ATOM 2592 O O . PRO B 1 154 ? -26.667 -16.714 10.909 1.00 11.12 137 PRO B O 1
ATOM 2596 N N . MET B 1 155 ? -26.798 -18.891 10.386 1.00 11.26 138 MET B N 1
ATOM 2597 C CA . MET B 1 155 ? -26.238 -19.334 11.692 1.00 13.26 138 MET B CA 1
ATOM 2598 C C . MET B 1 155 ? -24.791 -18.964 11.929 1.00 11.63 138 MET B C 1
ATOM 2599 O O . MET B 1 155 ? -24.331 -19.020 13.070 1.00 11.20 138 MET B O 1
ATOM 2604 N N . ALA B 1 156 ? -24.092 -18.479 10.890 1.00 10.75 139 ALA B N 1
ATOM 2605 C CA . ALA B 1 156 ? -22.676 -18.084 11.048 1.00 11.29 139 ALA B CA 1
ATOM 2606 C C . ALA B 1 156 ? -22.476 -16.585 11.155 1.00 10.87 139 ALA B C 1
ATOM 2607 O O . ALA B 1 156 ? -21.360 -16.105 11.337 1.00 10.97 139 ALA B O 1
ATOM 2609 N N . ARG B 1 157 ? -23.549 -15.831 11.044 1.00 10.76 140 ARG B N 1
ATOM 2610 C CA . ARG B 1 157 ? -23.445 -14.362 10.973 1.00 12.15 140 ARG B CA 1
ATOM 2611 C C . ARG B 1 157 ? -22.560 -13.696 12.056 1.00 11.39 140 ARG B C 1
ATOM 2612 O O . ARG B 1 157 ? -21.714 -12.928 11.722 1.00 11.36 140 ARG B O 1
ATOM 2620 N N . SER B 1 158 ? -22.826 -13.924 13.341 1.00 12.59 141 SER B N 1
ATOM 2621 C CA . SER B 1 158 ? -22.040 -13.260 14.419 1.00 12.89 141 SER B CA 1
ATOM 2622 C C . SER B 1 158 ? -20.586 -13.704 14.393 1.00 12.94 141 SER B C 1
ATOM 2623 O O . SER B 1 158 ? -19.668 -12.904 14.592 1.00 13.93 141 SER B O 1
ATOM 2626 N N . TYR B 1 159 ? -20.389 -15.008 14.178 1.00 13.27 142 TYR B N 1
ATOM 2627 C CA . TYR B 1 159 ? -19.042 -15.575 14.019 1.00 12.95 142 TYR B CA 1
ATOM 2628 C C . TYR B 1 159 ? -18.206 -14.924 12.928 1.00 12.25 142 TYR B C 1
ATOM 2629 O O . TYR B 1 159 ? -17.056 -14.538 13.171 1.00 12.86 142 TYR B O 1
ATOM 2638 N N . VAL B 1 160 ? -18.754 -14.828 11.718 1.00 9.74 143 VAL B N 1
ATOM 2639 C CA . VAL B 1 160 ? -18.041 -14.254 10.593 1.00 10.13 143 VAL B CA 1
ATOM 2640 C C . VAL B 1 160 ? -17.772 -12.769 10.837 1.00 10.61 143 VAL B C 1
ATOM 2641 O O . VAL B 1 160 ? -16.682 -12.283 10.551 1.00 9.39 143 VAL B O 1
ATOM 2645 N N . ALA B 1 161 ? -18.761 -12.057 11.388 1.00 11.68 144 ALA B N 1
ATOM 2646 C CA . ALA B 1 161 ? -18.561 -10.647 11.802 1.00 11.58 144 ALA B CA 1
ATOM 2647 C C . ALA B 1 161 ? -17.391 -10.501 12.856 1.00 11.54 144 ALA B C 1
ATOM 2648 O O . ALA B 1 161 ? -16.585 -9.581 12.722 1.00 9.06 144 ALA B O 1
ATOM 2650 N N . ARG B 1 162 ? -17.336 -11.389 13.868 1.00 13.04 145 ARG B N 1
ATOM 2651 C CA . ARG B 1 162 ? -16.167 -11.425 14.826 1.00 13.11 145 ARG B CA 1
ATOM 2652 C C . ARG B 1 162 ? -14.857 -11.560 14.096 1.00 12.71 145 ARG B C 1
ATOM 2653 O O . ARG B 1 162 ? -13.922 -10.836 14.355 1.00 12.80 145 ARG B O 1
ATOM 2661 N N . GLN B 1 163 ? -14.781 -12.489 13.136 1.00 13.07 146 GLN B N 1
ATOM 2662 C CA . GLN B 1 163 ? -13.579 -12.623 12.282 1.00 12.56 146 GLN B CA 1
ATOM 2663 C C . GLN B 1 163 ? -13.213 -11.458 11.316 1.00 12.68 146 GLN B C 1
ATOM 2664 O O . GLN B 1 163 ? -12.033 -11.191 11.081 1.00 11.36 146 GLN B O 1
ATOM 2670 N N . LEU B 1 164 ? -14.206 -10.820 10.727 1.00 11.98 147 LEU B N 1
ATOM 2671 C CA . LEU B 1 164 ? -14.021 -9.598 9.943 1.00 13.43 147 LEU B CA 1
ATOM 2672 C C . LEU B 1 164 ? -13.482 -8.430 10.756 1.00 14.01 147 LEU B C 1
ATOM 2673 O O . LEU B 1 164 ? -12.702 -7.634 10.257 1.00 15.33 147 LEU B O 1
ATOM 2678 N N . VAL B 1 165 ? -13.897 -8.337 12.005 1.00 15.29 148 VAL B N 1
ATOM 2679 C CA . VAL B 1 165 ? -13.414 -7.369 12.927 1.00 16.91 148 VAL B CA 1
ATOM 2680 C C . VAL B 1 165 ? -11.934 -7.665 13.221 1.00 18.84 148 VAL B C 1
ATOM 2681 O O . VAL B 1 165 ? -11.105 -6.744 13.191 1.00 19.52 148 VAL B O 1
ATOM 2685 N N . LYS B 1 166 ? -11.578 -8.947 13.432 1.00 20.17 149 LYS B N 1
ATOM 2686 C CA . LYS B 1 166 ? -10.160 -9.371 13.516 1.00 19.39 149 LYS B CA 1
ATOM 2687 C C . LYS B 1 166 ? -9.288 -8.972 12.297 1.00 19.80 149 LYS B C 1
ATOM 2688 O O . LYS B 1 166 ? -8.099 -8.676 12.453 1.00 20.57 149 LYS B O 1
ATOM 2694 N N . LEU B 1 167 ? -9.866 -8.967 11.104 1.00 18.12 150 LEU B N 1
ATOM 2695 C CA . LEU B 1 167 ? -9.196 -8.513 9.893 1.00 18.56 150 LEU B CA 1
ATOM 2696 C C . LEU B 1 167 ? -9.148 -6.984 9.677 1.00 18.94 150 LEU B C 1
ATOM 2697 O O . LEU B 1 167 ? -8.701 -6.536 8.611 1.00 20.41 150 LEU B O 1
ATOM 2702 N N . GLY B 1 168 ? -9.606 -6.219 10.651 1.00 18.37 151 GLY B N 1
ATOM 2703 C CA . GLY B 1 168 ? -9.686 -4.749 10.570 1.00 19.61 151 GLY B CA 1
ATOM 2704 C C . GLY B 1 168 ? -10.990 -4.115 10.058 1.00 19.94 151 GLY B C 1
ATOM 2705 O O . GLY B 1 168 ? -11.036 -2.900 9.752 1.00 21.32 151 GLY B O 1
ATOM 2706 N N . GLY B 1 169 ? -12.054 -4.884 9.881 1.00 18.25 152 GLY B N 1
ATOM 2707 C CA . GLY B 1 169 ? -13.228 -4.245 9.236 1.00 18.63 152 GLY B CA 1
ATOM 2708 C C . GLY B 1 169 ? -14.369 -3.934 10.173 1.00 18.29 152 GLY B C 1
ATOM 2709 O O . GLY B 1 169 ? -14.339 -4.344 11.328 1.00 18.84 152 GLY B O 1
ATOM 2710 N N . ASP B 1 170 ? -15.360 -3.166 9.681 1.00 17.54 153 ASP B N 1
ATOM 2711 C CA . ASP B 1 170 ? -16.547 -2.853 10.480 1.00 18.37 153 ASP B CA 1
ATOM 2712 C C . ASP B 1 170 ? -17.764 -3.527 9.806 1.00 16.89 153 ASP B C 1
ATOM 2713 O O . ASP B 1 170 ? -18.382 -2.912 8.953 1.00 13.25 153 ASP B O 1
ATOM 2718 N N . PRO B 1 171 ? -18.021 -4.823 10.116 1.00 17.00 154 PRO B N 1
ATOM 2719 C CA . PRO B 1 171 ? -19.133 -5.542 9.439 1.00 18.32 154 PRO B CA 1
ATOM 2720 C C . PRO B 1 171 ? -20.529 -5.100 9.885 1.00 18.49 154 PRO B C 1
ATOM 2721 O O . PRO B 1 171 ? -20.907 -5.197 11.059 1.00 20.98 154 PRO B O 1
ATOM 2725 N N . CYS B 1 172 ? -21.315 -4.653 8.926 1.00 19.01 155 CYS B N 1
ATOM 2726 C CA . CYS B 1 172 ? -22.706 -4.233 9.178 1.00 17.19 155 CYS B CA 1
ATOM 2727 C C . CYS B 1 172 ? -23.744 -5.136 8.505 1.00 14.79 155 CYS B C 1
ATOM 2728 O O . CYS B 1 172 ? -23.801 -5.185 7.298 1.00 12.77 155 CYS B O 1
ATOM 2731 N N . TYR B 1 173 ? -24.545 -5.841 9.309 1.00 13.09 156 TYR B N 1
ATOM 2732 C CA . TYR B 1 173 ? -25.586 -6.749 8.831 1.00 12.81 156 TYR B CA 1
ATOM 2733 C C . TYR B 1 173 ? -26.650 -5.986 8.032 1.00 11.87 156 TYR B C 1
ATOM 2734 O O . TYR B 1 173 ? -27.144 -4.947 8.459 1.00 10.92 156 TYR B O 1
ATOM 2743 N N . ARG B 1 174 ? -26.890 -6.418 6.810 1.00 11.91 157 ARG B N 1
ATOM 2744 C CA . ARG B 1 174 ? -27.797 -5.745 5.917 1.00 12.86 157 ARG B CA 1
ATOM 2745 C C . ARG B 1 174 ? -29.210 -6.276 6.324 1.00 13.70 157 ARG B C 1
ATOM 2746 O O . ARG B 1 174 ? -29.656 -7.316 5.816 1.00 14.90 157 ARG B O 1
ATOM 2754 N N . GLU B 1 175 ? -29.852 -5.647 7.307 1.00 12.06 158 GLU B N 1
ATOM 2755 C CA . GLU B 1 175 ? -31.085 -6.216 7.874 1.00 14.67 158 GLU B CA 1
ATOM 2756 C C . GLU B 1 175 ? -32.277 -6.239 6.885 1.00 15.60 158 GLU B C 1
ATOM 2757 O O . GLU B 1 175 ? -32.301 -5.520 5.870 1.00 17.99 158 GLU B O 1
ATOM 2763 N N . GLY B 1 176 ? -33.234 -7.103 7.136 1.00 16.32 159 GLY B N 1
ATOM 2764 C CA . GLY B 1 176 ? -34.493 -7.032 6.400 1.00 17.21 159 GLY B CA 1
ATOM 2765 C C . GLY B 1 176 ? -34.507 -7.786 5.121 1.00 15.91 159 GLY B C 1
ATOM 2766 O O . GLY B 1 176 ? -35.540 -7.924 4.504 1.00 14.30 159 GLY B O 1
ATOM 2767 N N . VAL B 1 177 ? -33.345 -8.291 4.726 1.00 13.31 160 VAL B N 1
ATOM 2768 C CA . VAL B 1 177 ? -33.240 -8.910 3.405 1.00 10.93 160 VAL B CA 1
ATOM 2769 C C . VAL B 1 177 ? -32.363 -10.196 3.504 1.00 11.34 160 VAL B C 1
ATOM 2770 O O . VAL B 1 177 ? -31.625 -10.384 4.491 1.00 9.54 160 VAL B O 1
ATOM 2774 N N . ILE B 1 178 ? -32.542 -11.084 2.519 1.00 11.36 161 ILE B N 1
ATOM 2775 C CA . ILE B 1 178 ? -31.711 -12.272 2.308 1.00 11.94 161 ILE B CA 1
ATOM 2776 C C . ILE B 1 178 ? -31.362 -12.366 0.797 1.00 12.06 161 ILE B C 1
ATOM 2777 O O . ILE B 1 178 ? -31.949 -11.712 -0.049 1.00 11.22 161 ILE B O 1
ATOM 2782 N N . THR B 1 179 ? -30.426 -13.209 0.447 1.00 13.06 162 THR B N 1
ATOM 2783 C CA . THR B 1 179 ? -30.076 -13.485 -0.953 1.00 13.52 162 THR B CA 1
ATOM 2784 C C . THR B 1 179 ? -31.040 -14.597 -1.455 1.00 17.28 162 THR B C 1
ATOM 2785 O O . THR B 1 179 ? -31.766 -15.195 -0.640 1.00 15.42 162 THR B O 1
ATOM 2789 N N . ASP B 1 180 ? -31.016 -14.894 -2.776 1.00 20.97 163 ASP B N 1
ATOM 2790 C CA . ASP B 1 180 ? -31.839 -15.947 -3.354 1.00 24.46 163 ASP B CA 1
ATOM 2791 C C . ASP B 1 180 ? -31.726 -17.197 -2.538 1.00 27.29 163 ASP B C 1
ATOM 2792 O O . ASP B 1 180 ? -32.779 -17.780 -2.182 1.00 27.44 163 ASP B O 1
ATOM 2797 N N . ASN B 1 181 ? -30.469 -17.505 -2.148 1.00 27.28 164 ASN B N 1
ATOM 2798 C CA . ASN B 1 181 ? -30.059 -18.726 -1.415 1.00 28.50 164 ASN B CA 1
ATOM 2799 C C . ASN B 1 181 ? -30.462 -18.745 0.021 1.00 27.05 164 ASN B C 1
ATOM 2800 O O . ASN B 1 181 ? -30.175 -19.722 0.710 1.00 28.94 164 ASN B O 1
ATOM 2805 N N . GLY B 1 182 ? -31.062 -17.654 0.504 1.00 24.98 165 GLY B N 1
ATOM 2806 C CA . GLY B 1 182 ? -31.477 -17.579 1.911 1.00 20.93 165 GLY B CA 1
ATOM 2807 C C . GLY B 1 182 ? -30.391 -17.092 2.877 1.00 17.67 165 GLY B C 1
ATOM 2808 O O . GLY B 1 182 ? -30.561 -17.188 4.082 1.00 18.91 165 GLY B O 1
ATOM 2809 N N . ASN B 1 183 ? -29.285 -16.573 2.353 1.00 14.50 166 ASN B N 1
ATOM 2810 C CA . ASN B 1 183 ? -28.151 -16.144 3.150 1.00 12.02 166 ASN B CA 1
ATOM 2811 C C . ASN B 1 183 ? -28.220 -14.670 3.533 1.00 12.34 166 ASN B C 1
ATOM 2812 O O . ASN B 1 183 ? -29.042 -13.955 3.013 1.00 11.04 166 ASN B O 1
ATOM 2817 N N . VAL B 1 184 ? -27.389 -14.224 4.484 1.00 12.43 167 VAL B N 1
ATOM 2818 C CA . VAL B 1 184 ? -27.454 -12.840 4.930 1.00 11.21 167 VAL B CA 1
ATOM 2819 C C . VAL B 1 184 ? -26.233 -12.206 4.270 1.00 11.55 167 VAL B C 1
ATOM 2820 O O . VAL B 1 184 ? -25.322 -12.910 3.838 1.00 9.24 167 VAL B O 1
ATOM 2824 N N . ILE B 1 185 ? -26.211 -10.884 4.232 1.00 11.05 168 ILE B N 1
ATOM 2825 C CA . ILE B 1 185 ? -25.110 -10.083 3.754 1.00 10.82 168 ILE B CA 1
ATOM 2826 C C . ILE B 1 185 ? -24.597 -9.180 4.924 1.00 13.01 168 ILE B C 1
ATOM 2827 O O . ILE B 1 185 ? -25.397 -8.560 5.684 1.00 13.76 168 ILE B O 1
ATOM 2832 N N . LEU B 1 186 ? -23.273 -9.158 5.056 1.00 11.38 169 LEU B N 1
ATOM 2833 C CA . LEU B 1 186 ? -22.558 -8.232 5.932 1.00 12.50 169 LEU B CA 1
ATOM 2834 C C . LEU B 1 186 ? -21.827 -7.288 4.995 1.00 12.44 169 LEU B C 1
ATOM 2835 O O . LEU B 1 186 ? -21.073 -7.727 4.116 1.00 10.62 169 LEU B O 1
ATOM 2840 N N . ASP B 1 187 ? -22.071 -6.006 5.171 1.00 12.39 170 ASP B N 1
ATOM 2841 C CA . ASP B 1 187 ? -21.340 -4.999 4.379 1.00 11.76 170 ASP B CA 1
ATOM 2842 C C . ASP B 1 187 ? -20.250 -4.505 5.262 1.00 10.63 170 ASP B C 1
ATOM 2843 O O . ASP B 1 187 ? -20.512 -4.092 6.367 1.00 10.00 170 ASP B O 1
ATOM 2848 N N . VAL B 1 188 ? -19.021 -4.600 4.779 1.00 9.96 171 VAL B N 1
ATOM 2849 C CA . VAL B 1 188 ? -17.845 -4.368 5.647 1.00 11.23 171 VAL B CA 1
ATOM 2850 C C . VAL B 1 188 ? -17.161 -3.026 5.322 1.00 10.62 171 VAL B C 1
ATOM 2851 O O . VAL B 1 188 ? -16.646 -2.810 4.222 1.00 9.62 171 VAL B O 1
ATOM 2855 N N . TYR B 1 189 ? -17.263 -2.118 6.285 1.00 12.90 172 TYR B N 1
ATOM 2856 C CA . TYR B 1 189 ? -16.733 -0.740 6.189 1.00 14.30 172 TYR B CA 1
ATOM 2857 C C . TYR B 1 189 ? -15.335 -0.675 6.840 1.00 14.91 172 TYR B C 1
ATOM 2858 O O . TYR B 1 189 ? -14.976 -1.546 7.666 1.00 13.99 172 TYR B O 1
ATOM 2867 N N . GLY B 1 190 ? -14.558 0.347 6.463 1.00 14.62 173 GLY B N 1
ATOM 2868 C CA . GLY B 1 190 ? -13.416 0.738 7.252 1.00 16.50 173 GLY B CA 1
ATOM 2869 C C . GLY B 1 190 ? -12.140 -0.008 6.894 1.00 17.72 173 GLY B C 1
ATOM 2870 O O . GLY B 1 190 ? -11.142 0.209 7.534 1.00 17.75 173 GLY B O 1
ATOM 2871 N N . MET B 1 191 ? -12.181 -0.860 5.858 1.00 17.52 174 MET B N 1
ATOM 2872 C CA . MET B 1 191 ? -10.991 -1.603 5.416 1.00 18.92 174 MET B CA 1
ATOM 2873 C C . MET B 1 191 ? -10.138 -0.789 4.405 1.00 18.55 174 MET B C 1
ATOM 2874 O O . MET B 1 191 ? -10.664 0.000 3.615 1.00 15.73 174 MET B O 1
ATOM 2879 N N . LYS B 1 192 ? -8.822 -0.975 4.505 1.00 18.24 175 LYS B N 1
ATOM 2880 C CA . LYS B 1 192 ? -7.817 -0.417 3.623 1.00 18.71 175 LYS B CA 1
ATOM 2881 C C . LYS B 1 192 ? -7.226 -1.648 2.927 1.00 17.85 175 LYS B C 1
ATOM 2882 O O . LYS B 1 192 ? -6.388 -2.364 3.551 1.00 18.65 175 LYS B O 1
ATOM 2888 N N . ILE B 1 193 ? -7.747 -1.974 1.720 1.00 16.01 176 ILE B N 1
ATOM 2889 C CA . ILE B 1 193 ? -7.542 -3.276 1.132 1.00 14.52 176 ILE B CA 1
ATOM 2890 C C . ILE B 1 193 ? -6.338 -3.195 0.219 1.00 15.59 176 ILE B C 1
ATOM 2891 O O . ILE B 1 193 ? -6.445 -3.074 -1.021 1.00 15.80 176 ILE B O 1
ATOM 2896 N N . THR B 1 194 ? -5.180 -3.202 0.886 1.00 17.34 177 THR B N 1
ATOM 2897 C CA . THR B 1 194 ? -3.892 -3.012 0.215 1.00 18.73 177 THR B CA 1
ATOM 2898 C C . THR B 1 194 ? -3.410 -4.296 -0.454 1.00 18.21 177 THR B C 1
ATOM 2899 O O . THR B 1 194 ? -2.637 -4.231 -1.404 1.00 19.10 177 THR B O 1
ATOM 2903 N N . ASN B 1 195 ? -3.921 -5.453 -0.010 1.00 17.26 178 ASN B N 1
ATOM 2904 C CA . ASN B 1 195 ? -3.564 -6.732 -0.660 1.00 15.79 178 ASN B CA 1
ATOM 2905 C C . ASN B 1 195 ? -4.872 -7.474 -0.926 1.00 14.62 178 ASN B C 1
ATOM 2906 O O . ASN B 1 195 ? -5.255 -8.325 -0.143 1.00 16.07 178 ASN B O 1
ATOM 2911 N N . PRO B 1 196 ? -5.609 -7.043 -1.953 1.00 14.95 179 PRO B N 1
ATOM 2912 C CA . PRO B 1 196 ? -6.884 -7.686 -2.323 1.00 14.31 179 PRO B CA 1
ATOM 2913 C C . PRO B 1 196 ? -6.842 -9.248 -2.495 1.00 14.60 179 PRO B C 1
ATOM 2914 O O . PRO B 1 196 ? -7.819 -9.913 -2.128 1.00 13.39 179 PRO B O 1
ATOM 2918 N N . LYS B 1 197 ? -5.759 -9.799 -3.052 1.00 13.25 180 LYS B N 1
ATOM 2919 C CA . LYS B 1 197 ? -5.693 -11.244 -3.220 1.00 13.96 180 LYS B CA 1
ATOM 2920 C C . LYS B 1 197 ? -5.592 -11.938 -1.849 1.00 14.64 180 LYS B C 1
ATOM 2921 O O . LYS B 1 197 ? -6.282 -12.945 -1.636 1.00 13.66 180 LYS B O 1
ATOM 2927 N N . GLN B 1 198 ? -4.834 -11.356 -0.900 1.00 13.71 181 GLN B N 1
ATOM 2928 C CA . GLN B 1 198 ? -4.717 -11.944 0.437 1.00 13.70 181 GLN B CA 1
ATOM 2929 C C . GLN B 1 198 ? -5.998 -11.855 1.154 1.00 15.06 181 GLN B C 1
ATOM 2930 O O . GLN B 1 198 ? -6.317 -12.752 1.912 1.00 16.53 181 GLN B O 1
ATOM 2936 N N . LEU B 1 199 ? -6.684 -10.710 1.038 1.00 13.44 182 LEU B N 1
ATOM 2937 C CA . LEU B 1 199 ? -7.882 -10.533 1.866 1.00 13.29 182 LEU B CA 1
ATOM 2938 C C . LEU B 1 199 ? -9.014 -11.475 1.416 1.00 11.80 182 LEU B C 1
ATOM 2939 O O . LEU B 1 199 ? -9.739 -12.009 2.232 1.00 11.53 182 LEU B O 1
ATOM 2944 N N . GLU B 1 200 ? -9.078 -11.680 0.118 1.00 13.14 183 GLU B N 1
ATOM 2945 C CA . GLU B 1 200 ? -10.010 -12.561 -0.519 1.00 12.75 183 GLU B CA 1
ATOM 2946 C C . GLU B 1 200 ? -9.744 -13.953 -0.001 1.00 14.29 183 GLU B C 1
ATOM 2947 O O . GLU B 1 200 ? -10.670 -14.693 0.359 1.00 15.78 183 GLU B O 1
ATOM 2953 N N . ASP B 1 201 ? -8.456 -14.328 0.058 1.00 16.19 184 ASP B N 1
ATOM 2954 C CA . ASP B 1 201 ? -8.084 -15.629 0.592 1.00 15.07 184 ASP B CA 1
ATOM 2955 C C . ASP B 1 201 ? -8.514 -15.744 2.039 1.00 14.63 184 ASP B C 1
ATOM 2956 O O . ASP B 1 201 ? -9.017 -16.808 2.470 1.00 15.75 184 ASP B O 1
ATOM 2961 N N . GLN B 1 202 ? -8.280 -14.691 2.834 1.00 12.07 185 GLN B N 1
ATOM 2962 C CA . GLN B 1 202 ? -8.601 -14.780 4.270 1.00 11.74 185 GLN B CA 1
ATOM 2963 C C . GLN B 1 202 ? -10.073 -14.892 4.495 1.00 10.32 185 GLN B C 1
ATOM 2964 O O . GLN B 1 202 ? -10.537 -15.652 5.326 1.00 11.52 185 GLN B O 1
ATOM 2970 N N . ILE B 1 203 ? -10.851 -14.168 3.709 1.00 12.81 186 ILE B N 1
ATOM 2971 C CA . ILE B 1 203 ? -12.299 -14.160 3.992 1.00 12.37 186 ILE B CA 1
ATOM 2972 C C . ILE B 1 203 ? -12.886 -15.499 3.478 1.00 11.87 186 ILE B C 1
ATOM 2973 O O . ILE B 1 203 ? -13.739 -16.127 4.098 1.00 13.21 186 ILE B O 1
ATOM 2978 N N . ASN B 1 204 ? -12.461 -15.887 2.298 1.00 12.18 187 ASN B N 1
ATOM 2979 C CA . ASN B 1 204 ? -12.852 -17.156 1.694 1.00 14.15 187 ASN B CA 1
ATOM 2980 C C . ASN B 1 204 ? -12.568 -18.350 2.599 1.00 13.97 187 ASN B C 1
ATOM 2981 O O . ASN B 1 204 ? -13.208 -19.408 2.448 1.00 13.43 187 ASN B O 1
ATOM 2986 N N . ALA B 1 205 ? -11.677 -18.167 3.575 1.00 15.04 188 ALA B N 1
ATOM 2987 C CA . ALA B 1 205 ? -11.511 -19.193 4.522 1.00 16.00 188 ALA B CA 1
ATOM 2988 C C . ALA B 1 205 ? -12.152 -19.157 5.882 1.00 15.88 188 ALA B C 1
ATOM 2989 O O . ALA B 1 205 ? -11.883 -20.043 6.711 1.00 17.01 188 ALA B O 1
ATOM 2991 N N . ILE B 1 206 ? -13.048 -18.196 6.120 1.00 13.83 189 ILE B N 1
ATOM 2992 C CA . ILE B 1 206 ? -13.820 -18.192 7.335 1.00 12.46 189 ILE B CA 1
ATOM 2993 C C . ILE B 1 206 ? -15.018 -19.153 7.131 1.00 12.07 189 ILE B C 1
ATOM 2994 O O . ILE B 1 206 ? -15.777 -18.922 6.227 1.00 10.05 189 ILE B O 1
ATOM 2999 N N . PRO B 1 207 ? -15.148 -20.245 7.953 1.00 11.85 190 PRO B N 1
ATOM 3000 C CA . PRO B 1 207 ? -16.366 -21.082 7.863 1.00 11.69 190 PRO B CA 1
ATOM 3001 C C . PRO B 1 207 ? -17.626 -20.228 7.995 1.00 11.41 190 PRO B C 1
ATOM 3002 O O . PRO B 1 207 ? -17.707 -19.386 8.876 1.00 10.70 190 PRO B O 1
ATOM 3006 N N . GLY B 1 208 ? -18.558 -20.405 7.074 1.00 9.76 191 GLY B N 1
ATOM 3007 C CA . GLY B 1 208 ? -19.807 -19.626 7.095 1.00 12.18 191 GLY B CA 1
ATOM 3008 C C . GLY B 1 208 ? -19.908 -18.596 5.972 1.00 11.96 191 GLY B C 1
ATOM 3009 O O . GLY B 1 208 ? -21.004 -18.153 5.628 1.00 11.66 191 GLY B O 1
ATOM 3010 N N . VAL B 1 209 ? -18.751 -18.218 5.410 1.00 11.64 192 VAL B N 1
ATOM 3011 C CA . VAL B 1 209 ? -18.705 -17.299 4.263 1.00 10.48 192 VAL B CA 1
ATOM 3012 C C . VAL B 1 209 ? -19.153 -18.140 3.092 1.00 10.01 192 VAL B C 1
ATOM 3013 O O . VAL B 1 209 ? -18.713 -19.279 2.933 1.00 11.29 192 VAL B O 1
ATOM 3017 N N . VAL B 1 210 ? -20.008 -17.589 2.254 1.00 8.64 193 VAL B N 1
ATOM 3018 C CA . VAL B 1 210 ? -20.451 -18.207 0.981 1.00 6.55 193 VAL B CA 1
ATOM 3019 C C . VAL B 1 210 ? -19.662 -17.530 -0.146 1.00 8.14 193 VAL B C 1
ATOM 3020 O O . VAL B 1 210 ? -18.926 -18.167 -0.894 1.00 9.09 193 VAL B O 1
ATOM 3024 N N . THR B 1 211 ? -19.755 -16.206 -0.227 1.00 8.67 194 THR B N 1
ATOM 3025 C CA . THR B 1 211 ? -19.069 -15.427 -1.291 1.00 8.89 194 THR B CA 1
ATOM 3026 C C . THR B 1 211 ? -18.564 -14.067 -0.729 1.00 9.51 194 THR B C 1
ATOM 3027 O O . THR B 1 211 ? -19.186 -13.514 0.158 1.00 9.51 194 THR B O 1
ATOM 3031 N N . VAL B 1 212 ? -17.393 -13.602 -1.184 1.00 8.96 195 VAL B N 1
ATOM 3032 C CA . VAL B 1 212 ? -16.924 -12.271 -0.807 1.00 9.09 195 VAL B CA 1
ATOM 3033 C C . VAL B 1 212 ? -16.890 -11.393 -2.081 1.00 9.74 195 VAL B C 1
ATOM 3034 O O . VAL B 1 212 ? -16.549 -11.878 -3.181 1.00 9.33 195 VAL B O 1
ATOM 3038 N N . GLY B 1 213 ? -17.402 -10.162 -1.936 1.00 10.42 196 GLY B N 1
ATOM 3039 C CA . GLY B 1 213 ? -17.436 -9.235 -3.027 1.00 10.94 196 GLY B CA 1
ATOM 3040 C C . GLY B 1 213 ? -16.089 -8.718 -3.466 1.00 11.96 196 GLY B C 1
ATOM 3041 O O . GLY B 1 213 ? -16.023 -7.655 -4.120 1.00 11.24 196 GLY B O 1
ATOM 3042 N N . LEU B 1 214 ? -15.011 -9.473 -3.192 1.00 12.90 197 LEU B N 1
ATOM 3043 C CA . LEU B 1 214 ? -13.653 -9.069 -3.721 1.00 13.79 197 LEU B CA 1
ATOM 3044 C C . LEU B 1 214 ? -13.341 -9.751 -4.988 1.00 12.60 197 LEU B C 1
ATOM 3045 O O . LEU B 1 214 ? -13.169 -10.941 -4.952 1.00 13.31 197 LEU B O 1
ATOM 3050 N N . PHE B 1 215 ? -13.240 -9.040 -6.120 1.00 13.58 198 PHE B N 1
ATOM 3051 C CA . PHE B 1 215 ? -12.870 -9.734 -7.407 1.00 12.72 198 PHE B CA 1
ATOM 3052 C C . PHE B 1 215 ? -11.374 -9.516 -7.685 1.00 12.52 198 PHE B C 1
ATOM 3053 O O . PHE B 1 215 ? -10.997 -8.619 -8.400 1.00 11.06 198 PHE B O 1
ATOM 3061 N N . ALA B 1 216 ? -10.547 -10.364 -7.089 1.00 12.90 199 ALA B N 1
ATOM 3062 C CA . ALA B 1 216 ? -9.129 -10.041 -6.894 1.00 13.52 199 ALA B CA 1
ATOM 3063 C C . ALA B 1 216 ? -8.267 -11.103 -7.605 1.00 15.36 199 ALA B C 1
ATOM 3064 O O . ALA B 1 216 ? -7.518 -10.757 -8.567 1.00 12.87 199 ALA B O 1
ATOM 3066 N N . HIS B 1 217 ? -8.468 -12.394 -7.281 1.00 13.38 200 HIS B N 1
ATOM 3067 C CA . HIS B 1 217 ? -7.813 -13.454 -8.082 1.00 15.84 200 HIS B CA 1
ATOM 3068 C C . HIS B 1 217 ? -8.275 -13.504 -9.514 1.00 16.54 200 HIS B C 1
ATOM 3069 O O . HIS B 1 217 ? -7.472 -13.769 -10.405 1.00 14.83 200 HIS B O 1
ATOM 3076 N N . ARG B 1 218 ? -9.551 -13.141 -9.749 1.00 15.49 201 ARG B N 1
ATOM 3077 C CA . ARG B 1 218 ? -10.100 -13.063 -11.100 1.00 14.90 201 ARG B CA 1
ATOM 3078 C C . ARG B 1 218 ? -10.720 -11.658 -11.151 1.00 15.89 201 ARG B C 1
ATOM 3079 O O . ARG B 1 218 ? -11.709 -11.411 -10.492 1.00 16.88 201 ARG B O 1
ATOM 3087 N N . GLY B 1 219 ? -10.048 -10.737 -11.825 1.00 15.79 202 GLY B N 1
ATOM 3088 C CA . GLY B 1 219 ? -10.400 -9.312 -11.851 1.00 17.06 202 GLY B CA 1
ATOM 3089 C C . GLY B 1 219 ? -10.825 -9.007 -13.251 1.00 14.88 202 GLY B C 1
ATOM 3090 O O . GLY B 1 219 ? -11.144 -9.928 -14.014 1.00 16.33 202 GLY B O 1
ATOM 3091 N N . ALA B 1 220 ? -10.778 -7.732 -13.632 1.00 16.15 203 ALA B N 1
ATOM 3092 C CA . ALA B 1 220 ? -11.162 -7.328 -14.974 1.00 15.13 203 ALA B CA 1
ATOM 3093 C C . ALA B 1 220 ? -10.026 -7.492 -15.939 1.00 16.25 203 ALA B C 1
ATOM 3094 O O . ALA B 1 220 ? -8.877 -7.164 -15.605 1.00 16.06 203 ALA B O 1
ATOM 3096 N N . ASP B 1 221 ? -10.335 -7.942 -17.162 1.00 17.43 204 ASP B N 1
ATOM 3097 C CA . ASP B 1 221 ? -9.303 -8.041 -18.176 1.00 18.80 204 ASP B CA 1
ATOM 3098 C C . ASP B 1 221 ? -9.281 -6.767 -19.047 1.00 20.22 204 ASP B C 1
ATOM 3099 O O . ASP B 1 221 ? -8.193 -6.350 -19.505 1.00 20.08 204 ASP B O 1
ATOM 3104 N N . VAL B 1 222 ? -10.471 -6.189 -19.302 1.00 19.41 205 VAL B N 1
ATOM 3105 C CA . VAL B 1 222 ? -10.580 -4.948 -20.040 1.00 19.48 205 VAL B CA 1
ATOM 3106 C C . VAL B 1 222 ? -11.324 -3.981 -19.112 1.00 20.85 205 VAL B C 1
ATOM 3107 O O . VAL B 1 222 ? -12.271 -4.388 -18.430 1.00 17.61 205 VAL B O 1
ATOM 3111 N N . VAL B 1 223 ? -10.857 -2.724 -19.051 1.00 20.96 206 VAL B N 1
ATOM 3112 C CA . VAL B 1 223 ? -11.623 -1.661 -18.354 1.00 20.47 206 VAL B CA 1
ATOM 3113 C C . VAL B 1 223 ? -11.952 -0.626 -19.420 1.00 20.51 206 VAL B C 1
ATOM 3114 O O . VAL B 1 223 ? -11.070 -0.136 -20.088 1.00 21.04 206 VAL B O 1
ATOM 3118 N N . ILE B 1 224 ? -13.231 -0.381 -19.628 1.00 21.30 207 ILE B N 1
ATOM 3119 C CA . ILE B 1 224 ? -13.727 0.712 -20.487 1.00 22.01 207 ILE B CA 1
ATOM 3120 C C . ILE B 1 224 ? -14.282 1.735 -19.491 1.00 22.79 207 ILE B C 1
ATOM 3121 O O . ILE B 1 224 ? -15.220 1.422 -18.738 1.00 23.37 207 ILE B O 1
ATOM 3126 N N . THR B 1 225 ? -13.658 2.918 -19.434 1.00 23.01 208 THR B N 1
ATOM 3127 C CA . THR B 1 225 ? -14.112 4.010 -18.588 1.00 23.48 208 THR B CA 1
ATOM 3128 C C . THR B 1 225 ? -14.777 5.005 -19.518 1.00 24.74 208 THR B C 1
ATOM 3129 O O . THR B 1 225 ? -14.247 5.235 -20.613 1.00 25.87 208 THR B O 1
ATOM 3133 N N . GLY B 1 226 ? -15.937 5.545 -19.112 1.00 24.29 209 GLY B N 1
ATOM 3134 C CA . GLY B 1 226 ? -16.587 6.607 -19.820 1.00 25.44 209 GLY B CA 1
ATOM 3135 C C . GLY B 1 226 ? -16.078 7.934 -19.296 1.00 26.95 209 GLY B C 1
ATOM 3136 O O . GLY B 1 226 ? -16.232 8.249 -18.108 1.00 26.41 209 GLY B O 1
ATOM 3137 N N . THR B 1 227 ? -15.479 8.710 -20.203 1.00 29.18 210 THR B N 1
ATOM 3138 C CA . THR B 1 227 ? -14.862 10.003 -19.902 1.00 30.70 210 THR B CA 1
ATOM 3139 C C . THR B 1 227 ? -15.607 11.161 -20.636 1.00 32.30 210 THR B C 1
ATOM 3140 O O . THR B 1 227 ? -16.420 10.901 -21.531 1.00 32.01 210 THR B O 1
ATOM 3144 N N . PRO B 1 228 ? -15.385 12.429 -20.210 1.00 33.60 211 PRO B N 1
ATOM 3145 C CA . PRO B 1 228 ? -16.071 13.565 -20.838 1.00 35.30 211 PRO B CA 1
ATOM 3146 C C . PRO B 1 228 ? -15.728 13.675 -22.309 1.00 36.97 211 PRO B C 1
ATOM 3147 O O . PRO B 1 228 ? -16.504 14.286 -23.068 1.00 38.57 211 PRO B O 1
ATOM 3151 N N . GLU B 1 229 ? -14.603 13.070 -22.695 1.00 37.88 212 GLU B N 1
ATOM 3152 C CA . GLU B 1 229 ? -14.197 12.941 -24.084 1.00 40.20 212 GLU B CA 1
ATOM 3153 C C . GLU B 1 229 ? -14.934 11.780 -24.820 1.00 40.75 212 GLU B C 1
ATOM 3154 O O . GLU B 1 229 ? -15.714 12.018 -25.760 1.00 42.48 212 GLU B O 1
ATOM 3160 N N . GLY B 1 230 ? -14.708 10.535 -24.416 1.00 40.31 213 GLY B N 1
ATOM 3161 C CA . GLY B 1 230 ? -15.442 9.370 -24.992 1.00 39.28 213 GLY B CA 1
ATOM 3162 C C . GLY B 1 230 ? -15.158 8.154 -24.125 1.00 38.29 213 GLY B C 1
ATOM 3163 O O . GLY B 1 230 ? -14.727 8.315 -22.999 1.00 38.17 213 GLY B O 1
ATOM 3164 N N . ALA B 1 231 ? -15.386 6.950 -24.634 1.00 38.01 214 ALA B N 1
ATOM 3165 C CA . ALA B 1 231 ? -14.929 5.734 -23.906 1.00 38.48 214 ALA B CA 1
ATOM 3166 C C . ALA B 1 231 ? -13.414 5.509 -24.011 1.00 38.23 214 ALA B C 1
ATOM 3167 O O . ALA B 1 231 ? -12.833 5.554 -25.121 1.00 38.64 214 ALA B O 1
ATOM 3169 N N . LYS B 1 232 ? -12.779 5.272 -22.870 1.00 37.45 215 LYS B N 1
ATOM 3170 C CA . LYS B 1 232 ? -11.347 4.990 -22.839 1.00 37.26 215 LYS B CA 1
ATOM 3171 C C . LYS B 1 232 ? -11.122 3.513 -22.470 1.00 36.93 215 LYS B C 1
ATOM 3172 O O . LYS B 1 232 ? -11.564 3.037 -21.416 1.00 36.10 215 LYS B O 1
ATOM 3178 N N . ILE B 1 233 ? -10.435 2.803 -23.350 1.00 36.50 216 ILE B N 1
ATOM 3179 C CA . ILE B 1 233 ? -10.210 1.371 -23.211 1.00 36.73 216 ILE B CA 1
ATOM 3180 C C . ILE B 1 233 ? -8.764 0.999 -22.747 1.00 37.98 216 ILE B C 1
ATOM 3181 O O . ILE B 1 233 ? -7.741 1.389 -23.345 1.00 38.02 216 ILE B O 1
ATOM 3186 N N . GLU B 1 234 ? -8.719 0.243 -21.652 1.00 38.50 217 GLU B N 1
ATOM 3187 C CA . GLU B 1 234 ? -7.499 -0.149 -20.955 1.00 38.82 217 GLU B CA 1
ATOM 3188 C C . GLU B 1 234 ? -7.463 -1.687 -21.020 1.00 39.92 217 GLU B C 1
ATOM 3189 O O . GLU B 1 234 ? -8.199 -2.344 -20.278 1.00 39.13 217 GLU B O 1
ATOM 3195 N N . GLU B 1 235 ? -6.662 -2.237 -21.956 1.00 41.33 218 GLU B N 1
ATOM 3196 C CA . GLU B 1 235 ? -6.517 -3.695 -22.212 1.00 41.94 218 GLU B CA 1
ATOM 3197 C C . GLU B 1 235 ? -5.189 -4.179 -21.687 1.00 42.71 218 GLU B C 1
ATOM 3198 O O . GLU B 1 235 ? -4.190 -3.469 -21.862 1.00 43.47 218 GLU B O 1
#

InterPro domains:
  IPR004788 Ribose 5-phosphate isomerase, type A [PF06026] (49-213)
  IPR004788 Ribose 5-phosphate isomerase, type A [PTHR11934] (2-215)
  IPR004788 Ribose 5-phosphate isomerase, type A [TIGR00021] (6-214)
  IPR004788 Ribose 5-phosphate isomerase, type A [cd01398] (6-210)
  IPR020672 Ribose-5-phosphate isomerase, type A, subgroup [MF_00170] (3-217)
  IPR037171 NagB/RpiA transferase-like [SSF100950] (1-146)